Protein AF-A0A9P6MHL4-F1 (afdb_monomer_lite)

Sequence (505 aa):
MSLDRSKTLFPYPNYVRRLNFSFLAPELTDDILVRFDSCKRLERLLLPGSNKVTEDGLKRILTVGRGLYTLDMSEIPAVTDSVLEYVANHCPKLHTLYLTGCSTITDGSVVKLAANCPGLKRIKLGQCSLLTDRSILALTKNCPHLMEIDVTNCNLMTNTAIQSVFKTLPQVRDINMTLFANLTDQAFSFIPIGPPASSNIRFDQLRVLNLTSCVLITDETLARIIPAASRLRNLTLTKCDRITDAIFAMAQLPKLRRIGLVKCANITDHGIYAMLVSQIVPQTLERVHLSYCVHLSDTAVAALVSQCSKLTHLSVTGVPAFMSHRYQKFCRTPPSEFTAHQREVFCVFSGKGVRELRQYMQEHPTVPSSTLSSIQRSYRIMGSTVASMVAGGQHSSAILAHLGFTLRETENHIQNLAAHNAAAVATTSDVATAAGTENDGEPTAILYAPSADNSEDLPNIEALSTSVADPSIQQRQENEALELEQQMEEMDQEFDYAEMMMEQH

Radius of gyration: 29.0 Å; chains: 1; bounding box: 70×55×113 Å

InterPro domains:
  IPR006553 Leucine-rich repeat, cysteine-containing subtype [SM00367] (39-64)
  IPR006553 Leucine-rich repeat, cysteine-containing subtype [SM00367] (65-90)
  IPR006553 Leucine-rich repeat, cysteine-containing subtype [SM00367] (91-116)
  IPR006553 Leucine-rich repeat, cysteine-containing subtype [SM00367] (117-142)
  IPR006553 Leucine-rich repeat, cysteine-containing subtype [SM00367] (143-168)
  IPR006553 Leucine-rich repeat, cysteine-containing subtype [SM00367] (203-228)
  IPR006553 Leucine-rich repeat, cysteine-containing subtype [SM00367] (229-253)
  IPR006553 Leucine-rich repeat, cysteine-containing subtype [SM00367] (254-278)
  IPR006553 Leucine-rich repeat, cysteine-containing subtype [SM00367] (282-307)
  IPR032675 Leucine-rich repeat domain superfamily [G3DSA:3.80.10.10] (3-195)
  IPR032675 Leucine-rich repeat domain superfamily [G3DSA:3.80.10.10] (197-389)
  IPR050648 F-box/Leucine-rich repeat [PTHR13382] (34-175)
  IPR057207 F-box/LRR-repeat protein 15-like, leucin rich repeat domain [PF25372] (113-316)

Foldseek 3Di:
DPDDPVPDPDPVLQVDAEDACPVVLCPDALVNLLVNLSNLNHAYDARANNARYALVSLLSSLQSQCNYAEYEHANHQRDALVSLLSCLVRHQNYAYYEHANNQHYALVSLLSNLQRNLNHAEYACHNNQRYELSNLLSNLVRNQNHAYYHHHQNARYALSSLLSCQVRHLQHAAYHHANNQRYELSNQVVQDQWALVVDPQANARYAYDHCHLNQHYALSNLSRVLNRYLAYAEDACHNNQRYALSCLSCLSRQAHAYYHHALNQRYALNSLLSSCQSLRCLAHYAEYECANNQRYAVLSVLVSLQSNVNHFKYWHQNHVNCLDPLLCVLADQDDPPDDPVSRSRGGMHGHVSSVVSNVSCVVPPPDPPVLSVVLSVLSNVLVVVLVVCSVVRHTSVVSVVSCVVSVVVVVVVNVVVVVVVVVVVVVVVPPDDDDDDDDDDDDDDDDDDDDDDDDDDDDDDDDDPDDDPDVVVVVVVVVVVVVVVVVVVVVCCVVVVVVVVVPPD

Structure (mmCIF, N/CA/C/O backbone):
data_AF-A0A9P6MHL4-F1
#
_entry.id   AF-A0A9P6MHL4-F1
#
loop_
_atom_site.group_PDB
_atom_site.id
_atom_site.type_symbol
_atom_site.label_atom_id
_atom_site.label_alt_id
_atom_site.label_comp_id
_atom_site.label_asym_id
_atom_site.label_entity_id
_atom_site.label_seq_id
_atom_site.pdbx_PDB_ins_code
_atom_site.Cartn_x
_atom_site.Cartn_y
_atom_site.Cartn_z
_atom_site.occupancy
_atom_site.B_iso_or_equiv
_atom_site.auth_seq_id
_atom_site.auth_comp_id
_atom_site.auth_asym_id
_atom_site.auth_atom_id
_atom_site.pdbx_PDB_model_num
ATOM 1 N N . MET A 1 1 ? 0.245 -19.307 -33.854 1.00 57.28 1 MET A N 1
ATOM 2 C CA . MET A 1 1 ? -0.422 -18.996 -35.131 1.00 57.28 1 MET A CA 1
ATOM 3 C C . MET A 1 1 ? 0.499 -19.393 -36.286 1.00 57.28 1 MET A C 1
ATOM 5 O O . MET A 1 1 ? 1.069 -18.531 -36.929 1.00 57.28 1 MET A O 1
ATOM 9 N N . SER A 1 2 ? 0.691 -20.695 -36.520 1.00 49.94 2 SER A N 1
ATOM 10 C CA . SER A 1 2 ? 1.610 -21.226 -37.549 1.00 49.94 2 SER A CA 1
ATOM 11 C C . SER A 1 2 ? 0.933 -21.539 -38.891 1.00 49.94 2 SER A C 1
ATOM 13 O O . SER A 1 2 ? 1.572 -22.060 -39.799 1.00 49.94 2 SER A O 1
ATOM 15 N N . LEU A 1 3 ? -0.367 -21.263 -39.022 1.00 53.81 3 LEU A N 1
ATOM 16 C CA . LEU A 1 3 ? -1.099 -21.471 -40.267 1.00 53.81 3 LEU A CA 1
ATOM 17 C C . LEU A 1 3 ? -0.824 -20.311 -41.227 1.00 53.81 3 LEU A C 1
ATOM 19 O O . LEU A 1 3 ? -0.895 -19.147 -40.834 1.00 53.81 3 LEU A O 1
ATOM 23 N N . ASP A 1 4 ? -0.529 -20.649 -42.481 1.00 58.66 4 ASP A N 1
ATOM 24 C CA . ASP A 1 4 ? -0.403 -19.697 -43.585 1.00 58.66 4 ASP A CA 1
ATOM 25 C C . ASP A 1 4 ? -1.656 -18.800 -43.666 1.00 58.66 4 ASP A C 1
ATOM 27 O O . ASP A 1 4 ? -2.777 -19.273 -43.470 1.00 58.66 4 ASP A O 1
ATOM 31 N N . ARG A 1 5 ? -1.476 -17.506 -43.968 1.00 55.28 5 ARG A N 1
ATOM 32 C CA . ARG A 1 5 ? -2.570 -16.530 -44.135 1.00 55.28 5 ARG A CA 1
ATOM 33 C C . ARG A 1 5 ? -3.579 -16.968 -45.194 1.00 55.28 5 ARG A C 1
ATOM 35 O O . ARG A 1 5 ? -4.740 -16.591 -45.103 1.00 55.28 5 ARG A O 1
ATOM 42 N N . SER A 1 6 ? -3.147 -17.767 -46.170 1.00 60.31 6 SER A N 1
ATOM 43 C CA . SER A 1 6 ? -4.024 -18.375 -47.177 1.00 60.31 6 SER A CA 1
ATOM 44 C C . SER A 1 6 ? -4.974 -19.443 -46.605 1.00 60.31 6 SER A C 1
ATOM 46 O O . SER A 1 6 ? -5.973 -19.780 -47.235 1.00 60.31 6 SER A O 1
ATOM 48 N N . LYS A 1 7 ? -4.682 -19.967 -45.406 1.00 64.69 7 LYS A N 1
ATOM 49 C CA . LYS A 1 7 ? -5.414 -21.049 -44.727 1.00 64.69 7 LYS A CA 1
ATOM 50 C C . LYS A 1 7 ? -6.274 -20.566 -43.558 1.00 64.69 7 LYS A C 1
ATOM 52 O O . LYS A 1 7 ? -6.956 -21.380 -42.938 1.00 64.69 7 LYS A O 1
ATOM 57 N N . THR A 1 8 ? -6.254 -19.274 -43.231 1.00 64.81 8 THR A N 1
ATOM 58 C CA . THR A 1 8 ? -7.091 -18.704 -42.171 1.00 64.81 8 THR A CA 1
ATOM 59 C C . THR A 1 8 ? -8.176 -17.809 -42.766 1.00 64.81 8 THR A C 1
ATOM 61 O O . THR A 1 8 ? -7.899 -16.844 -43.466 1.00 64.81 8 THR A O 1
ATOM 64 N N . LEU A 1 9 ? -9.443 -18.107 -42.455 1.00 66.25 9 LEU A N 1
ATOM 65 C CA . LEU A 1 9 ? -10.602 -17.319 -42.910 1.00 66.25 9 LEU A CA 1
ATOM 66 C C . LEU A 1 9 ? -10.595 -15.878 -42.372 1.00 66.25 9 LEU A C 1
ATOM 68 O O . LEU A 1 9 ? -11.185 -14.985 -42.973 1.00 66.25 9 LEU A O 1
ATOM 72 N N . PHE A 1 10 ? -9.918 -15.649 -41.243 1.00 69.25 10 PHE A N 1
ATOM 73 C CA . PHE A 1 10 ? -9.812 -14.348 -40.595 1.00 69.25 10 PHE A CA 1
ATOM 74 C C . PHE A 1 10 ? -8.358 -14.047 -40.205 1.00 69.25 10 PHE A C 1
ATOM 76 O O . PHE A 1 10 ? -7.665 -14.923 -39.671 1.00 69.25 10 PHE A O 1
ATOM 83 N N . PRO A 1 11 ? -7.880 -12.801 -40.393 1.00 76.25 11 PRO A N 1
ATOM 84 C CA . PRO A 1 11 ? -6.555 -12.380 -39.956 1.00 76.25 11 PRO A CA 1
ATOM 85 C C . PRO A 1 11 ? -6.568 -12.078 -38.449 1.00 76.25 11 PRO A C 1
ATOM 87 O O . PRO A 1 11 ? -6.368 -10.937 -38.031 1.00 76.25 11 PRO A O 1
ATOM 90 N N . TYR A 1 12 ? -6.791 -13.108 -37.626 1.00 80.12 12 TYR A N 1
ATOM 91 C CA . TYR A 1 12 ? -6.859 -13.023 -36.161 1.00 80.12 12 TYR A CA 1
ATOM 92 C C . TYR A 1 12 ? -5.768 -12.149 -35.502 1.00 80.12 12 TYR A C 1
ATOM 94 O O . TYR A 1 12 ? -6.144 -11.355 -34.636 1.00 80.12 12 TYR A O 1
ATOM 102 N N . PRO A 1 13 ? -4.474 -12.174 -35.915 1.00 84.88 13 PRO A N 1
ATOM 103 C CA . PRO A 1 13 ? -3.451 -11.288 -35.342 1.00 84.88 13 PRO A CA 1
ATOM 104 C C . PRO A 1 13 ? -3.823 -9.795 -35.343 1.00 84.88 13 PRO A C 1
ATOM 106 O O . PRO A 1 13 ? -3.453 -9.057 -34.434 1.00 84.88 13 PRO A O 1
ATOM 109 N N . ASN A 1 14 ? -4.599 -9.338 -36.332 1.00 86.19 14 ASN A N 1
ATOM 110 C CA . ASN A 1 14 ? -4.993 -7.933 -36.471 1.00 86.19 14 ASN A CA 1
ATOM 111 C C . ASN A 1 14 ? -6.113 -7.508 -35.505 1.00 86.19 14 ASN A C 1
ATOM 113 O O . ASN A 1 14 ? -6.476 -6.330 -35.470 1.00 86.19 14 ASN A O 1
ATOM 117 N N . TYR A 1 15 ? -6.685 -8.441 -34.745 1.00 89.31 15 TYR A N 1
ATOM 118 C CA . TYR A 1 15 ? -7.753 -8.174 -33.778 1.00 89.31 15 TYR A CA 1
ATOM 119 C C . TYR A 1 15 ? -7.303 -8.371 -32.330 1.00 89.31 15 TYR A C 1
ATOM 121 O O . TYR A 1 15 ? -7.960 -7.865 -31.419 1.00 89.31 15 TYR A O 1
ATOM 129 N N . VAL A 1 16 ? -6.177 -9.054 -32.107 1.00 92.69 16 VAL A N 1
ATOM 130 C CA . VAL A 1 16 ? -5.631 -9.274 -30.766 1.00 92.69 16 VAL A CA 1
ATOM 131 C C . VAL A 1 16 ? -5.139 -7.947 -30.191 1.00 92.69 16 VAL A C 1
ATOM 133 O O . VAL A 1 16 ? -4.214 -7.325 -30.711 1.00 92.69 16 VAL A O 1
ATOM 136 N N . ARG A 1 17 ? -5.774 -7.523 -29.095 1.00 95.56 17 ARG A N 1
ATOM 137 C CA . ARG A 1 17 ? -5.389 -6.331 -28.322 1.00 95.56 17 ARG A CA 1
ATOM 138 C C . ARG A 1 17 ? -4.921 -6.647 -26.911 1.00 95.56 17 ARG A C 1
ATOM 140 O O . ARG A 1 17 ? -4.290 -5.809 -26.277 1.00 95.56 17 ARG A O 1
ATOM 147 N N . ARG A 1 18 ? -5.271 -7.818 -26.387 1.00 96.38 18 ARG A N 1
ATOM 148 C CA . ARG A 1 18 ? -4.989 -8.211 -25.008 1.00 96.38 18 ARG A CA 1
ATOM 149 C C . ARG A 1 18 ? -4.522 -9.652 -25.008 1.00 96.38 18 ARG A C 1
ATOM 151 O O . ARG A 1 18 ? -5.220 -10.507 -25.548 1.00 96.38 18 ARG A O 1
ATOM 158 N N . LEU A 1 19 ? -3.372 -9.889 -24.403 1.00 95.62 19 LEU A N 1
ATOM 159 C CA . LEU A 1 19 ? -2.850 -11.213 -24.115 1.00 95.62 19 LEU A CA 1
ATOM 160 C C . LEU A 1 19 ? -2.590 -11.284 -22.617 1.00 95.62 19 LEU A C 1
ATOM 162 O O . LEU A 1 19 ? -1.941 -10.400 -22.058 1.00 95.62 19 LEU A O 1
ATOM 166 N N . ASN A 1 20 ? -3.150 -12.304 -21.979 1.00 95.81 20 ASN A N 1
ATOM 167 C CA . ASN A 1 20 ? -2.943 -12.583 -20.570 1.00 95.81 20 ASN A CA 1
ATOM 168 C C . ASN A 1 20 ? -2.476 -14.032 -20.438 1.00 95.81 20 ASN A C 1
ATOM 170 O O . ASN A 1 20 ? -3.232 -14.948 -20.765 1.00 95.81 20 ASN A O 1
ATOM 174 N N . PHE A 1 21 ? -1.238 -14.205 -19.986 1.00 95.56 21 PHE A N 1
ATOM 175 C CA . PHE A 1 21 ? -0.608 -15.499 -19.778 1.00 95.56 21 PHE A CA 1
ATOM 176 C C . PHE A 1 21 ? -0.428 -15.851 -18.299 1.00 95.56 21 PHE A C 1
ATOM 178 O O . PHE A 1 21 ? 0.221 -16.851 -18.023 1.00 95.56 21 PHE A O 1
ATOM 185 N N . SER A 1 22 ? -1.026 -15.117 -17.352 1.00 91.44 22 SER A N 1
ATOM 186 C CA . SER A 1 22 ? -0.868 -15.385 -15.911 1.00 91.44 22 SER A CA 1
ATOM 187 C C . SER A 1 22 ? -1.169 -16.845 -15.536 1.00 91.44 22 SER A C 1
ATOM 189 O O . SER A 1 22 ? -0.438 -17.448 -14.767 1.00 91.44 22 SER A O 1
ATOM 191 N N . PHE A 1 23 ? -2.189 -17.463 -16.144 1.00 90.31 23 PHE A N 1
ATOM 192 C CA . PHE A 1 23 ? -2.546 -18.872 -15.894 1.00 90.31 23 PHE A CA 1
ATOM 193 C C . PHE A 1 23 ? -1.711 -19.894 -16.683 1.00 90.31 23 PHE A C 1
ATOM 195 O O . PHE A 1 23 ? -1.874 -21.097 -16.500 1.00 90.31 23 PHE A O 1
ATOM 202 N N . LEU A 1 24 ? -0.859 -19.432 -17.599 1.00 92.25 24 LEU A N 1
ATOM 203 C CA . LEU A 1 24 ? 0.000 -20.258 -18.453 1.00 92.25 24 LEU A CA 1
ATOM 204 C C . LEU A 1 24 ? 1.490 -20.009 -18.189 1.00 92.25 24 LEU A C 1
ATOM 206 O O . LEU A 1 24 ? 2.325 -20.556 -18.905 1.00 92.25 24 LEU A O 1
ATOM 210 N N . ALA A 1 25 ? 1.825 -19.207 -17.177 1.00 91.69 25 ALA A N 1
ATOM 211 C CA . ALA A 1 25 ? 3.186 -18.782 -16.880 1.00 91.69 25 ALA A CA 1
ATOM 212 C C . ALA A 1 25 ? 4.192 -19.947 -16.744 1.00 91.69 25 ALA A C 1
ATOM 214 O O . ALA A 1 25 ? 5.253 -19.867 -17.369 1.00 91.69 25 ALA A O 1
ATOM 215 N N . PRO A 1 26 ? 3.865 -21.079 -16.075 1.00 92.62 26 PRO A N 1
ATOM 216 C CA . PRO A 1 26 ? 4.791 -22.211 -15.966 1.00 92.62 26 PRO A CA 1
ATOM 217 C C . PRO A 1 26 ? 5.113 -22.890 -17.303 1.00 92.62 26 PRO A C 1
ATOM 219 O O . PRO A 1 26 ? 6.147 -23.542 -17.432 1.00 92.62 26 PRO A O 1
ATOM 222 N N . GLU A 1 27 ? 4.242 -22.753 -18.305 1.00 94.06 27 GLU A N 1
ATOM 223 C CA . GLU A 1 27 ? 4.374 -23.394 -19.618 1.00 94.06 27 GLU A CA 1
ATOM 224 C C . GLU A 1 27 ? 4.786 -22.418 -20.723 1.00 94.06 27 GLU A C 1
ATOM 226 O O . GLU A 1 27 ? 5.059 -22.838 -21.848 1.00 94.06 27 GLU A O 1
ATOM 231 N N . LEU A 1 28 ? 4.840 -21.117 -20.431 1.00 95.81 28 LEU A N 1
ATOM 232 C CA . LEU A 1 28 ? 5.119 -20.105 -21.434 1.00 95.81 28 LEU A CA 1
ATOM 233 C C . LEU A 1 28 ? 6.605 -20.091 -21.800 1.00 95.81 28 LEU A C 1
ATOM 235 O O . LEU A 1 28 ? 7.448 -19.669 -21.018 1.00 95.81 28 LEU A O 1
ATOM 239 N N . THR A 1 29 ? 6.911 -20.516 -23.023 1.00 96.31 29 THR A N 1
ATOM 240 C CA . THR A 1 29 ? 8.251 -20.453 -23.617 1.00 96.31 29 THR A CA 1
ATOM 241 C C . THR A 1 29 ? 8.319 -19.395 -24.714 1.00 96.31 29 THR A C 1
ATOM 243 O O . THR A 1 29 ? 7.289 -18.945 -25.235 1.00 96.31 29 THR A O 1
ATOM 246 N N . ASP A 1 30 ? 9.535 -19.054 -25.137 1.00 96.06 30 ASP A N 1
ATOM 247 C CA . ASP A 1 30 ? 9.766 -18.169 -26.281 1.00 96.06 30 ASP A CA 1
ATOM 248 C C . ASP A 1 30 ? 9.004 -18.644 -27.525 1.00 96.06 30 ASP A C 1
ATOM 250 O O . ASP A 1 30 ? 8.268 -17.867 -28.126 1.00 96.06 30 ASP A O 1
ATOM 254 N N . ASP A 1 31 ? 9.063 -19.937 -27.857 1.00 93.06 31 ASP A N 1
ATOM 255 C CA . ASP A 1 31 ? 8.372 -20.519 -29.019 1.00 93.06 31 ASP A CA 1
ATOM 256 C C . ASP A 1 31 ? 6.855 -20.302 -29.017 1.00 93.06 31 ASP A C 1
ATOM 258 O O . ASP A 1 31 ? 6.214 -20.281 -30.076 1.00 93.06 31 ASP A O 1
ATOM 262 N N . ILE A 1 32 ? 6.249 -20.179 -27.836 1.00 92.44 32 ILE A N 1
ATOM 263 C CA . ILE A 1 32 ? 4.831 -19.852 -27.696 1.00 92.44 32 ILE A CA 1
ATOM 264 C C . ILE A 1 32 ? 4.639 -18.346 -27.847 1.00 92.44 32 ILE A C 1
ATOM 266 O O . ILE A 1 32 ? 3.765 -17.920 -28.606 1.00 92.44 32 ILE A O 1
ATOM 270 N N . LEU A 1 33 ? 5.460 -17.549 -27.168 1.00 91.81 33 LEU A N 1
ATOM 271 C CA . LEU A 1 33 ? 5.352 -16.095 -27.125 1.00 91.81 33 LEU A CA 1
ATOM 272 C C . LEU A 1 33 ? 5.523 -15.458 -28.513 1.00 91.81 33 LEU A C 1
ATOM 274 O O . LEU A 1 33 ? 4.736 -14.600 -28.921 1.00 91.81 33 LEU A O 1
ATOM 278 N N . VAL A 1 34 ? 6.483 -15.944 -29.299 1.00 87.75 34 VAL A N 1
ATOM 279 C CA . VAL A 1 34 ? 6.803 -15.400 -30.629 1.00 87.75 34 VAL A CA 1
ATOM 280 C C . VAL A 1 34 ? 5.708 -15.654 -31.658 1.00 87.75 34 VAL A C 1
ATOM 282 O O . VAL A 1 34 ? 5.586 -14.912 -32.626 1.00 87.75 34 VAL A O 1
ATOM 285 N N . ARG A 1 35 ? 4.810 -16.619 -31.418 1.00 89.62 35 ARG A N 1
ATOM 286 C CA . ARG A 1 35 ? 3.626 -16.846 -32.270 1.00 89.62 35 ARG A CA 1
ATOM 287 C C . ARG A 1 35 ? 2.668 -15.655 -32.299 1.00 89.62 35 ARG A C 1
ATOM 289 O O . ARG A 1 35 ? 1.733 -15.670 -33.103 1.00 89.62 35 ARG A O 1
ATOM 296 N N . PHE A 1 36 ? 2.864 -14.683 -31.410 1.00 90.56 36 PHE A N 1
ATOM 297 C CA . PHE A 1 36 ? 2.068 -13.472 -31.291 1.00 90.56 36 PHE A CA 1
ATOM 298 C C . PHE A 1 36 ? 2.804 -12.211 -31.771 1.00 90.56 36 PHE A C 1
ATOM 300 O O . PHE A 1 36 ? 2.214 -11.133 -31.719 1.00 90.56 36 PHE A O 1
ATOM 307 N N . ASP A 1 37 ? 4.022 -12.320 -32.317 1.00 87.31 37 ASP A N 1
ATOM 308 C CA . ASP A 1 37 ? 4.812 -11.185 -32.836 1.00 87.31 37 ASP A CA 1
ATOM 309 C C . ASP A 1 37 ? 4.133 -10.423 -33.993 1.00 87.31 37 ASP A C 1
ATOM 311 O O . ASP A 1 37 ? 4.475 -9.291 -34.319 1.00 87.31 37 ASP A O 1
ATOM 315 N N . SER A 1 38 ? 3.109 -11.023 -34.596 1.00 88.38 38 SER A N 1
ATOM 316 C CA . SER A 1 38 ? 2.307 -10.428 -35.659 1.00 88.38 38 SER A CA 1
ATOM 317 C C . SER A 1 38 ? 1.115 -9.612 -35.132 1.00 88.38 38 SER A C 1
ATOM 319 O O . SER A 1 38 ? 0.401 -8.987 -35.923 1.00 88.38 38 SER A O 1
ATOM 321 N N . CYS A 1 39 ? 0.885 -9.580 -33.812 1.00 91.62 39 CYS A N 1
ATOM 322 C CA . CYS A 1 39 ? -0.233 -8.880 -33.167 1.00 91.62 39 CYS A CA 1
ATOM 323 C C . CYS A 1 39 ? 0.040 -7.373 -33.014 1.00 91.62 39 CYS A C 1
ATOM 325 O O . CYS A 1 39 ? 0.187 -6.847 -31.915 1.00 91.62 39 CYS A O 1
ATOM 327 N N . LYS A 1 40 ? 0.069 -6.636 -34.129 1.00 89.62 40 LYS A N 1
ATOM 328 C CA . LYS A 1 40 ? 0.464 -5.209 -34.184 1.00 89.62 40 LYS A CA 1
ATOM 329 C C . LYS A 1 40 ? -0.450 -4.222 -33.437 1.00 89.62 40 LYS A C 1
ATOM 331 O O . LYS A 1 40 ? -0.149 -3.032 -33.391 1.00 89.62 40 LYS A O 1
ATOM 336 N N . ARG A 1 41 ? -1.589 -4.679 -32.907 1.00 93.44 41 ARG A N 1
ATOM 337 C CA . ARG A 1 41 ? -2.556 -3.862 -32.147 1.00 93.44 41 ARG A CA 1
ATOM 338 C C . ARG A 1 41 ? -2.587 -4.217 -30.665 1.00 93.44 41 ARG A C 1
ATOM 340 O O . ARG A 1 41 ? -3.563 -3.897 -29.990 1.00 93.44 41 ARG A O 1
ATOM 347 N N . LEU A 1 42 ? -1.556 -4.896 -30.174 1.00 95.25 42 LEU A N 1
ATOM 348 C CA . LEU A 1 42 ? -1.463 -5.266 -28.775 1.00 95.25 42 LEU A CA 1
ATOM 349 C C . LEU A 1 42 ? -1.419 -4.007 -27.896 1.00 95.25 42 LEU A C 1
ATOM 351 O O . LEU A 1 42 ? -0.552 -3.149 -28.043 1.00 95.25 42 LEU A O 1
ATOM 355 N N . GLU A 1 43 ? -2.391 -3.902 -26.997 1.00 97.44 43 GLU A N 1
ATOM 356 C CA . GLU A 1 43 ? -2.542 -2.821 -26.020 1.00 97.44 43 GLU A CA 1
ATOM 357 C C . GLU A 1 43 ? -2.210 -3.311 -24.606 1.00 97.44 43 GLU A C 1
ATOM 359 O O . GLU A 1 43 ? -1.789 -2.516 -23.766 1.00 97.44 43 GLU A O 1
ATOM 364 N N . ARG A 1 44 ? -2.395 -4.608 -24.321 1.00 98.19 44 ARG A N 1
ATOM 365 C CA . ARG A 1 44 ? -2.087 -5.210 -23.018 1.00 98.19 44 ARG A CA 1
ATOM 366 C C . ARG A 1 44 ? -1.395 -6.556 -23.172 1.00 98.19 44 ARG A C 1
ATOM 368 O O . ARG A 1 44 ? -1.920 -7.424 -23.870 1.00 98.19 44 ARG A O 1
ATOM 375 N N . LEU A 1 45 ? -0.277 -6.723 -22.480 1.00 97.56 45 LEU A N 1
ATOM 376 C CA . LEU A 1 45 ? 0.490 -7.961 -22.420 1.00 97.56 45 LEU A CA 1
ATOM 377 C C . LEU A 1 45 ? 0.804 -8.266 -20.956 1.00 97.56 45 LEU A C 1
ATOM 379 O O . LEU A 1 45 ? 1.499 -7.482 -20.317 1.00 97.56 45 LEU A O 1
ATOM 383 N N . LEU A 1 46 ? 0.255 -9.363 -20.437 1.00 98.12 46 LEU A N 1
ATOM 384 C CA . LEU A 1 46 ? 0.500 -9.821 -19.070 1.00 98.12 46 LEU A CA 1
ATOM 385 C C . LEU A 1 46 ? 1.229 -11.162 -19.114 1.00 98.12 46 LEU A C 1
ATOM 387 O O . LEU A 1 46 ? 0.720 -12.110 -19.719 1.00 98.12 46 LEU A O 1
ATOM 391 N N . LEU A 1 47 ? 2.411 -11.204 -18.505 1.00 97.19 47 LEU A N 1
ATOM 392 C CA . LEU A 1 47 ? 3.330 -12.341 -18.483 1.00 97.19 47 LEU A CA 1
ATOM 393 C C . LEU A 1 47 ? 3.835 -12.696 -17.062 1.00 97.19 47 LEU A C 1
ATOM 395 O O . LEU A 1 47 ? 4.928 -13.254 -16.975 1.00 97.19 47 LEU A O 1
ATOM 399 N N . PRO A 1 48 ? 3.129 -12.395 -15.951 1.00 96.88 48 PRO A N 1
ATOM 400 C CA . PRO A 1 48 ? 3.725 -12.553 -14.625 1.00 96.88 48 PRO A CA 1
ATOM 401 C C . PRO A 1 48 ? 4.141 -14.008 -14.358 1.00 96.88 48 PRO A C 1
ATOM 403 O O . PRO A 1 48 ? 3.438 -14.927 -14.781 1.00 96.88 48 PRO A O 1
ATOM 406 N N . GLY A 1 49 ? 5.291 -14.211 -13.710 1.00 95.81 49 GLY A N 1
ATOM 407 C CA . GLY A 1 49 ? 5.814 -15.528 -13.319 1.00 95.81 49 GLY A CA 1
ATOM 408 C C . GLY A 1 49 ? 6.291 -16.418 -14.475 1.00 95.81 49 GLY A C 1
ATOM 409 O O . GLY A 1 49 ? 6.459 -17.628 -14.305 1.00 95.81 49 GLY A O 1
ATOM 410 N N . SER A 1 50 ? 6.447 -15.873 -15.689 1.00 96.62 50 SER A N 1
ATOM 411 C CA . SER A 1 50 ? 6.792 -16.653 -16.891 1.00 96.62 50 SER A CA 1
ATOM 412 C C . SER A 1 50 ? 8.284 -17.013 -16.948 1.00 96.62 50 SER A C 1
ATOM 414 O O . SER A 1 50 ? 9.028 -16.539 -17.806 1.00 96.62 50 SER A O 1
ATOM 416 N N . ASN A 1 51 ? 8.722 -17.885 -16.037 1.00 94.56 51 ASN A N 1
ATOM 417 C CA . ASN A 1 51 ? 10.133 -18.200 -15.764 1.00 94.56 51 ASN A CA 1
ATOM 418 C C . ASN A 1 51 ? 10.897 -18.876 -16.915 1.00 94.56 51 ASN A C 1
ATOM 420 O O . ASN A 1 51 ? 12.126 -18.896 -16.906 1.00 94.56 51 ASN A O 1
ATOM 424 N N . LYS A 1 52 ? 10.192 -19.451 -17.899 1.00 96.38 52 LYS A N 1
ATOM 425 C CA . LYS A 1 52 ? 10.793 -20.102 -19.079 1.00 96.38 52 LYS A CA 1
ATOM 426 C C . LYS A 1 52 ? 10.985 -19.148 -20.270 1.00 96.38 52 LYS A C 1
ATOM 428 O O . LYS A 1 52 ? 11.497 -19.580 -21.303 1.00 96.38 52 LYS A O 1
ATOM 433 N N . VAL A 1 53 ? 10.560 -17.887 -20.157 1.00 96.94 53 VAL A N 1
ATOM 434 C CA . VAL A 1 53 ? 10.740 -16.869 -21.203 1.00 96.94 53 VAL A CA 1
ATOM 435 C C . VAL A 1 53 ? 12.111 -16.211 -21.053 1.00 96.94 53 VAL A C 1
ATOM 437 O O . VAL A 1 53 ? 12.501 -15.827 -19.952 1.00 96.94 53 VAL A O 1
ATOM 440 N N . THR A 1 54 ? 12.833 -16.047 -22.162 1.00 97.62 54 THR A N 1
ATOM 441 C CA . THR A 1 54 ? 14.154 -15.403 -22.189 1.00 97.62 54 THR A CA 1
ATOM 442 C C . THR A 1 54 ? 14.079 -13.929 -22.600 1.00 97.62 54 THR A C 1
ATOM 444 O O . THR A 1 54 ? 13.053 -13.438 -23.081 1.00 97.62 54 THR A O 1
ATOM 447 N N . GLU A 1 55 ? 15.199 -13.209 -22.469 1.00 97.75 55 GLU A N 1
ATOM 448 C CA . GLU A 1 55 ? 15.316 -11.834 -22.966 1.00 97.75 55 GLU A CA 1
ATOM 449 C C . GLU A 1 55 ? 14.968 -11.712 -24.452 1.00 97.75 55 GLU A C 1
ATOM 451 O O . GLU A 1 55 ? 14.308 -10.752 -24.855 1.00 97.75 55 GLU A O 1
ATOM 456 N N . ASP A 1 56 ? 15.404 -12.672 -25.268 1.00 97.19 56 ASP A N 1
ATOM 457 C CA . ASP A 1 56 ? 15.189 -12.649 -26.713 1.00 97.19 56 ASP A CA 1
ATOM 458 C C . ASP A 1 56 ? 13.713 -12.863 -27.053 1.00 97.19 56 ASP A C 1
ATOM 460 O O . ASP A 1 56 ? 13.170 -12.172 -27.924 1.00 97.19 56 ASP A O 1
ATOM 464 N N . GLY A 1 57 ? 13.038 -13.760 -26.327 1.00 96.62 57 GLY A N 1
ATOM 465 C CA . GLY A 1 57 ? 11.592 -13.949 -26.412 1.00 96.62 57 GLY A CA 1
ATOM 466 C C . GLY A 1 57 ? 10.826 -12.667 -26.084 1.00 96.62 57 GLY A C 1
ATOM 467 O O . GLY A 1 57 ? 9.981 -12.233 -26.878 1.00 96.62 57 GLY A O 1
ATOM 468 N N . LEU A 1 58 ? 11.168 -12.016 -24.963 1.00 97.12 58 LEU A N 1
ATOM 469 C CA . LEU A 1 58 ? 10.573 -10.742 -24.540 1.00 97.12 58 LEU A CA 1
ATOM 470 C C . LEU A 1 58 ? 10.813 -9.637 -25.571 1.00 97.12 58 LEU A C 1
ATOM 472 O O . LEU A 1 58 ? 9.866 -9.011 -26.051 1.00 97.12 58 LEU A O 1
ATOM 476 N N . LYS A 1 59 ? 12.069 -9.409 -25.967 1.00 97.12 59 LYS A N 1
ATOM 477 C CA . LYS A 1 59 ? 12.430 -8.382 -26.956 1.00 97.12 59 LYS A CA 1
ATOM 478 C C . LYS A 1 59 ? 11.686 -8.608 -28.271 1.00 97.12 59 LYS A C 1
ATOM 480 O O . LYS A 1 59 ? 11.156 -7.657 -28.846 1.00 97.12 59 LYS A O 1
ATOM 485 N N . ARG A 1 60 ? 11.557 -9.861 -28.720 1.00 95.44 60 ARG A N 1
ATOM 486 C CA . ARG A 1 60 ? 10.853 -10.196 -29.964 1.00 95.44 60 ARG A CA 1
ATOM 487 C C . ARG A 1 60 ? 9.367 -9.861 -29.911 1.00 95.44 60 ARG A C 1
ATOM 489 O O . ARG A 1 60 ? 8.882 -9.215 -30.840 1.00 95.44 60 ARG A O 1
ATOM 496 N N . ILE A 1 61 ? 8.643 -10.230 -28.852 1.00 94.25 61 ILE A N 1
ATOM 497 C CA . ILE A 1 61 ? 7.220 -9.860 -28.743 1.00 94.25 61 ILE A CA 1
ATOM 498 C C . ILE A 1 61 ? 7.035 -8.349 -28.550 1.00 94.25 61 ILE A C 1
ATOM 500 O O . ILE A 1 61 ? 6.071 -7.770 -29.045 1.00 94.25 61 ILE A O 1
ATOM 504 N N . LEU A 1 62 ? 7.991 -7.673 -27.907 1.00 95.38 62 LEU A N 1
ATOM 505 C CA . LEU A 1 62 ? 7.955 -6.226 -27.694 1.00 95.38 62 LEU A CA 1
ATOM 506 C C . LEU A 1 62 ? 8.243 -5.408 -28.967 1.00 95.38 62 LEU A C 1
ATOM 508 O O . LEU A 1 62 ? 8.003 -4.200 -28.972 1.00 95.38 62 LEU A O 1
ATOM 512 N N . THR A 1 63 ? 8.644 -6.035 -30.082 1.00 91.44 63 THR A N 1
ATOM 513 C CA . THR A 1 63 ? 8.745 -5.359 -31.394 1.00 91.44 63 THR A CA 1
ATOM 514 C C . THR A 1 63 ? 7.411 -4.747 -31.850 1.00 91.44 63 THR A C 1
ATOM 516 O O . THR A 1 63 ? 7.396 -3.716 -32.528 1.00 91.44 63 THR A O 1
ATOM 519 N N . VAL A 1 64 ? 6.275 -5.325 -31.434 1.00 87.56 64 VAL A N 1
ATOM 520 C CA . VAL A 1 64 ? 4.926 -4.777 -31.673 1.00 87.56 64 VAL A CA 1
ATOM 521 C C . VAL A 1 64 ? 4.430 -3.854 -30.554 1.00 87.56 64 VAL A C 1
ATOM 523 O O . VAL A 1 64 ? 3.280 -3.416 -30.569 1.00 87.56 64 VAL A O 1
ATOM 526 N N . GLY A 1 65 ? 5.305 -3.484 -29.616 1.00 85.25 65 GLY A N 1
ATOM 527 C CA . GLY A 1 65 ? 4.993 -2.723 -28.405 1.00 85.25 65 GLY A CA 1
ATOM 528 C C . GLY A 1 65 ? 4.637 -1.244 -28.600 1.00 85.25 65 GLY A C 1
ATOM 529 O O . GLY A 1 65 ? 4.249 -0.579 -27.642 1.00 85.25 65 GLY A O 1
ATOM 530 N N . ARG A 1 66 ? 4.677 -0.702 -29.828 1.00 93.38 66 ARG A N 1
ATOM 531 C CA . ARG A 1 66 ? 4.385 0.728 -30.092 1.00 93.38 66 ARG A CA 1
ATOM 532 C C . ARG A 1 66 ? 2.991 1.177 -29.638 1.00 93.38 66 ARG A C 1
ATOM 534 O O . ARG A 1 66 ? 2.781 2.365 -29.384 1.00 93.38 66 ARG A O 1
ATOM 541 N N . GLY A 1 67 ? 2.030 0.253 -29.607 1.00 94.56 67 GLY A N 1
ATOM 542 C CA . GLY A 1 67 ? 0.660 0.483 -29.140 1.00 94.56 67 GLY A CA 1
ATOM 543 C C . GLY A 1 67 ? 0.407 0.062 -27.692 1.00 94.56 67 GLY A C 1
ATOM 544 O O . GLY A 1 67 ? -0.716 0.228 -27.215 1.00 94.56 67 GLY A O 1
ATOM 545 N N . LEU A 1 68 ? 1.416 -0.480 -27.006 1.00 97.38 68 LEU A N 1
ATOM 546 C CA . LEU A 1 68 ? 1.247 -1.113 -25.708 1.00 97.38 68 LEU A CA 1
ATOM 547 C C . LEU A 1 68 ? 0.972 -0.065 -24.625 1.00 97.38 68 LEU A C 1
ATOM 549 O O . LEU A 1 68 ? 1.693 0.921 -24.480 1.00 97.38 68 LEU A O 1
ATOM 553 N N . TYR A 1 69 ? -0.101 -0.294 -23.876 1.00 97.12 69 TYR A N 1
ATOM 554 C CA . TYR A 1 69 ? -0.592 0.564 -22.800 1.00 97.12 69 TYR A CA 1
ATOM 555 C C . TYR A 1 69 ? -0.313 -0.050 -21.425 1.00 97.12 69 TYR A C 1
ATOM 557 O O . TYR A 1 69 ? -0.001 0.668 -20.473 1.00 97.12 69 TYR A O 1
ATOM 565 N N . THR A 1 70 ? -0.424 -1.376 -21.325 1.00 98.62 70 THR A N 1
ATOM 566 C CA . THR A 1 70 ? -0.173 -2.149 -20.106 1.00 98.62 70 THR A CA 1
ATOM 567 C C . THR A 1 70 ? 0.795 -3.280 -20.402 1.00 98.62 70 THR A C 1
ATOM 569 O O . THR A 1 70 ? 0.541 -4.085 -21.299 1.00 98.62 70 THR A O 1
ATOM 572 N N . LEU A 1 71 ? 1.863 -3.349 -19.618 1.00 98.56 71 LEU A N 1
ATOM 573 C CA . LEU A 1 71 ? 2.829 -4.433 -19.635 1.00 98.56 71 LEU A CA 1
ATOM 574 C C . LEU A 1 71 ? 3.028 -4.929 -18.205 1.00 98.56 71 LEU A C 1
ATOM 576 O O . LEU A 1 71 ? 3.308 -4.134 -17.312 1.00 98.56 71 LEU A O 1
ATOM 580 N N . ASP A 1 72 ? 2.865 -6.224 -18.001 1.00 98.62 72 ASP A N 1
ATOM 581 C CA . ASP A 1 72 ? 3.199 -6.883 -16.744 1.00 98.62 72 ASP A CA 1
ATOM 582 C C . ASP A 1 72 ? 4.226 -7.970 -17.032 1.00 98.62 72 ASP A C 1
ATOM 584 O O . ASP A 1 72 ? 3.958 -8.888 -17.812 1.00 98.62 72 ASP A O 1
ATOM 588 N N . MET A 1 73 ? 5.409 -7.802 -16.448 1.00 98.00 73 MET A N 1
ATOM 589 C CA . MET A 1 73 ? 6.529 -8.734 -16.530 1.00 98.00 73 MET A CA 1
ATOM 590 C C . MET A 1 73 ? 7.022 -9.108 -15.128 1.00 98.00 73 MET A C 1
ATOM 592 O O . MET A 1 73 ? 8.197 -9.419 -14.959 1.00 98.00 73 MET A O 1
ATOM 596 N N . SER A 1 74 ? 6.143 -9.019 -14.126 1.00 98.31 74 SER A N 1
ATOM 597 C CA . SER A 1 74 ? 6.480 -9.326 -12.736 1.00 98.31 74 SER A CA 1
ATOM 598 C C . SER A 1 74 ? 6.985 -10.764 -12.607 1.00 98.31 74 SER A C 1
ATOM 600 O O . SER A 1 74 ? 6.505 -11.654 -13.306 1.00 98.31 74 SER A O 1
ATOM 602 N N . GLU A 1 75 ? 7.954 -10.989 -11.726 1.00 96.38 75 GLU A N 1
ATOM 603 C CA . GLU A 1 75 ? 8.512 -12.309 -11.420 1.00 96.38 75 GLU A CA 1
ATOM 604 C C . GLU A 1 75 ? 9.038 -13.047 -12.665 1.00 96.38 75 GLU A C 1
ATOM 606 O O . GLU A 1 75 ? 8.930 -14.263 -12.771 1.00 96.38 75 GLU A O 1
ATOM 611 N N . ILE A 1 76 ? 9.596 -12.321 -13.642 1.00 97.12 76 ILE A N 1
ATOM 612 C CA . ILE A 1 76 ? 10.303 -12.918 -14.781 1.00 97.12 76 ILE A CA 1
ATOM 613 C C . ILE A 1 76 ? 11.813 -12.684 -14.597 1.00 97.12 76 ILE A C 1
ATOM 615 O O . ILE A 1 76 ? 12.278 -11.560 -14.802 1.00 97.12 76 ILE A O 1
ATOM 619 N N . PRO A 1 77 ? 12.616 -13.722 -14.292 1.00 95.50 77 PRO A N 1
ATOM 620 C CA . PRO A 1 77 ? 14.061 -13.583 -14.067 1.00 95.50 77 PRO A CA 1
ATOM 621 C C . PRO A 1 77 ? 14.838 -13.012 -15.261 1.00 95.50 77 PRO A C 1
ATOM 623 O O . PRO A 1 77 ? 15.890 -12.407 -15.090 1.00 95.50 77 PRO A O 1
ATOM 626 N N . ALA A 1 78 ? 14.320 -13.186 -16.480 1.00 97.00 78 ALA A N 1
ATOM 627 C CA . ALA A 1 78 ? 14.913 -12.631 -17.693 1.00 97.00 78 ALA A CA 1
ATOM 628 C C . ALA A 1 78 ? 14.710 -11.110 -17.847 1.00 97.00 78 ALA A C 1
ATOM 630 O O . ALA A 1 78 ? 15.191 -10.523 -18.813 1.00 97.00 78 ALA A O 1
ATOM 631 N N . VAL A 1 79 ? 13.988 -10.436 -16.947 1.00 98.06 79 VAL A N 1
ATOM 632 C CA . VAL A 1 79 ? 13.801 -8.980 -17.011 1.00 98.06 79 VAL A CA 1
ATOM 633 C C . VAL A 1 79 ? 15.019 -8.273 -16.419 1.00 98.06 79 VAL A C 1
ATOM 635 O O . VAL A 1 79 ? 15.101 -7.978 -15.229 1.00 98.06 79 VAL A O 1
ATOM 638 N N . THR A 1 80 ? 15.971 -7.968 -17.294 1.00 98.00 80 THR A N 1
ATOM 639 C CA . THR A 1 80 ? 17.180 -7.201 -16.980 1.00 98.00 80 THR A CA 1
ATOM 640 C C . THR A 1 80 ? 17.076 -5.758 -17.473 1.00 98.00 80 THR A C 1
ATOM 642 O O . THR A 1 80 ? 16.138 -5.379 -18.186 1.00 98.00 80 THR A O 1
ATOM 645 N N . ASP A 1 81 ? 18.091 -4.948 -17.163 1.00 98.50 81 ASP A N 1
ATOM 646 C CA . ASP A 1 81 ? 18.237 -3.600 -17.721 1.00 98.50 81 ASP A CA 1
ATOM 647 C C . ASP A 1 81 ? 18.164 -3.586 -19.253 1.00 98.50 81 ASP A C 1
ATOM 649 O O . ASP A 1 81 ? 17.552 -2.687 -19.827 1.00 98.50 81 ASP A O 1
ATOM 653 N N . SER A 1 82 ? 18.696 -4.613 -19.926 1.00 98.38 82 SER A N 1
ATOM 654 C CA . SER A 1 82 ? 18.655 -4.706 -21.389 1.00 98.38 82 SER A CA 1
ATOM 655 C C . SER A 1 82 ? 17.224 -4.816 -21.923 1.00 98.38 82 SER A C 1
ATOM 657 O O . SER A 1 82 ? 16.870 -4.180 -22.921 1.00 98.38 82 SER A O 1
ATOM 659 N N . VAL A 1 83 ? 16.373 -5.602 -21.256 1.00 98.44 83 VAL A N 1
ATOM 660 C CA . VAL A 1 83 ? 14.951 -5.712 -21.608 1.00 98.44 83 VAL A CA 1
ATOM 661 C C . VAL A 1 83 ? 14.229 -4.405 -21.304 1.00 98.44 83 VAL A C 1
ATOM 663 O O . VAL A 1 83 ? 13.462 -3.927 -22.141 1.00 98.44 83 VAL A O 1
ATOM 666 N N . LEU A 1 84 ? 14.485 -3.787 -20.150 1.00 98.31 84 LEU A N 1
ATOM 667 C CA . LEU A 1 84 ? 13.788 -2.561 -19.766 1.00 98.31 84 LEU A CA 1
ATOM 668 C C . LEU A 1 84 ? 14.188 -1.358 -20.640 1.00 98.31 84 LEU A C 1
ATOM 670 O O . LEU A 1 84 ? 13.335 -0.550 -21.013 1.00 98.31 84 LEU A O 1
ATOM 674 N N . GLU A 1 85 ? 15.444 -1.277 -21.077 1.00 98.25 85 GLU A N 1
ATOM 675 C CA . GLU A 1 85 ? 15.877 -0.330 -22.109 1.00 98.25 85 GLU A CA 1
ATOM 676 C C . GLU A 1 85 ? 15.190 -0.594 -23.454 1.00 98.25 85 GLU A C 1
ATOM 678 O O . GLU A 1 85 ? 14.776 0.344 -24.146 1.00 98.25 85 GLU A O 1
ATOM 683 N N . TYR A 1 86 ? 15.017 -1.864 -23.830 1.00 98.44 86 TYR A N 1
ATOM 684 C CA . TYR A 1 86 ? 14.273 -2.220 -25.033 1.00 98.44 86 TYR A CA 1
ATOM 685 C C . TYR A 1 86 ? 12.813 -1.757 -24.942 1.00 98.44 86 TYR A C 1
ATOM 687 O O . TYR A 1 86 ? 12.308 -1.149 -25.891 1.00 98.44 86 TYR A O 1
ATOM 695 N N . VAL A 1 87 ? 12.160 -1.966 -23.792 1.00 98.25 87 VAL A N 1
ATOM 696 C CA . VAL A 1 87 ? 10.813 -1.453 -23.497 1.00 98.25 87 VAL A CA 1
ATOM 697 C C . VAL A 1 87 ? 10.773 0.067 -23.642 1.00 98.25 87 VAL A C 1
ATOM 699 O O . VAL A 1 87 ? 9.916 0.575 -24.369 1.00 98.25 87 VAL A O 1
ATOM 702 N N . ALA A 1 88 ? 11.719 0.787 -23.031 1.00 97.81 88 ALA A N 1
ATOM 703 C CA . ALA A 1 88 ? 11.801 2.244 -23.105 1.00 97.81 88 ALA A CA 1
ATOM 704 C C . ALA A 1 88 ? 11.854 2.750 -24.559 1.00 97.81 88 ALA A C 1
ATOM 706 O O . ALA A 1 88 ? 11.185 3.720 -24.906 1.00 97.81 88 ALA A O 1
ATOM 707 N N . ASN A 1 89 ? 12.594 2.063 -25.432 1.00 97.25 89 ASN A N 1
ATOM 708 C CA . ASN A 1 89 ? 12.764 2.468 -26.829 1.00 97.25 89 ASN A CA 1
ATOM 709 C C . ASN A 1 89 ? 11.587 2.069 -27.748 1.00 97.25 89 ASN A C 1
ATOM 711 O O . ASN A 1 89 ? 11.376 2.708 -28.781 1.00 97.25 89 ASN A O 1
ATOM 715 N N . HIS A 1 90 ? 10.818 1.028 -27.405 1.00 96.88 90 HIS A N 1
ATOM 716 C CA . HIS A 1 90 ? 9.793 0.457 -28.297 1.00 96.88 90 HIS A CA 1
ATOM 717 C C . HIS A 1 90 ? 8.349 0.670 -27.823 1.00 96.88 90 HIS A C 1
ATOM 719 O O . HIS A 1 90 ? 7.428 0.580 -28.641 1.00 96.88 90 HIS A O 1
ATOM 725 N N . CYS A 1 91 ? 8.138 1.005 -26.546 1.00 97.38 91 CYS A N 1
ATOM 726 C CA . CYS A 1 91 ? 6.815 1.108 -25.922 1.00 97.38 91 CYS A CA 1
ATOM 727 C C . CYS A 1 91 ? 6.517 2.519 -25.355 1.00 97.38 91 CYS A C 1
ATOM 729 O O . CYS A 1 91 ? 6.148 2.654 -24.188 1.00 97.38 91 CYS A O 1
ATOM 731 N N . PRO A 1 92 ? 6.600 3.605 -26.152 1.00 96.69 92 PRO A N 1
ATOM 732 C CA . PRO A 1 92 ? 6.482 4.984 -25.649 1.00 96.69 92 PRO A CA 1
ATOM 733 C C . PRO A 1 92 ? 5.079 5.356 -25.133 1.00 96.69 92 PRO A C 1
ATOM 735 O O . PRO A 1 92 ? 4.894 6.405 -24.520 1.00 96.69 92 PRO A O 1
ATOM 738 N N . LYS A 1 93 ? 4.065 4.521 -25.402 1.00 97.31 93 LYS A N 1
ATOM 739 C CA . LYS A 1 93 ? 2.670 4.730 -24.982 1.00 97.31 93 LYS A CA 1
ATOM 740 C C . LYS A 1 93 ? 2.307 4.009 -23.683 1.00 97.31 93 LYS A C 1
ATOM 742 O O . LYS A 1 93 ? 1.124 3.978 -23.332 1.00 97.31 93 LYS A O 1
ATOM 747 N N . LEU A 1 94 ? 3.284 3.446 -22.973 1.00 98.25 94 LEU A N 1
ATOM 748 C CA . LEU A 1 94 ? 3.021 2.757 -21.717 1.00 98.25 94 LEU A CA 1
ATOM 749 C C . LEU A 1 94 ? 2.412 3.695 -20.679 1.00 98.25 94 LEU A C 1
ATOM 751 O O . LEU A 1 94 ? 2.871 4.811 -20.454 1.00 98.25 94 LEU A O 1
ATOM 755 N N . HIS A 1 95 ? 1.362 3.194 -20.040 1.00 98.50 95 HIS A N 1
ATOM 756 C CA . HIS A 1 95 ? 0.684 3.836 -18.922 1.00 98.50 95 HIS A CA 1
ATOM 757 C C . HIS A 1 95 ? 0.748 2.986 -17.658 1.00 98.50 95 HIS A C 1
ATOM 759 O O . HIS A 1 95 ? 0.561 3.499 -16.558 1.00 98.50 95 HIS A O 1
ATOM 765 N N . THR A 1 96 ? 0.930 1.676 -17.795 1.00 98.81 96 THR A N 1
ATOM 766 C CA . THR A 1 96 ? 0.998 0.731 -16.683 1.00 98.81 96 THR A CA 1
ATOM 767 C C . THR A 1 96 ? 2.140 -0.231 -16.942 1.00 98.81 96 THR A C 1
ATOM 769 O O . THR A 1 96 ? 2.142 -0.886 -17.985 1.00 98.81 96 THR A O 1
ATOM 772 N N . LEU A 1 97 ? 3.078 -0.295 -16.004 1.00 98.75 97 LEU A N 1
ATOM 773 C CA . LEU A 1 97 ? 4.196 -1.222 -16.047 1.00 98.75 97 LEU A CA 1
ATOM 774 C C . LEU A 1 97 ? 4.369 -1.891 -14.684 1.00 98.75 97 LEU A C 1
ATOM 776 O O . LEU A 1 97 ? 4.557 -1.199 -13.684 1.00 98.75 97 LEU A O 1
ATOM 780 N N . TYR A 1 98 ? 4.307 -3.217 -14.650 1.00 98.75 98 TYR A N 1
ATOM 781 C CA . TYR A 1 98 ? 4.562 -4.004 -13.445 1.00 98.75 98 TYR A CA 1
ATOM 782 C C . TYR A 1 98 ? 5.842 -4.820 -13.623 1.00 98.75 98 TYR A C 1
ATOM 784 O O . TYR A 1 98 ? 6.018 -5.492 -14.642 1.00 98.75 98 TYR A O 1
ATOM 792 N N . LEU A 1 99 ? 6.743 -4.675 -12.652 1.00 98.50 99 LEU A N 1
ATOM 793 C CA . LEU A 1 99 ? 8.079 -5.270 -12.601 1.00 98.50 99 LEU A CA 1
ATOM 794 C C . LEU A 1 99 ? 8.348 -5.885 -11.220 1.00 98.50 99 LEU A C 1
ATOM 796 O O . LEU A 1 99 ? 9.504 -6.053 -10.845 1.00 98.50 99 LEU A O 1
ATOM 800 N N . THR A 1 100 ? 7.304 -6.178 -10.438 1.00 98.00 100 THR A N 1
ATOM 801 C CA . THR A 1 100 ? 7.475 -6.732 -9.089 1.00 98.00 100 THR A CA 1
ATOM 802 C C . THR A 1 100 ? 8.329 -8.002 -9.156 1.00 98.00 100 THR A C 1
ATOM 804 O O . THR A 1 100 ? 8.156 -8.797 -10.073 1.00 98.00 100 THR A O 1
ATOM 807 N N . GLY A 1 101 ? 9.290 -8.178 -8.251 1.00 95.94 101 GLY A N 1
ATOM 808 C CA . GLY A 1 101 ? 10.177 -9.348 -8.220 1.00 95.94 101 GLY A CA 1
ATOM 809 C C . GLY A 1 101 ? 11.262 -9.379 -9.306 1.00 95.94 101 GLY A C 1
ATOM 810 O O . GLY A 1 101 ? 12.049 -10.321 -9.353 1.00 95.94 101 GLY A O 1
ATOM 811 N N . CYS A 1 102 ? 11.363 -8.364 -10.174 1.00 96.75 102 CYS A N 1
ATOM 812 C CA . CYS A 1 102 ? 12.459 -8.261 -11.144 1.00 96.75 102 CYS A CA 1
ATOM 813 C C . CYS A 1 102 ? 13.715 -7.712 -10.446 1.00 96.75 102 CYS A C 1
ATOM 815 O O . CYS A 1 102 ? 14.014 -6.524 -10.535 1.00 96.75 102 CYS A O 1
ATOM 817 N N . SER A 1 103 ? 14.438 -8.553 -9.706 1.00 93.62 103 SER A N 1
ATOM 818 C CA . SER A 1 103 ? 15.539 -8.134 -8.818 1.00 93.62 103 SER A CA 1
ATOM 819 C C . SER A 1 103 ? 16.826 -7.696 -9.533 1.00 93.62 103 SER A C 1
ATOM 821 O O . SER A 1 103 ? 17.697 -7.095 -8.911 1.00 93.62 103 SER A O 1
ATOM 823 N N . THR A 1 104 ? 16.950 -7.949 -10.838 1.00 95.94 104 THR A N 1
ATOM 824 C CA . THR A 1 104 ? 18.151 -7.644 -11.638 1.00 95.94 104 THR A CA 1
ATOM 825 C C . THR A 1 104 ? 18.165 -6.253 -12.272 1.00 95.94 104 THR A C 1
ATOM 827 O O . THR A 1 104 ? 19.165 -5.885 -12.888 1.00 95.94 104 THR A O 1
ATOM 830 N N . ILE A 1 105 ? 17.074 -5.487 -12.180 1.00 98.06 105 ILE A N 1
ATOM 831 C CA . ILE A 1 105 ? 17.000 -4.144 -12.776 1.00 98.06 105 ILE A CA 1
ATOM 832 C C . ILE A 1 105 ? 17.660 -3.096 -11.875 1.00 98.06 105 ILE A C 1
ATOM 834 O O . ILE A 1 105 ? 17.533 -3.148 -10.654 1.00 98.06 105 ILE A O 1
ATOM 838 N N . THR A 1 106 ? 18.322 -2.110 -12.475 1.00 98.50 106 THR A N 1
ATOM 839 C CA . THR A 1 106 ? 19.008 -1.018 -11.775 1.00 98.50 106 THR A CA 1
ATOM 840 C C . THR A 1 106 ? 18.401 0.346 -12.102 1.00 98.50 106 THR A C 1
ATOM 842 O O . THR A 1 106 ? 17.586 0.504 -13.015 1.00 98.50 106 THR A O 1
ATOM 845 N N . ASP A 1 107 ? 18.843 1.388 -11.390 1.00 98.75 107 ASP A N 1
ATOM 846 C CA . ASP A 1 107 ? 18.390 2.759 -11.645 1.00 98.75 107 ASP A CA 1
ATOM 847 C C . ASP A 1 107 ? 18.621 3.223 -13.091 1.00 98.75 107 ASP A C 1
ATOM 849 O O . ASP A 1 107 ? 17.886 4.076 -13.590 1.00 98.75 107 ASP A O 1
ATOM 853 N N . GLY A 1 108 ? 19.649 2.704 -13.775 1.00 98.44 108 GLY A N 1
ATOM 854 C CA . GLY A 1 108 ? 20.000 3.123 -15.133 1.00 98.44 108 GLY A CA 1
ATOM 855 C C . GLY A 1 108 ? 18.858 2.901 -16.124 1.00 98.44 108 GLY A C 1
ATOM 856 O O . GLY A 1 108 ? 18.461 3.825 -16.847 1.00 98.44 108 GLY A O 1
ATOM 857 N N . SER A 1 109 ? 18.278 1.704 -16.102 1.00 98.12 109 SER A N 1
ATOM 858 C CA . SER A 1 109 ? 17.192 1.328 -17.001 1.00 98.12 109 SER A CA 1
ATOM 859 C C . SER A 1 109 ? 15.867 1.997 -16.626 1.00 98.12 109 SER A C 1
ATOM 861 O O . SER A 1 109 ? 15.148 2.459 -17.515 1.00 98.12 109 SER A O 1
ATOM 863 N N . VAL A 1 110 ? 15.575 2.174 -15.331 1.00 98.62 110 VAL A N 1
ATOM 864 C CA . VAL A 1 110 ? 14.381 2.903 -14.860 1.00 98.62 110 VAL A CA 1
ATOM 865 C C . VAL A 1 110 ? 14.448 4.388 -15.232 1.00 98.62 110 VAL A C 1
ATOM 867 O O . VAL A 1 110 ? 13.452 4.963 -15.674 1.00 98.62 110 VAL A O 1
ATOM 870 N N . VAL A 1 111 ? 15.624 5.020 -15.140 1.00 98.75 111 VAL A N 1
ATOM 871 C CA . VAL A 1 111 ? 15.834 6.404 -15.604 1.00 98.75 111 VAL A CA 1
ATOM 872 C C . VAL A 1 111 ? 15.556 6.517 -17.104 1.00 98.75 111 VAL A C 1
ATOM 874 O O . VAL A 1 111 ? 14.881 7.454 -17.544 1.00 98.75 111 VAL A O 1
ATOM 877 N N . LYS A 1 112 ? 16.049 5.562 -17.903 1.00 98.44 112 LYS A N 1
ATOM 878 C CA . LYS A 1 112 ? 15.807 5.531 -19.350 1.00 98.44 112 LYS A CA 1
ATOM 879 C C . LYS A 1 112 ? 14.326 5.325 -19.665 1.00 98.44 112 LYS A C 1
ATOM 881 O O . LYS A 1 112 ? 13.792 6.028 -20.526 1.00 98.44 112 LYS A O 1
ATOM 886 N N . LEU A 1 113 ? 13.667 4.411 -18.958 1.00 98.44 113 LEU A N 1
ATOM 887 C CA . LEU A 1 113 ? 12.232 4.170 -19.054 1.00 98.44 113 LEU A CA 1
ATOM 888 C C . LEU A 1 113 ? 11.442 5.450 -18.764 1.00 98.44 113 LEU A C 1
ATOM 890 O O . LEU A 1 113 ? 10.640 5.870 -19.596 1.00 98.44 113 LEU A O 1
ATOM 894 N N . ALA A 1 114 ? 11.711 6.111 -17.636 1.00 98.44 114 ALA A N 1
ATOM 895 C CA . ALA A 1 114 ? 11.023 7.335 -17.237 1.00 98.44 114 ALA A CA 1
ATOM 896 C C . ALA A 1 114 ? 11.145 8.442 -18.299 1.00 98.44 114 ALA A C 1
ATOM 898 O O . ALA A 1 114 ? 10.175 9.145 -18.574 1.00 98.44 114 ALA A O 1
ATOM 899 N N . ALA A 1 115 ? 12.313 8.569 -18.937 1.00 98.38 115 ALA A N 1
ATOM 900 C CA . ALA A 1 115 ? 12.547 9.559 -19.987 1.00 98.38 115 ALA A CA 1
ATOM 901 C C . ALA A 1 115 ? 11.789 9.273 -21.300 1.00 98.38 115 ALA A C 1
ATOM 903 O O . ALA A 1 115 ? 11.476 10.209 -22.033 1.00 98.38 115 ALA A O 1
ATOM 904 N N . ASN A 1 116 ? 11.506 8.004 -21.618 1.00 98.12 116 ASN A N 1
ATOM 905 C CA . ASN A 1 116 ? 10.881 7.612 -22.892 1.00 98.12 116 ASN A CA 1
ATOM 906 C C . ASN A 1 116 ? 9.397 7.229 -22.763 1.00 98.12 116 ASN A C 1
ATOM 908 O O . ASN A 1 116 ? 8.697 7.133 -23.773 1.00 98.12 116 ASN A O 1
ATOM 912 N N . CYS A 1 117 ? 8.893 7.058 -21.539 1.00 97.94 117 CYS A N 1
ATOM 913 C CA . CYS A 1 117 ? 7.500 6.721 -21.251 1.00 97.94 117 CYS A CA 1
ATOM 914 C C . CYS A 1 117 ? 6.820 7.778 -20.350 1.00 97.94 117 CYS A C 1
ATOM 916 O O . CYS A 1 117 ? 6.303 7.434 -19.286 1.00 97.94 117 CYS A O 1
ATOM 918 N N . PRO A 1 118 ? 6.738 9.062 -20.760 1.00 97.50 118 PRO A N 1
ATOM 919 C CA . PRO A 1 118 ? 6.197 10.143 -19.920 1.00 97.50 118 PRO A CA 1
ATOM 920 C C . PRO A 1 118 ? 4.695 10.002 -19.607 1.00 97.50 118 PRO A C 1
ATOM 922 O O . PRO A 1 118 ? 4.167 10.672 -18.720 1.00 97.50 118 PRO A O 1
ATOM 925 N N . GLY A 1 119 ? 3.988 9.133 -20.340 1.00 97.75 119 GLY A N 1
ATOM 926 C CA . GLY A 1 119 ? 2.577 8.807 -20.122 1.00 97.75 119 GLY A CA 1
ATOM 927 C C . GLY A 1 119 ? 2.316 7.801 -18.996 1.00 97.75 119 GLY A C 1
ATOM 928 O O . GLY A 1 119 ? 1.151 7.461 -18.768 1.00 97.75 119 GLY A O 1
ATOM 929 N N . LEU A 1 120 ? 3.357 7.317 -18.303 1.00 98.56 120 LEU A N 1
ATOM 930 C CA . LEU A 1 120 ? 3.211 6.370 -17.201 1.00 98.56 120 LEU A CA 1
ATOM 931 C C . LEU A 1 120 ? 2.295 6.930 -16.106 1.00 98.56 120 LEU A C 1
ATOM 933 O O . LEU A 1 120 ? 2.468 8.044 -15.614 1.00 98.56 120 LEU A O 1
ATOM 937 N N . LYS A 1 121 ? 1.306 6.116 -15.732 1.00 98.62 121 LYS A N 1
ATOM 938 C CA . LYS A 1 121 ? 0.338 6.391 -14.664 1.00 98.62 121 LYS A CA 1
ATOM 939 C C . LYS A 1 121 ? 0.482 5.431 -13.498 1.00 98.62 121 LYS A C 1
ATOM 941 O O . LYS A 1 121 ? 0.147 5.793 -12.378 1.00 98.62 121 LYS A O 1
ATOM 946 N N . ARG A 1 122 ? 0.952 4.211 -13.747 1.00 98.81 122 ARG A N 1
ATOM 947 C CA . ARG A 1 122 ? 1.052 3.158 -12.739 1.00 98.81 122 ARG A CA 1
ATOM 948 C C . ARG A 1 122 ? 2.356 2.412 -12.901 1.00 98.81 122 ARG A C 1
ATOM 950 O O . ARG A 1 122 ? 2.647 1.951 -14.008 1.00 98.81 122 ARG A O 1
ATOM 957 N N . ILE A 1 123 ? 3.094 2.283 -11.811 1.00 98.69 123 ILE A N 1
ATOM 958 C CA . ILE A 1 123 ? 4.319 1.500 -11.782 1.00 98.69 123 ILE A CA 1
ATOM 959 C C . ILE A 1 123 ? 4.380 0.663 -10.509 1.00 98.69 123 ILE A C 1
ATOM 961 O O . ILE A 1 123 ? 4.115 1.173 -9.420 1.00 98.69 123 ILE A O 1
ATOM 965 N N . LYS A 1 124 ? 4.711 -0.620 -10.657 1.00 98.69 124 LYS A N 1
ATOM 966 C CA . LYS A 1 124 ? 5.014 -1.501 -9.528 1.00 98.69 124 LYS A CA 1
ATOM 967 C C . LYS A 1 124 ? 6.452 -1.986 -9.637 1.00 98.69 124 LYS A C 1
ATOM 969 O O . LYS A 1 124 ? 6.809 -2.577 -10.653 1.00 98.69 124 LYS A O 1
ATOM 974 N N . LEU A 1 125 ? 7.242 -1.690 -8.612 1.00 98.12 125 LEU A N 1
ATOM 975 C CA . LEU A 1 125 ? 8.673 -1.979 -8.498 1.00 98.12 125 LEU A CA 1
ATOM 976 C C . LEU A 1 125 ? 8.978 -2.816 -7.248 1.00 98.12 125 LEU A C 1
ATOM 978 O O . LEU A 1 125 ? 10.117 -2.841 -6.794 1.00 98.12 125 LEU A O 1
ATOM 982 N N . GLY A 1 126 ? 7.962 -3.451 -6.655 1.00 96.75 126 GLY A N 1
ATOM 983 C CA . GLY A 1 126 ? 8.135 -4.198 -5.415 1.00 96.75 126 GLY A CA 1
ATOM 984 C C . GLY A 1 126 ? 9.209 -5.279 -5.555 1.00 96.75 126 GLY A C 1
ATOM 985 O O . GLY A 1 126 ? 9.313 -5.918 -6.596 1.00 96.75 126 GLY A O 1
ATOM 986 N N . GLN A 1 127 ? 10.023 -5.478 -4.524 1.00 95.31 127 GLN A N 1
ATOM 987 C CA . GLN A 1 127 ? 11.118 -6.453 -4.486 1.00 95.31 127 GLN A CA 1
ATOM 988 C C . GLN A 1 127 ? 12.206 -6.246 -5.568 1.00 95.31 127 GLN A C 1
ATOM 990 O O . GLN A 1 127 ? 13.044 -7.119 -5.792 1.00 95.31 127 GLN A O 1
ATOM 995 N N . CYS A 1 128 ? 12.262 -5.080 -6.224 1.00 96.25 128 CYS A N 1
ATOM 996 C CA . CYS A 1 128 ? 13.401 -4.689 -7.059 1.00 96.25 128 CYS A CA 1
ATOM 997 C C . CYS A 1 128 ? 14.535 -4.153 -6.168 1.00 96.25 128 CYS A C 1
ATOM 999 O O . CYS A 1 128 ? 14.688 -2.945 -5.979 1.00 96.25 128 CYS A O 1
ATOM 1001 N N . SER A 1 129 ? 15.310 -5.069 -5.584 1.00 93.50 129 SER A N 1
ATOM 1002 C CA . SER A 1 129 ? 16.262 -4.800 -4.495 1.00 93.50 129 SER A CA 1
ATOM 1003 C C . SER A 1 129 ? 17.462 -3.917 -4.861 1.00 93.50 129 SER A C 1
ATOM 1005 O O . SER A 1 129 ? 18.083 -3.359 -3.962 1.00 93.50 129 SER A O 1
ATOM 1007 N N . LEU A 1 130 ? 17.778 -3.752 -6.150 1.00 97.19 130 LEU A N 1
ATOM 1008 C CA . LEU A 1 130 ? 18.888 -2.916 -6.631 1.00 97.19 130 LEU A CA 1
ATOM 1009 C C . LEU A 1 130 ? 18.494 -1.456 -6.918 1.00 97.19 130 LEU A C 1
ATOM 1011 O O . LEU A 1 130 ? 19.354 -0.648 -7.275 1.00 97.19 130 LEU A O 1
ATOM 1015 N N . LEU A 1 131 ? 17.210 -1.104 -6.798 1.00 98.00 131 LEU A N 1
ATOM 1016 C CA . LEU A 1 131 ? 16.736 0.251 -7.074 1.00 98.00 131 LEU A CA 1
ATOM 1017 C C . LEU A 1 131 ? 16.936 1.176 -5.875 1.00 98.00 131 LEU A C 1
ATOM 1019 O O . LEU A 1 131 ? 16.604 0.830 -4.743 1.00 98.00 131 LEU A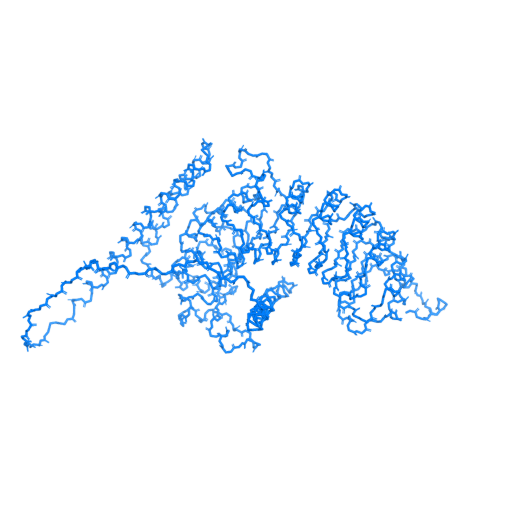 O 1
ATOM 1023 N N . THR A 1 132 ? 17.404 2.393 -6.145 1.00 98.31 132 THR A N 1
ATOM 1024 C CA . THR A 1 132 ? 17.612 3.434 -5.134 1.00 98.31 132 THR A CA 1
ATOM 1025 C C . THR A 1 132 ? 16.645 4.601 -5.343 1.00 98.31 132 THR A C 1
ATOM 1027 O O . THR A 1 132 ? 15.808 4.606 -6.254 1.00 98.31 132 THR A O 1
ATOM 1030 N N . ASP A 1 133 ? 16.787 5.655 -4.534 1.00 98.44 133 ASP A N 1
ATOM 1031 C CA . ASP A 1 133 ? 16.029 6.901 -4.695 1.00 98.44 133 ASP A CA 1
ATOM 1032 C C . ASP A 1 133 ? 16.107 7.476 -6.115 1.00 98.44 133 ASP A C 1
ATOM 1034 O O . ASP A 1 133 ? 15.168 8.133 -6.574 1.00 98.44 133 ASP A O 1
ATOM 1038 N N . ARG A 1 134 ? 17.205 7.216 -6.839 1.00 98.62 134 ARG A N 1
ATOM 1039 C CA . ARG A 1 134 ? 17.424 7.713 -8.201 1.00 98.62 134 ARG A CA 1
ATOM 1040 C C . ARG A 1 134 ? 16.321 7.265 -9.164 1.00 98.62 134 ARG A C 1
ATOM 1042 O O . ARG A 1 134 ? 15.912 8.067 -10.008 1.00 98.62 134 ARG A O 1
ATOM 1049 N N . SER A 1 135 ? 15.810 6.044 -9.021 1.00 98.56 135 SER A N 1
ATOM 1050 C CA . SER A 1 135 ? 14.686 5.538 -9.815 1.00 98.56 135 SER A CA 1
ATOM 1051 C C . SER A 1 135 ? 13.415 6.356 -9.611 1.00 98.56 135 SER A C 1
ATOM 1053 O O . SER A 1 135 ? 12.830 6.861 -10.572 1.00 98.56 135 SER A O 1
ATOM 1055 N N . ILE A 1 136 ? 13.008 6.552 -8.355 1.00 98.38 136 ILE A N 1
ATOM 1056 C CA . ILE A 1 136 ? 11.782 7.286 -8.016 1.00 98.38 136 ILE A CA 1
ATOM 1057 C C . ILE A 1 136 ? 11.915 8.774 -8.356 1.00 98.38 136 ILE A C 1
ATOM 1059 O O . ILE A 1 136 ? 10.984 9.362 -8.908 1.00 98.38 136 ILE A O 1
ATOM 1063 N N . LEU A 1 137 ? 13.086 9.375 -8.135 1.00 98.62 137 LEU A N 1
ATOM 1064 C CA . LEU A 1 137 ? 13.390 10.751 -8.545 1.00 98.62 137 LEU A CA 1
ATOM 1065 C C . LEU A 1 137 ? 13.275 10.940 -10.067 1.00 98.62 137 LEU A C 1
ATOM 1067 O O . LEU A 1 137 ? 12.778 11.964 -10.539 1.00 98.62 137 LEU A O 1
ATOM 1071 N N . ALA A 1 138 ? 13.711 9.960 -10.862 1.00 98.69 138 ALA A N 1
ATOM 1072 C CA . ALA A 1 138 ? 13.577 10.021 -12.314 1.00 98.69 138 ALA A CA 1
ATOM 1073 C C . ALA A 1 138 ? 12.120 9.865 -12.770 1.00 98.69 138 ALA A C 1
ATOM 1075 O O . ALA A 1 138 ? 11.677 10.601 -13.657 1.00 98.69 138 ALA A O 1
ATOM 1076 N N . LEU A 1 139 ? 11.372 8.945 -12.156 1.00 98.69 139 LEU A N 1
ATOM 1077 C CA . LEU A 1 139 ? 9.955 8.721 -12.449 1.00 98.69 139 LEU A CA 1
ATOM 1078 C C . LEU A 1 139 ? 9.115 9.952 -12.110 1.00 98.69 139 LEU A C 1
ATOM 1080 O O . LEU A 1 139 ? 8.393 10.456 -12.963 1.00 98.69 139 LEU A O 1
ATOM 1084 N N . THR A 1 140 ? 9.266 10.490 -10.904 1.00 98.00 140 THR A N 1
ATOM 1085 C CA . THR A 1 140 ? 8.559 11.698 -10.455 1.00 98.00 140 THR A CA 1
ATOM 1086 C C . THR A 1 140 ? 8.852 12.917 -11.330 1.00 98.00 140 THR A C 1
ATOM 1088 O O . THR A 1 140 ? 7.948 13.694 -11.632 1.00 98.00 140 THR 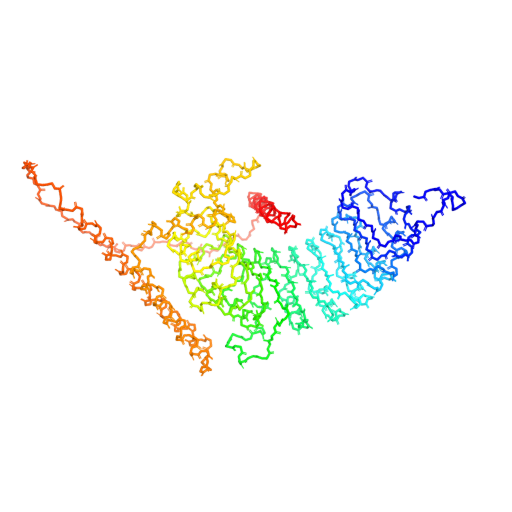A O 1
ATOM 1091 N N . LYS A 1 141 ? 10.094 13.056 -11.810 1.00 98.00 141 LYS A N 1
ATOM 1092 C CA . LYS A 1 141 ? 10.498 14.148 -12.704 1.00 98.00 141 LYS A CA 1
ATOM 1093 C C . LYS A 1 141 ? 9.931 14.028 -14.121 1.00 98.00 141 LYS A C 1
ATOM 1095 O O . LYS A 1 141 ? 9.578 15.047 -14.708 1.00 98.00 141 LYS A O 1
ATOM 1100 N N . ASN A 1 142 ? 9.899 12.824 -14.698 1.00 98.31 142 ASN A N 1
ATOM 1101 C CA . ASN A 1 142 ? 9.601 12.639 -16.127 1.00 98.31 142 ASN A CA 1
ATOM 1102 C C . ASN A 1 142 ? 8.201 12.066 -16.412 1.00 98.31 142 ASN A C 1
ATOM 1104 O O . ASN A 1 142 ? 7.741 12.137 -17.549 1.00 98.31 142 ASN A O 1
ATOM 1108 N N . CYS A 1 143 ? 7.509 11.527 -15.404 1.00 98.19 143 CYS A N 1
ATOM 1109 C CA . CYS A 1 143 ? 6.179 10.922 -15.524 1.00 98.19 143 CYS A CA 1
ATOM 1110 C C . CYS A 1 143 ? 5.151 11.710 -14.685 1.00 98.19 143 CYS A C 1
ATOM 1112 O O . CYS A 1 143 ? 4.693 11.235 -13.644 1.00 98.19 143 CYS A O 1
ATOM 1114 N N . PRO A 1 144 ? 4.739 12.915 -15.122 1.00 96.50 144 PRO A N 1
ATOM 1115 C CA . PRO A 1 144 ? 3.904 13.824 -14.332 1.00 96.50 144 PRO A CA 1
ATOM 1116 C C . PRO A 1 144 ? 2.453 13.354 -14.162 1.00 96.50 144 PRO A C 1
ATOM 1118 O O . PRO A 1 144 ? 1.666 14.044 -13.528 1.00 96.50 144 PRO A O 1
ATOM 1121 N N . HIS A 1 145 ? 2.067 12.214 -14.742 1.00 97.00 145 HIS A N 1
ATOM 1122 C CA . HIS A 1 145 ? 0.736 11.615 -14.602 1.00 97.00 145 HIS A CA 1
ATOM 1123 C C . HIS A 1 145 ? 0.728 10.367 -13.717 1.00 97.00 145 HIS A C 1
ATOM 1125 O O . HIS A 1 145 ? -0.306 9.700 -13.617 1.00 97.00 145 HIS A O 1
ATOM 1131 N N . LEU A 1 146 ? 1.860 10.061 -13.080 1.00 98.31 146 LEU A N 1
ATOM 1132 C CA . LEU A 1 146 ? 1.991 8.934 -12.177 1.00 98.31 146 LEU A CA 1
ATOM 1133 C C . LEU A 1 146 ? 1.016 9.103 -11.005 1.00 98.31 146 LEU A C 1
ATOM 1135 O O . LEU A 1 146 ? 0.940 10.167 -10.382 1.00 98.31 146 LEU A O 1
ATOM 1139 N N . MET A 1 147 ? 0.216 8.065 -10.782 1.00 98.12 147 MET A N 1
ATOM 1140 C CA . MET A 1 147 ? -0.887 8.047 -9.829 1.00 98.12 147 MET A CA 1
ATOM 1141 C C . MET A 1 147 ? -0.886 6.802 -8.937 1.00 98.12 147 MET A C 1
ATOM 1143 O O . MET A 1 147 ? -1.423 6.873 -7.837 1.00 98.12 147 MET A O 1
ATOM 1147 N N . GLU A 1 148 ? -0.284 5.694 -9.374 1.00 98.62 148 GLU A N 1
ATOM 1148 C CA . GLU A 1 148 ? -0.093 4.500 -8.542 1.00 98.62 148 GLU A CA 1
ATOM 1149 C C . GLU A 1 148 ? 1.386 4.111 -8.528 1.00 98.62 148 GLU A C 1
ATOM 1151 O O . GLU A 1 148 ? 2.007 3.993 -9.592 1.00 98.62 148 GLU A O 1
ATOM 1156 N N . ILE A 1 149 ? 1.936 3.943 -7.327 1.00 98.44 149 ILE A N 1
ATOM 1157 C CA . ILE A 1 149 ? 3.337 3.580 -7.102 1.00 98.44 149 ILE A CA 1
ATOM 1158 C C . ILE A 1 149 ? 3.388 2.480 -6.049 1.00 98.44 149 ILE A C 1
ATOM 1160 O O . ILE A 1 149 ? 2.837 2.632 -4.959 1.00 98.44 149 ILE A O 1
ATOM 1164 N N . ASP A 1 150 ? 4.085 1.400 -6.372 1.00 98.25 150 ASP A N 1
ATOM 1165 C CA . ASP A 1 150 ? 4.407 0.331 -5.434 1.00 98.25 150 ASP A CA 1
ATOM 1166 C C . ASP A 1 150 ? 5.925 0.162 -5.356 1.00 98.25 150 ASP A C 1
ATOM 1168 O O . ASP A 1 150 ? 6.574 -0.066 -6.380 1.00 98.25 150 ASP A O 1
ATOM 1172 N N . VAL A 1 151 ? 6.466 0.315 -4.149 1.00 96.94 151 VAL A N 1
ATOM 1173 C CA . VAL A 1 151 ? 7.890 0.158 -3.804 1.00 96.94 151 VAL A CA 1
ATOM 1174 C C . VAL A 1 151 ? 8.059 -0.823 -2.642 1.00 96.94 151 VAL A C 1
ATOM 1176 O O . VAL A 1 151 ? 8.929 -0.656 -1.788 1.00 96.94 151 VAL A O 1
ATOM 1179 N N . THR A 1 152 ? 7.177 -1.824 -2.577 1.00 96.31 152 THR A N 1
ATOM 1180 C CA . THR A 1 152 ? 7.195 -2.849 -1.529 1.00 96.31 152 THR A CA 1
ATOM 1181 C C . THR A 1 152 ? 8.576 -3.496 -1.423 1.00 96.31 152 THR A C 1
ATOM 1183 O O . THR A 1 152 ? 9.111 -3.948 -2.429 1.00 96.31 152 THR A O 1
ATOM 1186 N N . ASN A 1 153 ? 9.152 -3.565 -0.222 1.00 94.12 153 ASN A N 1
ATOM 1187 C CA . ASN A 1 153 ? 10.444 -4.215 0.043 1.00 94.12 153 ASN A CA 1
ATOM 1188 C C . ASN A 1 153 ? 11.612 -3.705 -0.849 1.00 94.12 153 ASN A C 1
ATOM 1190 O O . ASN A 1 153 ? 12.496 -4.464 -1.250 1.00 94.12 153 ASN A O 1
ATOM 1194 N N . CYS A 1 154 ? 11.620 -2.414 -1.213 1.00 93.44 154 CYS A N 1
ATOM 1195 C CA . CYS A 1 154 ? 12.734 -1.768 -1.925 1.00 93.44 154 CYS A CA 1
ATOM 1196 C C . CYS A 1 154 ? 13.770 -1.199 -0.938 1.00 93.44 154 CYS A C 1
ATOM 1198 O O . CYS A 1 154 ? 13.825 0.005 -0.684 1.00 93.44 154 CYS A O 1
ATOM 1200 N N . ASN A 1 155 ? 14.613 -2.070 -0.383 1.00 89.31 155 ASN A N 1
ATOM 1201 C CA . ASN A 1 155 ? 15.427 -1.778 0.808 1.00 89.31 155 ASN A CA 1
ATOM 1202 C C . ASN A 1 155 ? 16.552 -0.742 0.630 1.00 89.31 155 ASN A C 1
ATOM 1204 O O . ASN A 1 155 ? 17.030 -0.191 1.621 1.00 89.31 155 ASN A O 1
ATOM 1208 N N . LEU A 1 156 ? 16.964 -0.440 -0.606 1.00 95.19 156 LEU A N 1
ATOM 1209 C CA . LEU A 1 156 ? 17.967 0.597 -0.892 1.00 95.19 156 LEU A CA 1
ATOM 1210 C C . LEU A 1 156 ? 17.365 1.999 -1.083 1.00 95.19 156 LEU A C 1
ATOM 1212 O O . LEU A 1 156 ? 18.106 2.969 -1.258 1.00 95.19 156 LEU A O 1
ATOM 1216 N N . MET A 1 157 ? 16.037 2.126 -1.067 1.00 95.88 157 MET A N 1
ATOM 1217 C CA . MET A 1 157 ? 15.372 3.427 -1.084 1.00 95.88 157 MET A CA 1
ATOM 1218 C C . MET A 1 157 ? 15.343 4.040 0.321 1.00 95.88 157 MET A C 1
ATOM 1220 O O . MET A 1 157 ? 15.434 3.353 1.340 1.00 95.88 157 MET A O 1
ATOM 1224 N N . THR A 1 158 ? 15.206 5.362 0.376 1.00 96.50 158 THR A N 1
ATOM 1225 C CA . THR A 1 158 ? 15.152 6.146 1.611 1.00 96.50 158 THR A CA 1
ATOM 1226 C C . THR A 1 158 ? 13.938 7.077 1.630 1.00 96.50 158 THR A C 1
ATOM 1228 O O . THR A 1 158 ? 13.162 7.180 0.676 1.00 96.50 158 THR A O 1
ATOM 1231 N N . ASN A 1 159 ? 13.806 7.839 2.718 1.00 97.44 159 ASN A N 1
ATOM 1232 C CA . ASN A 1 159 ? 12.829 8.919 2.855 1.00 97.44 159 ASN A CA 1
ATOM 1233 C C . ASN A 1 159 ? 12.818 9.898 1.663 1.00 97.44 159 ASN A C 1
ATOM 1235 O O . ASN A 1 159 ? 11.767 10.460 1.350 1.00 97.44 159 ASN A O 1
ATOM 1239 N N . THR A 1 160 ? 13.955 10.111 0.986 1.00 97.38 160 THR A N 1
ATOM 1240 C CA . THR A 1 160 ? 14.054 11.047 -0.146 1.00 97.38 160 THR A CA 1
ATOM 1241 C C . THR A 1 160 ? 13.200 10.605 -1.337 1.00 97.38 160 THR A C 1
ATOM 1243 O O . THR A 1 160 ? 12.541 11.455 -1.947 1.00 97.38 160 THR A O 1
ATOM 1246 N N . ALA A 1 161 ? 13.138 9.303 -1.646 1.00 97.19 161 ALA A N 1
ATOM 1247 C CA . ALA A 1 161 ? 12.244 8.784 -2.682 1.00 97.19 161 ALA A CA 1
ATOM 1248 C C . ALA A 1 161 ? 10.788 9.165 -2.394 1.00 97.19 161 ALA A C 1
ATOM 1250 O O . ALA A 1 161 ? 10.123 9.778 -3.233 1.00 97.19 161 ALA A O 1
ATOM 1251 N N . ILE A 1 162 ? 10.311 8.876 -1.183 1.00 96.56 162 ILE A N 1
ATOM 1252 C CA . ILE A 1 162 ? 8.919 9.123 -0.792 1.00 96.56 162 ILE A CA 1
ATOM 1253 C C . ILE A 1 162 ? 8.607 10.620 -0.739 1.00 96.56 162 ILE A C 1
ATOM 1255 O O . ILE A 1 162 ? 7.585 11.054 -1.277 1.00 96.56 162 ILE A O 1
ATOM 1259 N N . GLN A 1 163 ? 9.515 11.442 -0.201 1.00 96.88 163 GLN A N 1
ATOM 1260 C CA . GLN A 1 163 ? 9.372 12.898 -0.258 1.00 96.88 163 GLN A CA 1
ATOM 1261 C C . GLN A 1 163 ? 9.191 13.396 -1.694 1.00 96.88 163 GLN A C 1
ATOM 1263 O O . GLN A 1 163 ? 8.358 14.272 -1.935 1.00 96.88 163 GLN A O 1
ATOM 1268 N N . SER A 1 164 ? 9.966 12.864 -2.646 1.00 97.25 164 SER A N 1
ATOM 1269 C CA . SER A 1 164 ? 9.874 13.286 -4.044 1.00 97.25 164 SER A CA 1
ATOM 1270 C C . SER A 1 164 ? 8.497 12.984 -4.634 1.00 97.25 164 SER A C 1
ATOM 1272 O O . SER A 1 164 ? 7.926 13.864 -5.278 1.00 97.25 164 SER A O 1
ATOM 1274 N N . VAL A 1 165 ? 7.912 11.818 -4.330 1.00 97.19 165 VAL A N 1
ATOM 1275 C CA . VAL A 1 165 ? 6.561 11.434 -4.772 1.00 97.19 165 VAL A CA 1
ATOM 1276 C C . VAL A 1 165 ? 5.539 12.469 -4.322 1.00 97.19 165 VAL A C 1
ATOM 1278 O O . VAL A 1 165 ? 4.869 13.078 -5.154 1.00 97.19 165 VAL A O 1
ATOM 1281 N N . PHE A 1 166 ? 5.455 12.736 -3.020 1.00 95.19 166 PHE A N 1
ATOM 1282 C CA . PHE A 1 166 ? 4.438 13.647 -2.498 1.00 95.19 166 PHE A CA 1
ATOM 1283 C C . PHE A 1 166 ? 4.691 15.120 -2.860 1.00 95.19 166 PHE A C 1
ATOM 1285 O O . PHE A 1 166 ? 3.737 15.883 -2.994 1.00 95.19 166 PHE A O 1
ATOM 1292 N N . LYS A 1 167 ? 5.947 15.545 -3.054 1.00 94.38 167 LYS A N 1
ATOM 1293 C CA . LYS A 1 167 ? 6.264 16.927 -3.461 1.00 94.38 167 LYS A CA 1
ATOM 1294 C C . LYS A 1 167 ? 5.949 17.216 -4.928 1.00 94.38 167 LYS A C 1
ATOM 1296 O O . LYS A 1 167 ? 5.679 18.364 -5.267 1.00 94.38 167 LYS A O 1
ATOM 1301 N N . THR A 1 168 ? 6.021 16.212 -5.799 1.00 95.38 168 THR A N 1
ATOM 1302 C CA . THR A 1 168 ? 5.976 16.417 -7.258 1.00 95.38 168 THR A CA 1
ATOM 1303 C C . THR A 1 168 ? 4.723 15.851 -7.925 1.00 95.38 168 THR A C 1
ATOM 1305 O O . THR A 1 168 ? 4.361 16.317 -9.004 1.00 95.38 168 THR A O 1
ATOM 1308 N N . LEU A 1 169 ? 4.034 14.891 -7.294 1.00 95.44 169 LEU A N 1
ATOM 1309 C CA . LEU A 1 169 ? 2.880 14.191 -7.864 1.00 95.44 169 LEU A CA 1
ATOM 1310 C C . LEU A 1 169 ? 1.599 14.460 -7.051 1.00 95.44 169 LEU A C 1
ATOM 1312 O O . LEU A 1 169 ? 1.129 13.589 -6.318 1.00 95.44 169 LEU A O 1
ATOM 1316 N N . PRO A 1 170 ? 0.958 15.635 -7.197 1.00 89.94 170 PRO A N 1
ATOM 1317 C CA . PRO A 1 170 ? -0.269 15.962 -6.462 1.00 89.94 170 PRO A CA 1
ATOM 1318 C C . PRO A 1 170 ? -1.462 15.066 -6.841 1.00 89.94 170 PRO A C 1
ATOM 1320 O O . PRO A 1 170 ? -2.424 14.952 -6.079 1.00 89.94 170 PRO A O 1
ATOM 1323 N N . GLN A 1 171 ? -1.416 14.415 -8.012 1.00 93.81 171 GLN A N 1
ATOM 1324 C CA . GLN A 1 171 ? -2.431 13.445 -8.435 1.00 93.81 171 GLN A CA 1
ATOM 1325 C C . GLN A 1 171 ? -2.207 12.023 -7.907 1.00 93.81 171 GLN A C 1
ATOM 1327 O O . GLN A 1 171 ? -2.967 11.129 -8.294 1.00 93.81 171 GLN A O 1
ATOM 1332 N N . VAL A 1 172 ? -1.180 11.794 -7.080 1.00 96.81 172 VAL A N 1
ATOM 1333 C CA . VAL A 1 172 ? -0.922 10.463 -6.536 1.00 96.81 172 VAL A CA 1
ATOM 1334 C C . VAL A 1 172 ? -2.152 9.958 -5.786 1.00 96.81 172 VAL A C 1
ATOM 1336 O O . VAL A 1 172 ? -2.815 10.684 -5.039 1.00 96.81 172 VAL A O 1
ATOM 1339 N N . ARG A 1 173 ? -2.515 8.718 -6.085 1.00 98.12 173 ARG A N 1
ATOM 1340 C CA . ARG A 1 173 ? -3.779 8.108 -5.703 1.00 98.12 173 ARG A CA 1
ATOM 1341 C C . ARG A 1 173 ? -3.538 6.923 -4.787 1.00 98.12 173 ARG A C 1
ATOM 1343 O O . ARG A 1 173 ? -4.126 6.891 -3.710 1.00 98.12 173 ARG A O 1
ATOM 1350 N N . ASP A 1 174 ? -2.680 6.001 -5.204 1.00 98.50 174 ASP A N 1
ATOM 1351 C CA . ASP A 1 174 ? -2.423 4.763 -4.481 1.00 98.50 174 ASP A CA 1
ATOM 1352 C C . ASP A 1 174 ? -0.909 4.602 -4.296 1.00 98.50 174 ASP A C 1
ATOM 1354 O O . ASP A 1 174 ? -0.146 4.643 -5.263 1.00 98.50 174 ASP A O 1
ATOM 1358 N N . ILE A 1 175 ? -0.469 4.487 -3.045 1.00 98.12 175 ILE A N 1
ATOM 1359 C CA . ILE A 1 175 ? 0.943 4.304 -2.704 1.00 98.12 175 ILE A CA 1
ATOM 1360 C C . ILE A 1 175 ? 1.064 3.082 -1.805 1.00 98.12 175 ILE A C 1
ATOM 1362 O O . ILE A 1 175 ? 0.425 3.021 -0.749 1.00 98.12 175 ILE A O 1
ATOM 1366 N N . ASN A 1 176 ? 1.902 2.141 -2.226 1.00 97.62 176 ASN A N 1
ATOM 1367 C CA . ASN A 1 176 ? 2.255 0.963 -1.454 1.00 97.62 176 ASN A CA 1
ATOM 1368 C C . ASN A 1 176 ? 3.739 1.005 -1.066 1.00 97.62 176 ASN A C 1
ATOM 1370 O O . ASN A 1 176 ? 4.612 1.046 -1.934 1.00 97.62 176 ASN A O 1
ATOM 1374 N N . MET A 1 177 ? 3.999 1.042 0.241 1.00 95.31 177 MET A N 1
ATOM 1375 C CA . MET A 1 177 ? 5.329 1.089 0.860 1.00 95.31 177 MET A CA 1
ATOM 1376 C C . MET A 1 177 ? 5.502 -0.062 1.858 1.00 95.31 177 MET A C 1
ATOM 1378 O O . MET A 1 177 ? 6.194 0.092 2.859 1.00 95.31 177 MET A O 1
ATOM 1382 N N . THR A 1 178 ? 4.842 -1.200 1.629 1.00 94.25 178 THR A N 1
ATOM 1383 C CA . THR A 1 178 ? 4.976 -2.367 2.505 1.00 94.25 178 THR A CA 1
ATOM 1384 C C . THR A 1 178 ? 6.445 -2.767 2.661 1.00 94.25 178 THR A C 1
ATOM 1386 O O . THR A 1 178 ? 7.199 -2.749 1.689 1.00 94.25 178 THR A O 1
ATOM 1389 N N . LEU A 1 179 ? 6.860 -3.130 3.876 1.00 91.44 179 LEU A N 1
ATOM 1390 C CA . LEU A 1 179 ? 8.228 -3.566 4.190 1.00 91.44 179 LEU A CA 1
ATOM 1391 C C . LEU A 1 179 ? 9.306 -2.535 3.819 1.00 91.44 179 LEU A C 1
ATOM 1393 O O . LEU A 1 179 ? 10.450 -2.883 3.542 1.00 91.44 179 LEU A O 1
ATOM 1397 N N . PHE A 1 180 ? 8.969 -1.245 3.826 1.00 88.75 180 PHE A N 1
ATOM 1398 C CA . PHE A 1 180 ? 9.957 -0.192 3.631 1.00 88.75 180 PHE A CA 1
ATOM 1399 C C . PHE A 1 180 ? 10.692 0.075 4.957 1.00 88.75 180 PHE A C 1
ATOM 1401 O O . PHE A 1 180 ? 10.389 1.024 5.682 1.00 88.75 180 PHE A O 1
ATOM 1408 N N . ALA A 1 181 ? 11.694 -0.755 5.260 1.00 82.56 181 ALA A N 1
ATOM 1409 C CA . ALA A 1 181 ? 12.399 -0.763 6.548 1.00 82.56 181 ALA A CA 1
ATOM 1410 C C . ALA A 1 181 ? 13.040 0.586 6.935 1.00 82.56 181 ALA A C 1
ATOM 1412 O O . ALA A 1 181 ? 13.067 0.947 8.109 1.00 82.56 181 ALA A O 1
ATOM 1413 N N . ASN A 1 182 ? 13.513 1.358 5.950 1.00 88.56 182 ASN A N 1
ATOM 1414 C CA . ASN A 1 182 ? 14.191 2.643 6.162 1.00 88.56 182 ASN A CA 1
ATOM 1415 C C . ASN A 1 182 ? 13.245 3.862 6.191 1.00 88.56 182 ASN A C 1
ATOM 1417 O O . ASN A 1 182 ? 13.716 5.003 6.232 1.00 88.56 182 ASN A O 1
ATOM 1421 N N . LEU A 1 183 ? 11.924 3.652 6.140 1.00 95.38 183 LEU A N 1
ATOM 1422 C CA . LEU A 1 183 ? 10.943 4.736 6.131 1.00 95.38 183 LEU A CA 1
ATOM 1423 C C . LEU A 1 183 ? 10.714 5.289 7.542 1.00 95.38 183 LEU A C 1
ATOM 1425 O O . LEU A 1 183 ? 10.238 4.578 8.420 1.00 95.38 183 LEU A O 1
ATOM 1429 N N . THR A 1 184 ? 10.980 6.579 7.745 1.00 97.12 184 THR A N 1
ATOM 1430 C CA . THR A 1 184 ? 10.731 7.285 9.014 1.00 97.12 184 THR A CA 1
ATOM 1431 C C . THR A 1 184 ? 9.827 8.500 8.803 1.00 97.12 184 THR A C 1
ATOM 1433 O O . THR A 1 184 ? 9.549 8.896 7.669 1.00 97.12 184 THR A O 1
ATOM 1436 N N . ASP A 1 185 ? 9.417 9.165 9.888 1.00 95.25 185 ASP A N 1
ATOM 1437 C CA . ASP A 1 185 ? 8.594 10.387 9.819 1.00 95.25 185 ASP A CA 1
ATOM 1438 C C . ASP A 1 185 ? 9.245 11.515 8.989 1.00 95.25 185 ASP A C 1
ATOM 1440 O O . ASP A 1 185 ? 8.560 12.389 8.448 1.00 95.25 185 ASP A O 1
ATOM 1444 N N . GLN A 1 186 ? 10.572 11.464 8.793 1.00 96.06 186 GLN A N 1
ATOM 1445 C CA . GLN A 1 186 ? 11.294 12.389 7.918 1.00 96.06 186 GLN A CA 1
ATOM 1446 C C . GLN A 1 186 ? 10.820 12.331 6.465 1.00 96.06 186 GLN A C 1
ATOM 1448 O O . GLN A 1 186 ? 10.915 13.340 5.767 1.00 96.06 186 GLN A O 1
ATOM 1453 N N . ALA A 1 187 ? 10.251 11.216 5.996 1.00 96.69 187 ALA A N 1
ATOM 1454 C CA . ALA A 1 187 ? 9.624 11.143 4.676 1.00 96.69 187 ALA A CA 1
ATOM 1455 C C . ALA A 1 187 ? 8.479 12.155 4.495 1.00 96.69 187 ALA A C 1
ATOM 1457 O O . ALA A 1 187 ? 8.173 12.546 3.370 1.00 96.69 187 ALA A O 1
ATOM 1458 N N . PHE A 1 188 ? 7.883 12.627 5.592 1.00 95.06 188 PHE A N 1
ATOM 1459 C CA . PHE A 1 188 ? 6.718 13.508 5.595 1.00 95.06 188 PHE A CA 1
ATOM 1460 C C . PHE A 1 188 ? 6.997 14.880 6.219 1.00 95.06 188 PHE A C 1
ATOM 1462 O O . PHE A 1 188 ? 6.097 15.714 6.258 1.00 95.06 188 PHE A O 1
ATOM 1469 N N . SER A 1 189 ? 8.229 15.165 6.659 1.00 93.06 189 SER A N 1
ATOM 1470 C CA . SER A 1 189 ? 8.571 16.366 7.445 1.00 93.06 189 SER A CA 1
ATOM 1471 C C . SER A 1 189 ? 8.276 17.702 6.751 1.00 93.06 189 SER A C 1
ATOM 1473 O O . SER A 1 189 ? 8.035 18.708 7.418 1.00 93.06 189 SER A O 1
ATOM 1475 N N . PHE A 1 190 ? 8.227 17.708 5.415 1.00 91.94 190 PHE A N 1
ATOM 1476 C CA . PHE A 1 190 ? 7.845 18.872 4.607 1.00 91.94 190 PHE A CA 1
ATOM 1477 C C . PHE A 1 190 ? 6.348 19.220 4.701 1.00 91.94 190 PHE A C 1
ATOM 1479 O O . PHE A 1 190 ? 5.955 20.323 4.324 1.00 91.94 190 PHE A O 1
ATOM 1486 N N . ILE A 1 191 ? 5.510 18.296 5.180 1.00 90.12 191 ILE A N 1
ATOM 1487 C CA . ILE A 1 191 ? 4.095 18.530 5.466 1.00 90.12 191 ILE A CA 1
ATOM 1488 C C . ILE A 1 191 ? 4.015 19.052 6.901 1.00 90.12 191 ILE A C 1
ATOM 1490 O O . ILE A 1 191 ? 4.320 18.295 7.821 1.00 90.12 191 ILE A O 1
ATOM 1494 N N . PRO A 1 192 ? 3.633 20.314 7.142 1.00 83.62 192 PRO A N 1
ATOM 1495 C CA . PRO A 1 192 ? 3.596 20.859 8.494 1.00 83.62 192 PRO A CA 1
ATOM 1496 C C . PRO A 1 192 ? 2.551 20.136 9.351 1.00 83.62 192 PRO A C 1
ATOM 1498 O O . PRO A 1 192 ? 1.466 19.802 8.874 1.00 83.62 192 PRO A O 1
ATOM 1501 N N . ILE A 1 193 ? 2.861 19.941 10.634 1.00 78.56 193 ILE A N 1
ATOM 1502 C CA . ILE A 1 193 ? 1.889 19.447 11.613 1.00 78.56 193 ILE A CA 1
ATOM 1503 C C . ILE A 1 193 ? 0.991 20.618 12.003 1.00 78.56 193 ILE A C 1
ATOM 1505 O O . ILE A 1 193 ? 1.443 21.576 12.632 1.00 78.56 193 ILE A O 1
ATOM 1509 N N . GLY A 1 194 ? -0.289 20.552 11.669 1.00 62.91 194 GLY A N 1
ATOM 1510 C CA . GLY A 1 194 ? -1.221 21.633 11.961 1.00 62.91 194 GLY A CA 1
ATOM 1511 C C . GLY A 1 194 ? -2.587 21.406 11.333 1.00 62.91 194 GLY A C 1
ATOM 1512 O O . GLY A 1 194 ? -2.764 20.464 10.556 1.00 62.91 194 GLY A O 1
ATOM 1513 N N . PRO A 1 195 ? -3.569 22.261 11.657 1.00 57.53 195 PRO A N 1
ATOM 1514 C CA . PRO A 1 195 ? -4.876 22.175 11.034 1.00 57.53 195 PRO A CA 1
ATOM 1515 C C . PRO A 1 195 ? -4.749 22.406 9.518 1.00 57.53 195 PRO A C 1
ATOM 1517 O O . PRO A 1 195 ? -3.864 23.151 9.082 1.00 57.53 195 PRO A O 1
ATOM 1520 N N . PRO A 1 196 ? -5.639 21.820 8.693 1.00 56.12 196 PRO A N 1
ATOM 1521 C CA . PRO A 1 196 ? -5.555 21.926 7.237 1.00 56.12 196 PRO A CA 1
ATOM 1522 C C . PRO A 1 196 ? -5.391 23.378 6.767 1.00 56.12 196 PRO A C 1
ATOM 1524 O O . PRO A 1 196 ? -4.558 23.661 5.910 1.00 56.12 196 PRO A O 1
ATOM 1527 N N . ALA A 1 197 ? -6.113 24.324 7.377 1.00 58.41 197 ALA A N 1
ATOM 1528 C CA . ALA A 1 197 ? -6.066 25.749 7.035 1.00 58.41 197 ALA A CA 1
ATOM 1529 C C . ALA A 1 197 ? -4.659 26.385 7.108 1.00 58.41 197 ALA A C 1
ATOM 1531 O O . ALA A 1 197 ? -4.420 27.394 6.454 1.00 58.41 197 ALA A O 1
ATOM 1532 N N . SER A 1 198 ? -3.724 25.793 7.858 1.00 58.59 198 SER A N 1
ATOM 1533 C CA . SER A 1 198 ? -2.353 26.291 8.026 1.00 58.59 198 SER A CA 1
ATOM 1534 C C . SER A 1 198 ? -1.378 25.833 6.935 1.00 58.59 198 SER A C 1
ATOM 1536 O O . SER A 1 198 ? -0.219 26.238 6.951 1.00 58.59 198 SER A O 1
ATOM 1538 N N . SER A 1 199 ? -1.810 24.981 6.000 1.00 70.00 199 SER A N 1
ATOM 1539 C CA . SER A 1 199 ? -0.955 24.424 4.949 1.00 70.00 199 SER A CA 1
ATOM 1540 C C . SER A 1 199 ? -1.652 24.441 3.597 1.00 70.00 199 SER A C 1
ATOM 1542 O O . SER A 1 199 ? -2.811 24.046 3.494 1.00 70.00 199 SER A O 1
ATOM 1544 N N . ASN A 1 200 ? -0.924 24.806 2.543 1.00 80.31 200 ASN A N 1
ATOM 1545 C CA . ASN A 1 200 ? -1.389 24.658 1.160 1.00 80.31 200 ASN A CA 1
ATOM 1546 C C . ASN A 1 200 ? -1.123 23.252 0.592 1.00 80.31 200 ASN A C 1
ATOM 1548 O O . ASN A 1 200 ? -1.530 22.960 -0.529 1.00 80.31 200 ASN A O 1
ATOM 1552 N N . ILE A 1 201 ? -0.452 22.371 1.343 1.00 88.00 201 ILE A N 1
ATOM 1553 C CA . ILE A 1 201 ? -0.155 21.009 0.892 1.00 88.00 201 ILE A CA 1
ATOM 1554 C C . ILE A 1 201 ? -1.406 20.144 1.063 1.00 88.00 201 ILE A C 1
ATOM 1556 O O . ILE A 1 201 ? -1.934 19.994 2.171 1.00 88.00 201 ILE A O 1
ATOM 1560 N N . ARG A 1 202 ? -1.888 19.588 -0.052 1.00 89.81 202 ARG A N 1
ATOM 1561 C CA . ARG A 1 202 ? -3.062 18.714 -0.123 1.00 89.81 202 ARG A CA 1
ATOM 1562 C C . ARG A 1 202 ? -2.833 17.575 -1.100 1.00 89.81 202 ARG A C 1
ATOM 1564 O O . ARG A 1 202 ? -2.302 17.780 -2.188 1.00 89.81 202 ARG A O 1
ATOM 1571 N N . PHE A 1 203 ? -3.317 16.396 -0.728 1.00 93.25 203 PHE A N 1
ATOM 1572 C CA . PHE A 1 203 ? -3.308 15.195 -1.559 1.00 93.25 203 PHE A CA 1
ATOM 1573 C C . PHE A 1 203 ? -4.749 14.775 -1.863 1.00 93.25 203 PHE A C 1
ATOM 1575 O O . PHE A 1 203 ? -5.241 13.740 -1.413 1.00 93.25 203 PHE A O 1
ATOM 1582 N N . ASP A 1 204 ? -5.462 15.601 -2.632 1.00 92.31 204 ASP A N 1
ATOM 1583 C CA . ASP A 1 204 ? -6.903 15.436 -2.888 1.00 92.31 204 ASP A CA 1
ATOM 1584 C C . ASP A 1 204 ? -7.250 14.186 -3.715 1.00 92.31 204 ASP A C 1
ATOM 1586 O O . ASP A 1 204 ? -8.419 13.774 -3.812 1.00 92.31 204 ASP A O 1
ATOM 1590 N N . GLN A 1 205 ? -6.247 13.574 -4.341 1.00 96.12 205 GLN A N 1
ATOM 1591 C CA . GLN A 1 205 ? -6.417 12.338 -5.093 1.00 96.12 205 GLN A CA 1
ATOM 1592 C C . GLN A 1 205 ? -6.054 11.087 -4.305 1.00 96.12 205 GLN A C 1
ATOM 1594 O O . GLN A 1 205 ? -6.566 10.034 -4.685 1.00 96.12 205 GLN A O 1
ATOM 1599 N N . LEU A 1 206 ? -5.315 11.195 -3.195 1.00 97.88 206 LEU A N 1
ATOM 1600 C CA . LEU A 1 206 ? -4.865 10.041 -2.419 1.00 97.88 206 LEU A CA 1
ATOM 1601 C C . LEU A 1 206 ? -6.069 9.266 -1.862 1.00 97.88 206 LEU A C 1
ATOM 1603 O O . LEU A 1 206 ? -6.965 9.828 -1.226 1.00 97.88 206 LEU A O 1
ATOM 1607 N N . ARG A 1 207 ? -6.120 7.966 -2.160 1.00 98.06 207 ARG A N 1
ATOM 1608 C CA . ARG A 1 207 ? -7.173 7.019 -1.763 1.00 98.06 207 ARG A CA 1
ATOM 1609 C C . ARG A 1 207 ? -6.614 5.875 -0.952 1.00 98.06 207 ARG A C 1
ATOM 1611 O O . ARG A 1 207 ? -7.285 5.476 -0.002 1.00 98.06 207 ARG A O 1
ATOM 1618 N N . VAL A 1 208 ? -5.460 5.354 -1.341 1.00 98.44 208 VAL A N 1
ATOM 1619 C CA . VAL A 1 208 ? -4.847 4.193 -0.709 1.00 98.44 208 VAL A CA 1
ATOM 1620 C C . VAL A 1 208 ? -3.447 4.567 -0.259 1.00 98.44 208 VAL A C 1
ATOM 1622 O O . VAL A 1 208 ? -2.635 5.041 -1.052 1.00 98.44 208 VAL A O 1
ATOM 1625 N N . LEU A 1 209 ? -3.189 4.346 1.024 1.00 98.38 209 LEU A N 1
ATOM 1626 C CA . LEU A 1 209 ? -1.872 4.469 1.618 1.00 98.38 209 LEU A CA 1
ATOM 1627 C C . LEU A 1 209 ? -1.595 3.195 2.414 1.00 98.38 209 LEU A C 1
ATOM 1629 O O . LEU A 1 209 ? -2.255 2.945 3.426 1.00 98.38 209 LEU A O 1
ATOM 1633 N N . ASN A 1 210 ? -0.652 2.392 1.930 1.00 97.94 210 ASN A N 1
ATOM 1634 C CA . ASN A 1 210 ? -0.201 1.188 2.613 1.00 97.94 210 ASN A CA 1
ATOM 1635 C C . ASN A 1 210 ? 1.214 1.405 3.163 1.00 97.94 210 ASN A C 1
ATOM 1637 O O . ASN A 1 210 ? 2.143 1.686 2.405 1.00 97.94 210 ASN A O 1
ATOM 1641 N N . LEU A 1 211 ? 1.334 1.308 4.486 1.00 96.88 211 LEU A N 1
ATOM 1642 C CA . LEU A 1 211 ? 2.547 1.492 5.285 1.00 96.88 211 LEU A CA 1
ATOM 1643 C C . LEU A 1 211 ? 2.865 0.221 6.097 1.00 96.88 211 LEU A C 1
ATOM 1645 O O . LEU A 1 211 ? 3.488 0.301 7.150 1.00 96.88 211 LEU A O 1
ATOM 1649 N N . THR A 1 212 ? 2.390 -0.947 5.653 1.00 96.38 212 THR A N 1
ATOM 1650 C CA . THR A 1 212 ? 2.585 -2.216 6.371 1.00 96.38 212 THR A CA 1
ATOM 1651 C C . THR A 1 212 ? 4.065 -2.472 6.653 1.00 96.38 212 THR A C 1
ATOM 1653 O O . THR A 1 212 ? 4.902 -2.363 5.762 1.00 96.38 212 THR A O 1
ATOM 1656 N N . SER A 1 213 ? 4.396 -2.834 7.889 1.00 94.31 213 SER A N 1
ATOM 1657 C CA . SER A 1 213 ? 5.756 -3.121 8.356 1.00 94.31 213 SER A CA 1
ATOM 1658 C C . SER A 1 213 ? 6.749 -1.964 8.184 1.00 94.31 213 SER A C 1
ATOM 1660 O O . SER A 1 213 ? 7.960 -2.177 8.180 1.00 94.31 213 SER A O 1
ATOM 1662 N N . CYS A 1 214 ? 6.270 -0.720 8.092 1.00 94.25 214 CYS A N 1
ATOM 1663 C CA . CYS A 1 214 ? 7.111 0.466 8.243 1.00 94.25 214 CYS A CA 1
ATOM 1664 C C . CYS A 1 214 ? 7.347 0.728 9.739 1.00 94.25 214 CYS A C 1
ATOM 1666 O O . CYS A 1 214 ? 6.739 1.615 10.330 1.00 94.25 214 CYS A O 1
ATOM 1668 N N . VAL A 1 215 ? 8.199 -0.075 10.378 1.00 92.00 215 VAL A N 1
ATOM 1669 C CA . VAL A 1 215 ? 8.346 -0.128 11.850 1.00 92.00 215 VAL A CA 1
ATOM 1670 C C . VAL A 1 215 ? 8.922 1.144 12.492 1.00 92.00 215 VAL A C 1
ATOM 1672 O O . VAL A 1 215 ? 8.838 1.316 13.708 1.00 92.00 215 VAL A O 1
ATOM 1675 N N . LEU A 1 216 ? 9.526 2.037 11.701 1.00 95.56 216 LEU A N 1
ATOM 1676 C CA . LEU A 1 216 ? 10.168 3.259 12.196 1.00 95.56 216 LEU A CA 1
ATOM 1677 C C . LEU A 1 216 ? 9.263 4.501 12.165 1.00 95.56 216 LEU A C 1
ATOM 1679 O O . LEU A 1 216 ? 9.669 5.530 12.709 1.00 95.56 216 LEU A O 1
ATOM 1683 N N . ILE A 1 217 ? 8.073 4.434 11.556 1.00 95.94 217 ILE A N 1
ATOM 1684 C CA . ILE A 1 217 ? 7.124 5.560 11.553 1.00 95.94 217 ILE A CA 1
ATOM 1685 C C . ILE A 1 217 ? 6.422 5.670 12.905 1.00 95.94 217 ILE A C 1
ATOM 1687 O O . ILE A 1 217 ? 6.164 4.660 13.556 1.00 95.94 217 ILE A O 1
ATOM 1691 N N . THR A 1 218 ? 6.076 6.888 13.306 1.00 93.75 218 THR A N 1
ATOM 1692 C CA . THR A 1 218 ? 5.356 7.158 14.554 1.00 93.75 218 THR A CA 1
ATOM 1693 C C . THR A 1 218 ? 4.055 7.911 14.282 1.00 93.75 218 THR A C 1
ATOM 1695 O O . THR A 1 218 ? 3.688 8.198 13.137 1.00 93.75 218 THR A O 1
ATOM 1698 N N . ASP A 1 219 ? 3.350 8.267 15.352 1.00 87.31 219 ASP A N 1
ATOM 1699 C CA . ASP A 1 219 ? 2.158 9.114 15.309 1.00 87.31 219 ASP A CA 1
ATOM 1700 C C . ASP A 1 219 ? 2.384 10.449 14.577 1.00 87.31 219 ASP A C 1
ATOM 1702 O O . ASP A 1 219 ? 1.438 11.040 14.047 1.00 87.31 219 ASP A O 1
ATOM 1706 N N . GLU A 1 220 ? 3.637 10.909 14.481 1.00 87.56 220 GLU A N 1
ATOM 1707 C CA . GLU A 1 220 ? 4.004 12.088 13.704 1.00 87.56 220 GLU A CA 1
ATOM 1708 C C . GLU A 1 220 ? 3.629 11.938 12.219 1.00 87.56 220 GLU A C 1
ATOM 1710 O O . GLU A 1 220 ? 3.057 12.865 11.635 1.00 87.56 220 GLU A O 1
ATOM 1715 N N . THR A 1 221 ? 3.870 10.769 11.610 1.00 93.62 221 THR A N 1
ATOM 1716 C CA . THR A 1 221 ? 3.450 10.493 10.226 1.00 93.62 221 THR A CA 1
ATOM 1717 C C . THR A 1 221 ? 1.942 10.673 10.068 1.00 93.62 221 THR A C 1
ATOM 1719 O O . THR A 1 221 ? 1.499 11.351 9.135 1.00 93.62 221 THR A O 1
ATOM 1722 N N . LEU A 1 222 ? 1.139 10.143 10.999 1.00 91.88 222 LEU A N 1
ATOM 1723 C CA . LEU A 1 222 ? -0.323 10.269 10.971 1.00 91.88 222 LEU A CA 1
ATOM 1724 C C . LEU A 1 222 ? -0.773 11.726 11.129 1.00 91.88 222 LEU A C 1
ATOM 1726 O O . LEU A 1 222 ? -1.628 12.195 10.370 1.00 91.88 222 LEU A O 1
ATOM 1730 N N . ALA A 1 223 ? -0.157 12.460 12.058 1.00 84.69 223 ALA A N 1
ATOM 1731 C CA . ALA A 1 223 ? -0.446 13.869 12.311 1.00 84.69 223 ALA A CA 1
ATOM 1732 C C . ALA A 1 223 ? -0.143 14.769 11.100 1.00 84.69 223 ALA A C 1
ATOM 1734 O O . ALA A 1 223 ? -0.774 15.815 10.937 1.00 84.69 223 ALA A O 1
ATOM 1735 N N . ARG A 1 224 ? 0.791 14.362 10.233 1.00 88.62 224 ARG A N 1
ATOM 1736 C CA . ARG A 1 224 ? 1.140 15.072 8.994 1.00 88.62 224 ARG A CA 1
ATOM 1737 C C . ARG A 1 224 ? 0.247 14.669 7.823 1.00 88.62 224 ARG A C 1
ATOM 1739 O O . ARG A 1 224 ? -0.329 15.531 7.158 1.00 88.62 224 ARG A O 1
ATOM 1746 N N . ILE A 1 225 ? 0.118 13.370 7.548 1.00 92.00 225 ILE A N 1
ATOM 1747 C CA . ILE A 1 225 ? -0.506 12.901 6.304 1.00 92.00 225 ILE A CA 1
ATOM 1748 C C . ILE A 1 225 ? -2.031 12.960 6.335 1.00 92.00 225 ILE A C 1
ATOM 1750 O O . ILE A 1 225 ? -2.648 13.315 5.329 1.00 92.00 225 ILE A O 1
ATOM 1754 N N . ILE A 1 226 ? -2.657 12.659 7.478 1.00 90.00 226 ILE A N 1
ATOM 1755 C CA . ILE A 1 226 ? -4.117 12.553 7.566 1.00 90.00 226 ILE A CA 1
ATOM 1756 C C . ILE A 1 226 ? -4.799 13.908 7.294 1.00 90.00 226 ILE A C 1
ATOM 1758 O O . ILE A 1 226 ? -5.716 13.930 6.465 1.00 90.00 226 ILE A O 1
ATOM 1762 N N . PRO A 1 227 ? -4.362 15.048 7.876 1.00 84.88 227 PRO A N 1
ATOM 1763 C CA . PRO A 1 227 ? -4.947 16.352 7.550 1.00 84.88 227 PRO A CA 1
ATOM 1764 C C . PRO A 1 227 ? -4.766 16.756 6.079 1.00 84.88 227 PRO A C 1
ATOM 1766 O O . PRO A 1 227 ? -5.619 17.442 5.512 1.00 84.88 227 PRO A O 1
ATOM 1769 N N . ALA A 1 228 ? -3.666 16.332 5.445 1.00 89.31 228 ALA A N 1
ATOM 1770 C CA . ALA A 1 228 ? -3.369 16.641 4.047 1.00 89.31 228 ALA A CA 1
ATOM 1771 C C . ALA A 1 228 ? -4.155 15.758 3.056 1.00 89.31 228 ALA A C 1
ATOM 1773 O O . ALA A 1 228 ? -4.412 16.183 1.927 1.00 89.31 228 ALA A O 1
ATOM 1774 N N . ALA A 1 229 ? -4.565 14.553 3.467 1.00 92.62 229 ALA A N 1
ATOM 1775 C CA . ALA A 1 229 ? -5.202 13.538 2.628 1.00 92.62 229 ALA A CA 1
ATOM 1776 C C . ALA A 1 229 ? -6.681 13.297 2.994 1.00 92.62 229 ALA A C 1
ATOM 1778 O O . ALA A 1 229 ? -7.108 12.167 3.229 1.00 92.62 229 ALA A O 1
ATOM 1779 N N . SER A 1 230 ? -7.509 14.348 2.957 1.00 88.19 230 SER A N 1
ATOM 1780 C CA . SER A 1 230 ? -8.953 14.323 3.310 1.00 88.19 230 SER A CA 1
ATOM 1781 C C . SER A 1 230 ? -9.813 13.294 2.553 1.00 88.19 230 SER A C 1
ATOM 1783 O O . SER A 1 230 ? -10.985 13.055 2.857 1.00 88.19 230 SER A O 1
ATOM 1785 N N . ARG A 1 231 ? -9.250 12.712 1.500 1.00 94.81 231 ARG A N 1
ATOM 1786 C CA . ARG A 1 231 ? -9.931 11.912 0.493 1.00 94.81 231 ARG A CA 1
ATOM 1787 C C . ARG A 1 231 ? -9.513 10.438 0.504 1.00 94.81 231 ARG A C 1
ATOM 1789 O O . ARG A 1 231 ? -10.011 9.677 -0.342 1.00 94.81 231 ARG A O 1
ATOM 1796 N N . LEU A 1 232 ? -8.711 10.065 1.505 1.00 96.81 232 LEU A N 1
ATOM 1797 C CA . LEU A 1 232 ? -8.264 8.713 1.799 1.00 96.81 232 LEU A CA 1
ATOM 1798 C C . LEU A 1 232 ? -9.453 7.774 2.051 1.00 96.81 232 LEU A C 1
ATOM 1800 O O . LEU A 1 232 ? -10.473 8.155 2.630 1.00 96.81 232 LEU A O 1
ATOM 1804 N N . ARG A 1 233 ? -9.328 6.543 1.557 1.00 97.88 233 ARG A N 1
ATOM 1805 C CA . ARG A 1 233 ? -10.339 5.479 1.642 1.00 97.88 233 ARG A CA 1
ATOM 1806 C C . ARG A 1 233 ? -9.800 4.225 2.313 1.00 97.88 233 ARG A C 1
ATOM 1808 O O . ARG A 1 233 ? -10.579 3.534 2.965 1.00 97.88 233 ARG A O 1
ATOM 1815 N N . ASN A 1 234 ? -8.516 3.941 2.130 1.00 98.12 234 ASN A N 1
ATOM 1816 C CA . ASN A 1 234 ? -7.817 2.806 2.706 1.00 98.12 234 ASN A CA 1
ATOM 1817 C C . ASN A 1 234 ? -6.521 3.293 3.360 1.00 98.12 234 ASN A C 1
ATOM 1819 O O . ASN A 1 234 ? -5.715 3.944 2.689 1.00 98.12 234 ASN A O 1
ATOM 1823 N N . LEU A 1 235 ? -6.353 2.979 4.640 1.00 98.06 235 LEU A N 1
ATOM 1824 C CA . LEU A 1 235 ? -5.134 3.231 5.395 1.00 98.06 235 LEU A CA 1
ATOM 1825 C C . LEU A 1 235 ? -4.719 1.944 6.106 1.00 98.06 235 LEU A C 1
ATOM 1827 O O . LEU A 1 235 ? -5.466 1.437 6.945 1.00 98.06 235 LEU A O 1
ATOM 1831 N N . THR A 1 236 ? -3.532 1.446 5.778 1.00 97.44 236 THR A N 1
ATOM 1832 C CA . THR A 1 236 ? -2.963 0.241 6.389 1.00 97.44 236 THR A CA 1
ATOM 1833 C C . THR A 1 236 ? -1.655 0.595 7.089 1.00 97.44 236 THR A C 1
ATOM 1835 O O . THR A 1 236 ? -0.762 1.157 6.460 1.00 97.44 236 THR A O 1
ATOM 1838 N N . LEU A 1 237 ? -1.562 0.263 8.376 1.00 96.31 237 LEU A N 1
ATOM 1839 C CA . LEU A 1 237 ? -0.429 0.486 9.285 1.00 96.31 237 LEU A CA 1
ATOM 1840 C C . LEU A 1 237 ? -0.058 -0.822 10.012 1.00 96.31 237 LEU A C 1
ATOM 1842 O O . LEU A 1 237 ? 0.419 -0.807 11.140 1.00 96.31 237 LEU A O 1
ATOM 1846 N N . THR A 1 238 ? -0.356 -1.972 9.407 1.00 95.25 238 THR A N 1
ATOM 1847 C CA . THR A 1 238 ? -0.086 -3.298 9.979 1.00 95.25 238 THR A CA 1
ATOM 1848 C C . THR A 1 238 ? 1.384 -3.427 10.396 1.00 95.25 238 THR A C 1
ATOM 1850 O O . THR A 1 238 ? 2.251 -3.030 9.626 1.00 95.25 238 THR A O 1
ATOM 1853 N N . LYS A 1 239 ? 1.679 -3.986 11.579 1.00 93.31 239 LYS A N 1
ATOM 1854 C CA . LYS A 1 239 ? 3.033 -4.098 12.169 1.00 93.31 239 LYS A CA 1
ATOM 1855 C C . LYS A 1 239 ? 3.775 -2.751 12.305 1.00 93.31 239 LYS A C 1
ATOM 1857 O O . LYS A 1 239 ? 5.002 -2.706 12.310 1.00 93.31 239 LYS A O 1
ATOM 1862 N N . CYS A 1 240 ? 3.062 -1.627 12.391 1.00 92.88 240 CYS A N 1
ATOM 1863 C CA . CYS A 1 240 ? 3.660 -0.346 12.774 1.00 92.88 240 CYS A CA 1
ATOM 1864 C C . CYS A 1 240 ? 3.596 -0.192 14.297 1.00 92.88 240 CYS A C 1
ATOM 1866 O O . CYS A 1 240 ? 2.719 0.488 14.830 1.00 92.88 240 CYS A O 1
ATOM 1868 N N . ASP A 1 241 ? 4.524 -0.838 15.000 1.00 87.88 241 ASP A N 1
ATOM 1869 C CA . ASP A 1 241 ? 4.471 -0.996 16.461 1.00 87.88 241 ASP A CA 1
ATOM 1870 C C . ASP A 1 241 ? 4.621 0.324 17.230 1.00 87.88 241 ASP A C 1
ATOM 1872 O O . ASP A 1 241 ? 4.207 0.424 18.379 1.00 87.88 241 ASP A O 1
ATOM 1876 N N . ARG A 1 242 ? 5.180 1.365 16.606 1.00 91.50 242 ARG A N 1
ATOM 1877 C CA . ARG A 1 242 ? 5.347 2.698 17.212 1.00 91.50 242 ARG A CA 1
ATOM 1878 C C . ARG A 1 242 ? 4.130 3.614 17.045 1.00 91.50 242 ARG A C 1
ATOM 1880 O O . ARG A 1 242 ? 4.173 4.752 17.507 1.00 91.50 242 ARG A O 1
ATOM 1887 N N . ILE A 1 243 ? 3.075 3.147 16.374 1.00 92.44 243 ILE A N 1
ATOM 1888 C CA . ILE A 1 243 ? 1.791 3.851 16.302 1.00 92.44 243 ILE A CA 1
ATOM 1889 C C . ILE A 1 243 ? 1.003 3.577 17.583 1.00 92.44 243 ILE A C 1
ATOM 1891 O O . ILE A 1 243 ? 0.851 2.423 17.987 1.00 92.44 243 ILE A O 1
ATOM 1895 N N . THR A 1 244 ? 0.480 4.638 18.194 1.00 90.38 244 THR A N 1
ATOM 1896 C CA . THR A 1 244 ? -0.321 4.569 19.423 1.00 90.38 244 THR A CA 1
ATOM 1897 C C . THR A 1 244 ? -1.773 4.987 19.157 1.00 90.38 244 THR A C 1
ATOM 1899 O O . THR A 1 244 ? -2.266 4.940 18.026 1.00 90.38 244 THR A O 1
ATOM 1902 N N . ASP A 1 245 ? -2.488 5.441 20.185 1.00 85.81 245 ASP A N 1
ATOM 1903 C CA . ASP A 1 245 ? -3.865 5.922 20.086 1.00 85.81 245 ASP A CA 1
ATOM 1904 C C . ASP A 1 245 ? -4.046 7.174 19.207 1.00 85.81 245 ASP A C 1
ATOM 1906 O O . ASP A 1 245 ? -5.185 7.554 18.922 1.00 85.81 245 ASP A O 1
ATOM 1910 N N . ALA A 1 246 ? -2.969 7.764 18.665 1.00 80.44 246 ALA A N 1
ATOM 1911 C CA . ALA A 1 246 ? -3.035 8.832 17.660 1.00 80.44 246 ALA A CA 1
ATOM 1912 C C . ALA A 1 246 ? -3.769 8.445 16.362 1.00 80.44 246 ALA A C 1
ATOM 1914 O O . ALA A 1 246 ? -4.081 9.312 15.537 1.00 80.44 246 ALA A O 1
ATOM 1915 N N . ILE A 1 247 ? -4.147 7.171 16.205 1.00 86.88 247 ILE A N 1
ATOM 1916 C CA . ILE A 1 247 ? -5.148 6.730 15.228 1.00 86.88 247 ILE A CA 1
ATOM 1917 C C . ILE A 1 247 ? -6.465 7.521 15.305 1.00 86.88 247 ILE A C 1
ATOM 1919 O O . ILE A 1 247 ? -7.181 7.592 14.304 1.00 86.88 247 ILE A O 1
ATOM 1923 N N . PHE A 1 248 ? -6.770 8.199 16.424 1.00 80.56 248 PHE A N 1
ATOM 1924 C CA . PHE A 1 248 ? -7.909 9.122 16.511 1.00 80.56 248 PHE A CA 1
ATOM 1925 C C . PHE A 1 248 ? -7.875 10.202 15.423 1.00 80.56 248 PHE A C 1
ATOM 1927 O O . PHE A 1 248 ? -8.929 10.696 15.022 1.00 80.56 248 PHE A O 1
ATOM 1934 N N . ALA A 1 249 ? -6.694 10.555 14.896 1.00 80.19 249 ALA A N 1
ATOM 1935 C CA . ALA A 1 249 ? -6.561 11.495 13.790 1.00 80.19 249 ALA A CA 1
ATOM 1936 C C . ALA A 1 249 ? -7.390 11.058 12.570 1.00 80.19 249 ALA A C 1
ATOM 1938 O O . ALA A 1 249 ? -7.889 11.909 11.835 1.00 80.19 249 ALA A O 1
ATOM 1939 N N . MET A 1 250 ? -7.624 9.753 12.381 1.00 87.88 250 MET A N 1
ATOM 1940 C CA . MET A 1 250 ? -8.480 9.217 11.319 1.00 87.88 250 MET A CA 1
ATOM 1941 C C . MET A 1 250 ? -9.940 9.681 11.423 1.00 87.88 250 MET A C 1
ATOM 1943 O O . MET A 1 250 ? -10.631 9.695 10.403 1.00 87.88 250 MET A O 1
ATOM 1947 N N . ALA A 1 251 ? -10.405 10.131 12.598 1.00 82.56 251 ALA A N 1
ATOM 1948 C CA . ALA A 1 251 ? -11.754 10.666 12.818 1.00 82.56 251 ALA A CA 1
ATOM 1949 C C . ALA A 1 251 ? -12.125 11.798 11.843 1.00 82.56 251 ALA A C 1
ATOM 1951 O O . ALA A 1 251 ? -13.309 12.025 11.581 1.00 82.56 251 ALA A O 1
ATOM 1952 N N . GLN A 1 252 ? -11.130 12.502 11.295 1.00 77.81 252 GLN A N 1
ATOM 1953 C CA . GLN A 1 252 ? -11.321 13.605 10.353 1.00 77.81 252 GLN A CA 1
ATOM 1954 C C . GLN A 1 252 ? -11.428 13.171 8.881 1.00 77.81 252 GLN A C 1
ATOM 1956 O O . GLN A 1 252 ? -11.547 14.034 8.016 1.00 77.81 252 GLN A O 1
ATOM 1961 N N . LEU A 1 253 ? -11.372 11.868 8.564 1.00 88.12 253 LEU A N 1
ATOM 1962 C CA . LEU A 1 253 ? -11.386 11.358 7.187 1.00 88.12 253 LEU A CA 1
ATOM 1963 C C . LEU A 1 253 ? -12.811 10.998 6.707 1.00 88.12 253 LEU A C 1
ATOM 1965 O O . LEU A 1 253 ? -13.284 9.883 6.935 1.00 88.12 253 LEU A O 1
ATOM 1969 N N . PRO A 1 254 ? -13.499 11.867 5.937 1.00 89.19 254 PRO A N 1
ATOM 1970 C CA . PRO A 1 254 ? -14.903 11.687 5.544 1.00 89.19 254 PRO A CA 1
ATOM 1971 C C . PRO A 1 254 ? -15.164 10.629 4.474 1.00 89.19 254 PRO A C 1
ATOM 1973 O O . PRO A 1 254 ? -16.300 10.472 4.018 1.00 89.19 254 PRO A O 1
ATOM 1976 N N . LYS A 1 255 ? -14.124 9.957 3.981 1.00 95.00 255 LYS A N 1
ATOM 1977 C CA . LYS A 1 255 ? -14.228 8.934 2.932 1.00 95.00 255 LYS A CA 1
ATOM 1978 C C . LYS A 1 255 ? -13.548 7.623 3.323 1.00 95.00 255 LYS A C 1
ATOM 1980 O O . LYS A 1 255 ? -13.504 6.728 2.477 1.00 95.00 255 LYS A O 1
ATOM 1985 N N . LEU A 1 256 ? -13.070 7.503 4.563 1.00 96.38 256 LEU A N 1
ATOM 1986 C CA . LEU A 1 256 ? -12.358 6.326 5.040 1.00 96.38 256 LEU A CA 1
ATOM 1987 C C . LEU A 1 256 ? -13.302 5.126 5.116 1.00 96.38 256 LEU A C 1
ATOM 1989 O O . LEU A 1 256 ? -14.361 5.197 5.736 1.00 96.38 256 LEU A O 1
ATOM 1993 N N . ARG A 1 257 ? -12.928 4.031 4.458 1.00 97.25 257 ARG A N 1
ATOM 1994 C CA . ARG A 1 257 ? -13.719 2.795 4.378 1.00 97.25 257 ARG A CA 1
ATOM 1995 C C . ARG A 1 257 ? -13.000 1.608 4.991 1.00 97.25 257 ARG A C 1
ATOM 1997 O O . ARG A 1 257 ? -13.662 0.704 5.493 1.00 97.25 257 ARG A O 1
ATOM 2004 N N . ARG A 1 258 ? -11.671 1.586 4.913 1.00 97.75 258 ARG A N 1
ATOM 2005 C CA . ARG A 1 258 ? -10.844 0.466 5.354 1.00 97.75 258 ARG A CA 1
ATOM 2006 C C . ARG A 1 258 ? -9.713 0.968 6.239 1.00 97.75 258 ARG A C 1
ATOM 2008 O O . ARG A 1 258 ? -9.054 1.945 5.884 1.00 97.75 258 ARG A O 1
ATOM 2015 N N . ILE A 1 259 ? -9.537 0.293 7.370 1.00 96.62 259 ILE A N 1
ATOM 2016 C CA . ILE A 1 259 ? -8.436 0.504 8.307 1.00 96.62 259 ILE A CA 1
ATOM 2017 C C . ILE A 1 259 ? -7.789 -0.855 8.583 1.00 96.62 259 ILE A C 1
ATOM 2019 O O . ILE A 1 259 ? -8.487 -1.798 8.971 1.00 96.62 259 ILE A O 1
ATOM 2023 N N . GLY A 1 260 ? -6.475 -0.940 8.387 1.00 97.00 260 GLY A N 1
ATOM 2024 C CA . GLY A 1 260 ? -5.658 -2.080 8.794 1.00 97.00 260 GLY A CA 1
ATOM 2025 C C . GLY A 1 260 ? -4.668 -1.682 9.884 1.00 97.00 260 GLY A C 1
ATOM 2026 O O . GLY A 1 260 ? -3.798 -0.857 9.633 1.00 97.00 260 GLY A O 1
ATOM 2027 N N . LEU A 1 261 ? -4.817 -2.256 11.075 1.00 96.25 261 LEU A N 1
ATOM 2028 C CA . LEU A 1 261 ? -4.001 -2.000 12.272 1.00 96.25 261 LEU A CA 1
ATOM 2029 C C . LEU A 1 261 ? -3.515 -3.321 12.888 1.00 96.25 261 LEU A C 1
ATOM 2031 O O . LEU A 1 261 ? -3.367 -3.446 14.099 1.00 96.25 261 LEU A O 1
ATOM 2035 N N . VAL A 1 262 ? -3.337 -4.355 12.064 1.00 95.12 262 VAL A N 1
ATOM 2036 C CA . VAL A 1 262 ? -2.954 -5.686 12.550 1.00 95.12 262 VAL A CA 1
ATOM 2037 C C . VAL A 1 262 ? -1.584 -5.609 13.223 1.00 95.12 262 VAL A C 1
ATOM 2039 O O . VAL A 1 262 ? -0.677 -4.981 12.687 1.00 95.12 262 VAL A O 1
ATOM 2042 N N . LYS A 1 263 ? -1.419 -6.253 14.382 1.00 93.19 263 LYS A N 1
ATOM 2043 C CA . LYS A 1 263 ? -0.185 -6.240 15.187 1.00 93.19 263 LYS A CA 1
ATOM 2044 C C . LYS A 1 263 ? 0.272 -4.838 15.633 1.00 93.19 263 LYS A C 1
ATOM 2046 O O . LYS A 1 263 ? 1.400 -4.692 16.072 1.00 93.19 263 LYS A O 1
ATOM 2051 N N . CYS A 1 264 ? -0.588 -3.817 15.613 1.00 91.88 264 CYS A N 1
ATOM 2052 C CA . CYS A 1 264 ? -0.295 -2.541 16.273 1.00 91.88 264 CYS A CA 1
ATOM 2053 C C . CYS A 1 264 ? -0.520 -2.681 17.786 1.00 91.88 264 CYS A C 1
ATOM 2055 O O . CYS A 1 264 ? -1.605 -2.381 18.292 1.00 91.88 264 CYS A O 1
ATOM 2057 N N . ALA A 1 265 ? 0.488 -3.189 18.501 1.00 86.75 265 ALA A N 1
ATOM 2058 C CA . ALA A 1 265 ? 0.360 -3.564 19.910 1.00 86.75 265 ALA A CA 1
ATOM 2059 C C . ALA A 1 265 ? 0.049 -2.378 20.838 1.00 86.75 265 ALA A C 1
ATOM 2061 O O . ALA A 1 265 ? -0.656 -2.561 21.820 1.00 86.75 265 ALA A O 1
ATOM 2062 N N . ASN A 1 266 ? 0.503 -1.167 20.501 1.00 89.19 266 ASN A N 1
ATOM 2063 C CA . ASN A 1 266 ? 0.355 0.033 21.333 1.00 89.19 266 ASN A CA 1
ATOM 2064 C C . ASN A 1 266 ? -0.983 0.778 21.154 1.00 89.19 266 ASN A C 1
ATOM 2066 O O . ASN A 1 266 ? -1.132 1.902 21.632 1.00 89.19 266 ASN A O 1
ATOM 2070 N N . ILE A 1 267 ? -1.956 0.170 20.470 1.00 92.12 267 ILE A N 1
ATOM 2071 C CA . ILE A 1 267 ? -3.313 0.711 20.339 1.00 92.12 267 ILE A CA 1
ATOM 2072 C C . ILE A 1 267 ? -4.190 0.155 21.455 1.00 92.12 267 ILE A C 1
ATOM 2074 O O . ILE A 1 267 ? -4.250 -1.058 21.672 1.00 92.12 267 ILE A O 1
ATOM 2078 N N . THR A 1 268 ? -4.917 1.048 22.118 1.00 91.69 268 THR A N 1
ATOM 2079 C CA . THR A 1 268 ? -5.824 0.718 23.212 1.00 91.69 268 THR A CA 1
ATOM 2080 C C . THR A 1 268 ? -7.264 1.093 22.867 1.00 91.69 268 THR A C 1
ATOM 2082 O O . THR A 1 268 ? -7.585 1.636 21.803 1.00 91.69 268 THR A O 1
ATOM 2085 N N . ASP A 1 269 ? -8.170 0.815 23.800 1.00 87.81 269 ASP A N 1
ATOM 2086 C CA . ASP A 1 269 ? -9.559 1.250 23.723 1.00 87.81 269 ASP A CA 1
ATOM 2087 C C . ASP A 1 269 ? -9.698 2.766 23.494 1.00 87.81 269 ASP A C 1
ATOM 2089 O O . ASP A 1 269 ? -10.637 3.206 22.823 1.00 87.81 269 ASP A O 1
ATOM 2093 N N . HIS A 1 270 ? -8.758 3.569 24.009 1.00 82.12 270 HIS A N 1
ATOM 2094 C CA . HIS A 1 270 ? -8.778 5.026 23.891 1.00 82.12 270 HIS A CA 1
ATOM 2095 C C . HIS A 1 270 ? -8.733 5.477 22.427 1.00 82.12 270 HIS A C 1
ATOM 2097 O O . HIS A 1 270 ? -9.567 6.291 22.016 1.00 82.12 270 HIS A O 1
ATOM 2103 N N . GLY A 1 271 ? -7.829 4.917 21.617 1.00 85.12 271 GLY A N 1
ATOM 2104 C CA . GLY A 1 271 ? -7.715 5.245 20.196 1.00 85.12 271 GLY A CA 1
ATOM 2105 C C . GLY A 1 271 ? -8.991 4.914 19.424 1.00 85.12 271 GLY A C 1
ATOM 2106 O O . GLY A 1 271 ? -9.458 5.718 18.611 1.00 85.12 271 GLY A O 1
ATOM 2107 N N . ILE A 1 272 ? -9.621 3.775 19.736 1.00 91.25 272 ILE A N 1
ATOM 2108 C CA . ILE A 1 272 ? -10.898 3.371 19.134 1.00 91.25 272 ILE A CA 1
ATOM 2109 C C . ILE A 1 272 ? -12.023 4.329 19.536 1.00 91.25 272 ILE A C 1
ATOM 2111 O O . ILE A 1 272 ? -12.735 4.829 18.663 1.00 91.25 272 ILE A O 1
ATOM 2115 N N . TYR A 1 273 ? -12.183 4.635 20.827 1.00 84.44 273 TYR A N 1
ATOM 2116 C CA . TYR A 1 273 ? -13.223 5.558 21.285 1.00 84.44 273 TYR A CA 1
ATOM 2117 C C . TYR A 1 273 ? -13.059 6.953 20.684 1.00 84.44 273 TYR A C 1
ATOM 2119 O O . TYR A 1 273 ? -14.029 7.510 20.162 1.00 84.44 273 TYR A O 1
ATOM 2127 N N . ALA A 1 274 ? -11.839 7.491 20.705 1.00 78.75 274 ALA A N 1
ATOM 2128 C CA . ALA A 1 274 ? -11.524 8.809 20.173 1.00 78.75 274 ALA A CA 1
ATOM 2129 C C . ALA A 1 274 ? -11.766 8.891 18.655 1.00 78.75 274 ALA A C 1
ATOM 2131 O O . ALA A 1 274 ? -12.327 9.876 18.171 1.00 78.75 274 ALA A O 1
ATOM 2132 N N . MET A 1 275 ? -11.449 7.834 17.899 1.00 85.56 275 MET A N 1
ATOM 2133 C CA . MET A 1 275 ? -11.729 7.769 16.460 1.00 85.56 275 MET A CA 1
ATOM 2134 C C . MET A 1 275 ? -13.235 7.852 16.138 1.00 85.56 275 MET A C 1
ATOM 2136 O O . MET A 1 275 ? -13.629 8.427 15.119 1.00 85.56 275 MET A O 1
ATOM 2140 N N . LEU A 1 276 ? -14.097 7.299 16.997 1.00 84.00 276 LEU A N 1
ATOM 2141 C CA . LEU A 1 276 ? -15.551 7.256 16.784 1.00 84.00 276 LEU A CA 1
ATOM 2142 C C . LEU A 1 276 ? -16.261 8.580 17.134 1.00 84.00 276 LEU A C 1
ATOM 2144 O O . LEU A 1 276 ? -17.423 8.779 16.765 1.00 84.00 276 LEU A O 1
ATOM 2148 N N . VAL A 1 277 ? -15.576 9.516 17.802 1.00 74.25 277 VAL A N 1
ATOM 2149 C CA . VAL A 1 277 ? -16.166 10.766 18.312 1.00 74.25 277 VAL A CA 1
ATOM 2150 C C . VAL A 1 277 ? -16.813 11.617 17.232 1.00 74.25 277 VAL A C 1
ATOM 2152 O O . VAL A 1 277 ? -17.928 12.108 17.430 1.00 74.25 277 VAL A O 1
ATOM 2155 N N . SER A 1 278 ? -16.128 11.801 16.102 1.00 69.56 278 SER A N 1
ATOM 2156 C CA . SER A 1 278 ? -16.547 12.762 15.077 1.00 69.56 278 SER A CA 1
ATOM 2157 C C . SER A 1 278 ? -17.876 12.398 14.417 1.00 69.56 278 SER A C 1
ATOM 2159 O O . SER A 1 278 ? -18.446 13.227 13.714 1.00 69.56 278 SER A O 1
ATOM 2161 N N . GLN A 1 279 ? -18.362 11.161 14.603 1.00 71.00 279 GLN A N 1
ATOM 2162 C CA . GLN A 1 279 ? -19.506 10.580 13.891 1.00 71.00 279 GLN A CA 1
ATOM 2163 C C . GLN A 1 279 ? -19.349 10.572 12.363 1.00 71.00 279 GLN A C 1
ATOM 2165 O O . GLN A 1 279 ? -20.260 10.156 11.657 1.00 71.00 279 GLN A O 1
ATOM 2170 N N . ILE A 1 280 ? -18.185 10.964 11.839 1.00 80.75 280 ILE A N 1
ATOM 2171 C CA . ILE A 1 280 ? -17.874 10.922 10.414 1.00 80.75 280 ILE A CA 1
ATOM 2172 C C . ILE A 1 280 ? -17.457 9.499 10.037 1.00 80.75 280 ILE A C 1
ATOM 2174 O O . ILE A 1 280 ? -18.131 8.853 9.234 1.00 80.75 280 ILE A O 1
ATOM 2178 N N . VAL A 1 281 ? -16.386 8.991 10.659 1.00 84.50 281 VAL A N 1
ATOM 2179 C CA . VAL A 1 281 ? -15.847 7.644 10.401 1.00 84.50 281 VAL A CA 1
ATOM 2180 C C . VAL A 1 281 ? -16.893 6.539 10.615 1.00 84.50 281 VAL A C 1
ATOM 2182 O O . VAL A 1 281 ? -17.021 5.684 9.733 1.00 84.50 281 VAL A O 1
ATOM 2185 N N . PRO A 1 282 ? -17.723 6.563 11.681 1.00 88.31 282 PRO A N 1
ATOM 2186 C CA . PRO A 1 282 ? -18.800 5.583 11.850 1.00 88.31 282 PRO A CA 1
ATOM 2187 C C . PRO A 1 282 ? -19.771 5.463 10.662 1.00 88.31 282 PRO A C 1
ATOM 2189 O O . PRO A 1 282 ? -20.357 4.406 10.433 1.00 88.31 282 PRO A O 1
ATOM 2192 N N . GLN A 1 283 ? -19.937 6.520 9.860 1.00 90.31 283 GLN A N 1
ATOM 2193 C CA . GLN A 1 283 ? -20.858 6.529 8.716 1.00 90.31 283 GLN A CA 1
ATOM 2194 C C . GLN A 1 283 ? -20.217 6.037 7.412 1.00 90.31 283 GLN A C 1
ATOM 2196 O O . GLN A 1 283 ? -20.899 5.938 6.381 1.00 90.31 283 GLN A O 1
ATOM 2201 N N . THR A 1 284 ? -18.914 5.754 7.416 1.00 94.38 284 THR A N 1
ATOM 2202 C CA . THR A 1 284 ? -18.146 5.430 6.206 1.00 94.38 284 THR A CA 1
ATOM 2203 C C . THR A 1 284 ? -17.378 4.122 6.303 1.00 94.38 284 THR A C 1
ATOM 2205 O O . THR A 1 284 ? -17.126 3.517 5.263 1.00 94.38 284 THR A O 1
ATOM 2208 N N . LEU A 1 285 ? -17.026 3.684 7.511 1.00 95.81 285 LEU A N 1
ATOM 2209 C CA . LEU A 1 285 ? -16.183 2.517 7.734 1.00 95.81 285 LEU A CA 1
ATOM 2210 C C . LEU A 1 285 ? -16.903 1.211 7.361 1.00 95.81 285 LEU A C 1
ATOM 2212 O O . LEU A 1 285 ? -18.022 0.943 7.796 1.00 95.81 285 LEU A O 1
ATOM 2216 N N . GLU A 1 286 ? -16.240 0.393 6.546 1.00 96.88 286 GLU A N 1
ATOM 2217 C CA . GLU A 1 286 ? -16.773 -0.846 5.970 1.00 96.88 286 GLU A CA 1
ATOM 2218 C C . GLU A 1 286 ? -15.956 -2.076 6.382 1.00 96.88 286 GLU A C 1
ATOM 2220 O O . GLU A 1 286 ? -16.533 -3.156 6.535 1.00 96.88 286 GLU A O 1
ATOM 2225 N N . ARG A 1 287 ? -14.633 -1.937 6.553 1.00 97.81 287 ARG A N 1
ATOM 2226 C CA . ARG A 1 287 ? -13.732 -3.029 6.953 1.00 97.81 287 ARG A CA 1
ATOM 2227 C C . ARG A 1 287 ? -12.704 -2.551 7.973 1.00 97.81 287 ARG A C 1
ATOM 2229 O O . ARG A 1 287 ? -12.097 -1.498 7.783 1.00 97.81 287 ARG A O 1
ATOM 2236 N N . VAL A 1 288 ? -12.511 -3.339 9.024 1.00 97.56 288 VAL A N 1
ATOM 2237 C CA . VAL A 1 288 ? -11.588 -3.041 10.123 1.00 97.56 288 VAL A CA 1
ATOM 2238 C C . VAL A 1 288 ? -10.776 -4.285 10.460 1.00 97.56 288 VAL A C 1
ATOM 2240 O O . VAL A 1 288 ? -11.351 -5.344 10.712 1.00 97.56 288 VAL A O 1
ATOM 2243 N N . HIS A 1 289 ? -9.453 -4.149 10.485 1.00 97.38 289 HIS A N 1
ATOM 2244 C CA . HIS A 1 289 ? -8.540 -5.207 10.909 1.00 97.38 289 HIS A CA 1
ATOM 2245 C C . HIS A 1 289 ? -7.763 -4.746 12.146 1.00 97.38 289 HIS A C 1
ATOM 2247 O O . HIS A 1 289 ? -7.002 -3.786 12.066 1.00 97.38 289 HIS A O 1
ATOM 2253 N N . LEU A 1 290 ? -7.987 -5.424 13.271 1.00 96.62 290 LEU A N 1
ATOM 2254 C CA . LEU A 1 290 ? -7.439 -5.151 14.609 1.00 96.62 290 LEU A CA 1
ATOM 2255 C C . LEU A 1 290 ? -6.797 -6.411 15.218 1.00 96.62 290 LEU A C 1
ATOM 2257 O O . LEU A 1 290 ? -6.632 -6.515 16.432 1.00 96.62 290 LEU A O 1
ATOM 2261 N N . SER A 1 291 ? -6.501 -7.417 14.394 1.00 95.19 291 SER A N 1
ATOM 2262 C CA . SER A 1 291 ? -5.894 -8.664 14.859 1.00 95.19 291 SER A CA 1
ATOM 2263 C C . SER A 1 291 ? -4.583 -8.393 15.581 1.00 95.19 291 SER A C 1
ATOM 2265 O O . SER A 1 291 ? -3.786 -7.575 15.129 1.00 95.19 291 SER A O 1
ATOM 2267 N N . TYR A 1 292 ? -4.359 -9.086 16.693 1.00 94.12 292 TYR A N 1
ATOM 2268 C CA . TYR A 1 292 ? -3.194 -8.938 17.564 1.00 94.12 292 TYR A CA 1
ATOM 2269 C C . TYR A 1 292 ? -3.013 -7.535 18.180 1.00 94.12 292 TYR A C 1
ATOM 2271 O O . TYR A 1 292 ? -1.944 -7.228 18.701 1.00 94.12 292 TYR A O 1
ATOM 2279 N N . CYS A 1 293 ? -4.048 -6.688 18.192 1.00 92.81 293 CYS A N 1
ATOM 2280 C CA . CYS A 1 293 ? -4.107 -5.526 19.085 1.00 92.81 293 CYS A CA 1
ATOM 2281 C C . CYS A 1 293 ? -4.492 -6.002 20.495 1.00 92.81 293 CYS A C 1
ATOM 2283 O O . CYS A 1 293 ? -5.656 -5.963 20.896 1.00 92.81 293 CYS A O 1
ATOM 2285 N N . VAL A 1 294 ? -3.508 -6.527 21.226 1.00 90.88 294 VAL A N 1
ATOM 2286 C CA . VAL A 1 294 ? -3.714 -7.279 22.478 1.00 90.88 294 VAL A CA 1
ATOM 2287 C C . VAL A 1 294 ? -4.282 -6.454 23.638 1.00 90.88 294 VAL A C 1
ATOM 2289 O O . VAL A 1 294 ? -4.815 -7.033 24.582 1.00 90.88 294 VAL A O 1
ATOM 2292 N N . HIS A 1 295 ? -4.209 -5.123 23.567 1.00 92.81 295 HIS A N 1
ATOM 2293 C CA . HIS A 1 295 ? -4.731 -4.205 24.586 1.00 92.81 295 HIS A CA 1
ATOM 2294 C C . HIS A 1 295 ? -6.170 -3.735 24.330 1.00 92.81 295 HIS A C 1
ATOM 2296 O O . HIS A 1 295 ? -6.672 -2.884 25.063 1.00 92.81 295 HIS A O 1
ATOM 2302 N N . LEU A 1 296 ? -6.849 -4.287 23.318 1.00 93.62 296 LEU A N 1
ATOM 2303 C CA . LEU A 1 296 ? -8.257 -3.993 23.061 1.00 93.62 296 LEU A CA 1
ATOM 2304 C C . LEU A 1 296 ? -9.183 -4.869 23.902 1.00 93.62 296 LEU A C 1
ATOM 2306 O O . LEU A 1 296 ? -9.086 -6.101 23.904 1.00 93.62 296 LEU A O 1
ATOM 2310 N N . SER A 1 297 ? -10.148 -4.227 24.553 1.00 92.12 297 SER A N 1
ATOM 2311 C CA . SER A 1 297 ? -11.256 -4.908 25.209 1.00 92.12 297 SER A CA 1
ATOM 2312 C C . SER A 1 297 ? -12.420 -5.153 24.244 1.00 92.12 297 SER A C 1
ATOM 2314 O O . SER A 1 297 ? -12.540 -4.554 23.169 1.00 92.12 297 SER A O 1
ATOM 2316 N N . ASP A 1 298 ? -13.346 -6.021 24.651 1.00 91.06 298 ASP A N 1
ATOM 2317 C CA . ASP A 1 298 ? -14.595 -6.206 23.915 1.00 91.06 298 ASP A CA 1
ATOM 2318 C C . ASP A 1 298 ? -15.505 -4.968 23.964 1.00 91.06 298 ASP A C 1
ATOM 2320 O O . ASP A 1 298 ? -16.343 -4.801 23.079 1.00 91.06 298 ASP A O 1
ATOM 2324 N N . THR A 1 299 ? -15.292 -4.056 24.919 1.00 88.69 299 THR A N 1
ATOM 2325 C CA . THR A 1 299 ? -16.072 -2.824 25.090 1.00 88.69 299 THR A CA 1
ATOM 2326 C C . THR A 1 299 ? -15.803 -1.822 23.965 1.00 88.69 299 THR A C 1
ATOM 2328 O O . THR A 1 299 ? -16.743 -1.290 23.362 1.00 88.69 299 THR A O 1
ATOM 2331 N N . ALA A 1 300 ? -14.531 -1.626 23.600 1.00 90.75 300 ALA A N 1
ATOM 2332 C CA . ALA A 1 300 ? -14.148 -0.750 22.499 1.00 90.75 300 ALA A CA 1
ATOM 2333 C C . ALA A 1 300 ? -14.611 -1.309 21.154 1.00 90.75 300 ALA A C 1
ATOM 2335 O O . ALA A 1 300 ? -15.160 -0.581 20.320 1.00 90.75 300 ALA A O 1
ATOM 2336 N N . VAL A 1 301 ? -14.469 -2.620 20.954 1.00 94.00 301 VAL A N 1
ATOM 2337 C CA . VAL A 1 301 ? -14.959 -3.276 19.739 1.00 94.00 301 VAL A CA 1
ATOM 2338 C C . VAL A 1 301 ? -16.491 -3.251 19.677 1.00 94.00 301 VAL A C 1
ATOM 2340 O O . VAL A 1 301 ? -17.041 -2.996 18.605 1.00 94.00 301 VAL A O 1
ATOM 2343 N N . ALA A 1 302 ? -17.201 -3.403 20.799 1.00 90.69 302 ALA A N 1
ATOM 2344 C CA . ALA A 1 302 ? -18.653 -3.230 20.855 1.00 90.69 302 ALA A CA 1
ATOM 2345 C C . ALA A 1 302 ? -19.068 -1.801 20.470 1.00 90.69 302 ALA A C 1
ATOM 2347 O O . ALA A 1 302 ? -20.013 -1.615 19.696 1.00 90.69 302 ALA A O 1
ATOM 2348 N N . ALA A 1 303 ? -18.344 -0.776 20.932 1.00 89.44 303 ALA A N 1
ATOM 2349 C CA . ALA A 1 303 ? -18.573 0.608 20.518 1.00 89.44 303 ALA A CA 1
ATOM 2350 C C . ALA A 1 303 ? -18.335 0.814 19.014 1.00 89.44 303 ALA A C 1
ATOM 2352 O O . ALA A 1 303 ? -19.136 1.478 18.353 1.00 89.44 303 ALA A O 1
ATOM 2353 N N . LEU A 1 304 ? -17.284 0.207 18.459 1.00 93.81 304 LEU A N 1
ATOM 2354 C CA . LEU A 1 304 ? -16.982 0.255 17.031 1.00 93.81 304 LEU A CA 1
ATOM 2355 C C . LEU A 1 304 ? -18.074 -0.430 16.204 1.00 93.81 304 LEU A C 1
ATOM 2357 O O . LEU A 1 304 ? -18.615 0.169 15.278 1.00 93.81 304 LEU A O 1
ATOM 2361 N N . VAL A 1 305 ? -18.446 -1.664 16.544 1.00 94.38 305 VAL A N 1
ATOM 2362 C CA . VAL A 1 305 ? -19.438 -2.442 15.791 1.00 94.38 305 VAL A CA 1
ATOM 2363 C C . VAL A 1 305 ? -20.836 -1.826 15.903 1.00 94.38 305 VAL A C 1
ATOM 2365 O O . VAL A 1 305 ? -21.584 -1.867 14.924 1.00 94.38 305 VAL A O 1
ATOM 2368 N N . SER A 1 306 ? -21.191 -1.238 17.051 1.00 90.56 306 SER A N 1
ATOM 2369 C CA . SER A 1 306 ? -22.493 -0.588 17.266 1.00 90.56 306 SER A CA 1
ATOM 2370 C C . SER A 1 306 ? -22.636 0.748 16.531 1.00 90.56 306 SER A C 1
ATOM 2372 O O . SER A 1 306 ? -23.696 1.001 15.959 1.00 90.56 306 SER A O 1
ATOM 2374 N N . GLN A 1 307 ? -21.588 1.579 16.496 1.00 90.25 307 GLN A N 1
ATOM 2375 C CA . GLN A 1 307 ? -21.630 2.888 15.833 1.00 90.25 307 GLN A CA 1
ATOM 2376 C C . GLN A 1 307 ? -21.376 2.798 14.321 1.00 90.25 307 GLN A C 1
ATOM 2378 O O . GLN A 1 307 ? -21.991 3.536 13.547 1.00 90.25 307 GLN A O 1
ATOM 2383 N N . CYS A 1 308 ? -20.507 1.887 13.872 1.00 94.50 308 CYS A N 1
ATOM 2384 C CA . CYS A 1 308 ? -20.161 1.728 12.459 1.00 94.50 308 CYS A CA 1
ATOM 2385 C C . CYS A 1 308 ? -21.217 0.902 11.711 1.00 94.50 308 CYS A C 1
ATOM 2387 O O . CYS A 1 308 ? -21.024 -0.282 11.429 1.00 94.50 308 CYS A O 1
ATOM 2389 N N . SER A 1 309 ? -22.347 1.520 11.361 1.00 91.31 309 SER A N 1
ATOM 2390 C CA . SER A 1 309 ? -23.506 0.827 10.771 1.00 91.31 309 SER A CA 1
ATOM 2391 C C . SER A 1 309 ? -23.192 0.075 9.468 1.00 91.31 309 SER A C 1
ATOM 2393 O O . SER A 1 309 ? -23.739 -1.012 9.255 1.00 91.31 309 SER A O 1
ATOM 2395 N N . LYS A 1 310 ? -22.266 0.603 8.653 1.00 95.94 310 LYS A N 1
ATOM 2396 C CA . LYS A 1 310 ? -21.807 0.031 7.372 1.00 95.94 310 LYS A CA 1
ATOM 2397 C C . LYS A 1 310 ? -20.711 -1.027 7.498 1.00 95.94 310 LYS A C 1
ATOM 2399 O O . LYS A 1 310 ? -20.289 -1.569 6.478 1.00 95.94 310 LYS A O 1
ATOM 2404 N N . LEU A 1 311 ? -20.252 -1.335 8.710 1.00 97.19 311 LEU A N 1
ATOM 2405 C CA . LEU A 1 311 ? -19.214 -2.336 8.918 1.00 97.19 311 LEU A CA 1
ATOM 2406 C C . LEU A 1 311 ? -19.690 -3.707 8.418 1.00 97.19 311 LEU A C 1
ATOM 2408 O O . LEU A 1 311 ? -20.717 -4.225 8.857 1.00 97.19 311 LEU A O 1
ATOM 2412 N N . THR A 1 312 ? -18.926 -4.287 7.497 1.00 95.56 312 THR A N 1
ATOM 2413 C CA . THR A 1 312 ? -19.188 -5.600 6.888 1.00 95.56 312 THR A CA 1
ATOM 2414 C C . THR A 1 312 ? -18.083 -6.606 7.168 1.00 95.56 312 THR A C 1
ATOM 2416 O O . THR A 1 312 ? -18.287 -7.798 6.949 1.00 95.56 312 THR A O 1
ATOM 2419 N N . HIS A 1 313 ? -16.924 -6.155 7.646 1.00 97.44 313 HIS A N 1
ATOM 2420 C CA . HIS A 1 313 ? -15.794 -7.013 7.967 1.00 97.44 313 HIS A CA 1
ATOM 2421 C C . HIS A 1 313 ? -15.073 -6.505 9.214 1.00 97.44 313 HIS A C 1
ATOM 2423 O O . HIS A 1 313 ? -14.739 -5.321 9.289 1.00 97.44 313 HIS A O 1
ATOM 2429 N N . LEU A 1 314 ? -14.829 -7.408 10.158 1.00 97.31 314 LEU A N 1
ATOM 2430 C CA . LEU A 1 314 ? -14.051 -7.158 11.364 1.00 97.31 314 LEU A CA 1
ATOM 2431 C C . LEU A 1 314 ? -13.123 -8.348 11.608 1.00 97.31 314 LEU A C 1
ATOM 2433 O O . LEU A 1 314 ? -13.588 -9.485 11.672 1.00 97.31 314 LEU A O 1
ATOM 2437 N N . SER A 1 315 ? -11.834 -8.080 11.775 1.00 96.12 315 SER A N 1
ATOM 2438 C CA . SER A 1 315 ? -10.835 -9.079 12.153 1.00 96.12 315 SER A CA 1
ATOM 2439 C C . SER A 1 315 ? -10.217 -8.687 13.495 1.00 96.12 315 SER A C 1
ATOM 2441 O O . SER A 1 315 ? -9.755 -7.558 13.643 1.00 96.12 315 SER A O 1
ATOM 2443 N N . VAL A 1 316 ? -10.277 -9.596 14.469 1.00 95.94 316 VAL A N 1
ATOM 2444 C CA . VAL A 1 316 ? -9.767 -9.453 15.850 1.00 95.94 316 VAL A CA 1
ATOM 2445 C C . VAL A 1 316 ? -9.085 -10.759 16.295 1.00 95.94 316 VAL A C 1
ATOM 2447 O O . VAL A 1 316 ? -9.128 -11.145 17.462 1.00 95.94 316 VAL A O 1
ATOM 2450 N N . THR A 1 317 ? -8.481 -11.476 15.341 1.00 93.75 317 THR A N 1
ATOM 2451 C CA . THR A 1 317 ? -7.688 -12.692 15.587 1.00 93.75 317 THR A CA 1
ATOM 2452 C C . THR A 1 317 ? -6.605 -12.385 16.618 1.00 93.75 317 THR A C 1
ATOM 2454 O O . THR A 1 317 ? -5.958 -11.345 16.530 1.00 93.75 317 THR A O 1
ATOM 2457 N N . GLY A 1 318 ? -6.417 -13.254 17.610 1.00 89.56 318 GLY A N 1
ATOM 2458 C CA . GLY A 1 318 ? -5.398 -13.054 18.649 1.00 89.56 318 GLY A CA 1
ATOM 2459 C C . GLY A 1 318 ? -5.646 -11.879 19.609 1.00 89.56 318 GLY A C 1
ATOM 2460 O O . GLY A 1 318 ? -4.744 -11.524 20.362 1.00 89.56 318 GLY A O 1
ATOM 2461 N N . VAL A 1 319 ? -6.837 -11.265 19.613 1.00 92.94 319 VAL A N 1
ATOM 2462 C CA . VAL A 1 319 ? -7.239 -10.300 20.653 1.00 92.94 319 VAL A CA 1
ATOM 2463 C C . VAL A 1 319 ? -7.808 -11.080 21.849 1.00 92.94 319 VAL A C 1
ATOM 2465 O O . VAL A 1 319 ? -8.851 -11.724 21.691 1.00 92.94 319 VAL A O 1
ATOM 2468 N N . PRO A 1 320 ? -7.196 -11.028 23.052 1.00 91.81 320 PRO A N 1
ATOM 2469 C CA . PRO A 1 320 ? -7.577 -11.887 24.181 1.00 91.81 320 PRO A CA 1
ATOM 2470 C C . PRO A 1 320 ? -9.063 -11.814 24.564 1.00 91.81 320 PRO A C 1
ATOM 2472 O O . PRO A 1 320 ? -9.697 -12.842 24.806 1.00 91.81 320 PRO A O 1
ATOM 2475 N N . ALA A 1 321 ? -9.660 -10.616 24.530 1.00 90.25 321 ALA A N 1
ATOM 2476 C CA . ALA A 1 321 ? -11.079 -10.408 24.836 1.00 90.25 321 ALA A CA 1
ATOM 2477 C C . ALA A 1 321 ? -12.035 -11.188 23.903 1.00 90.25 321 ALA A C 1
ATOM 2479 O O . ALA A 1 321 ? -13.172 -11.484 24.275 1.00 90.25 321 ALA A O 1
ATOM 2480 N N . PHE A 1 322 ? -11.571 -11.569 22.708 1.00 92.00 322 PHE A N 1
ATOM 2481 C CA . PHE A 1 322 ? -12.347 -12.269 21.683 1.00 92.00 322 PHE A CA 1
ATOM 2482 C C . PHE A 1 322 ? -12.071 -13.775 21.593 1.00 92.00 322 PHE A C 1
ATOM 2484 O O . PHE A 1 322 ? -12.714 -14.469 20.801 1.00 92.00 322 PHE A O 1
ATOM 2491 N N . MET A 1 323 ? -11.187 -14.315 22.436 1.00 85.62 323 MET A N 1
ATOM 2492 C CA . MET A 1 323 ? -10.912 -15.759 22.495 1.00 85.62 323 MET A CA 1
ATOM 2493 C C . MET A 1 323 ? -12.009 -16.546 23.237 1.00 85.62 323 MET A C 1
ATOM 2495 O O . MET A 1 323 ? -12.037 -17.772 23.211 1.00 85.62 323 MET A O 1
ATOM 2499 N N . SER A 1 324 ? -12.966 -15.862 23.873 1.00 85.19 324 SER A N 1
ATOM 2500 C CA . SER A 1 324 ? -14.100 -16.505 24.543 1.00 85.19 324 SER A CA 1
ATOM 2501 C C . SER A 1 324 ? -15.100 -17.113 23.548 1.00 85.19 324 SER A C 1
ATOM 2503 O O . SER A 1 324 ? -15.528 -16.468 22.587 1.00 85.19 324 SER A O 1
ATOM 2505 N N . HIS A 1 325 ? -15.598 -18.316 23.862 1.00 86.00 325 HIS A N 1
ATOM 2506 C CA . HIS A 1 325 ? -16.614 -19.033 23.076 1.00 86.00 325 HIS A CA 1
ATOM 2507 C C . HIS A 1 325 ? -17.901 -18.213 22.830 1.00 86.00 325 HIS A C 1
ATOM 2509 O O . HIS A 1 325 ? -18.655 -18.476 21.888 1.00 86.00 325 HIS A O 1
ATOM 2515 N N . ARG A 1 326 ? -18.163 -17.182 23.649 1.00 89.88 326 ARG A N 1
ATOM 2516 C CA . ARG A 1 326 ? -19.325 -16.293 23.493 1.00 89.88 326 ARG A CA 1
ATOM 2517 C C . ARG A 1 326 ? -19.346 -15.553 22.147 1.00 89.88 326 ARG A C 1
ATOM 2519 O O . ARG A 1 326 ? -20.432 -15.333 21.614 1.00 89.88 326 ARG A O 1
ATOM 2526 N N . TYR A 1 327 ? -18.177 -15.196 21.606 1.00 91.75 327 TYR A N 1
ATOM 2527 C CA . TYR A 1 327 ? -18.045 -14.453 20.345 1.00 91.75 327 TYR A CA 1
ATOM 2528 C C . TYR A 1 327 ? -17.717 -15.370 19.166 1.00 91.75 327 TYR A C 1
ATOM 2530 O O . TYR A 1 327 ? -18.208 -15.145 18.062 1.00 91.75 327 TYR A O 1
ATOM 2538 N N . GLN A 1 328 ? -16.971 -16.448 19.420 1.00 89.88 328 GLN A N 1
ATOM 2539 C CA . GLN A 1 328 ? -16.512 -17.397 18.401 1.00 89.88 328 GLN A CA 1
ATOM 2540 C C . GLN A 1 328 ? -17.641 -18.007 17.557 1.00 89.88 328 GLN A C 1
ATOM 2542 O O . GLN A 1 328 ? -17.458 -18.286 16.377 1.00 89.88 328 GLN A O 1
ATOM 2547 N N . LYS A 1 329 ? -18.852 -18.133 18.109 1.00 92.50 329 LYS A N 1
ATOM 2548 C CA . LYS A 1 329 ? -20.032 -18.634 17.380 1.00 92.50 329 LYS A CA 1
ATOM 2549 C C . LYS A 1 329 ? -20.455 -17.786 16.167 1.00 92.50 329 LYS A C 1
ATOM 2551 O O . LYS A 1 329 ? -21.185 -18.290 15.320 1.00 92.50 329 LYS A O 1
ATOM 2556 N N . PHE A 1 330 ? -20.036 -16.519 16.089 1.00 94.56 330 PHE A N 1
ATOM 2557 C CA . PHE A 1 330 ? -20.321 -15.634 14.949 1.00 94.56 330 PHE A CA 1
ATOM 2558 C C . PHE A 1 330 ? -19.154 -15.543 13.956 1.00 94.56 330 PHE A C 1
ATOM 2560 O O . PHE A 1 330 ? -19.284 -14.902 12.906 1.00 94.56 330 PHE A O 1
ATOM 2567 N N . CYS A 1 331 ? -18.006 -16.135 14.298 1.00 92.31 331 CYS A N 1
ATOM 2568 C CA . CYS A 1 331 ? -16.825 -16.144 13.451 1.00 92.31 331 CYS A CA 1
ATOM 2569 C C . CYS A 1 331 ? -17.062 -16.980 12.196 1.00 92.31 331 CYS A C 1
ATOM 2571 O O . CYS A 1 331 ? -17.856 -17.922 12.165 1.00 92.31 331 CYS A O 1
ATOM 2573 N N . ARG A 1 332 ? -16.316 -16.655 11.144 1.00 90.69 332 ARG A N 1
ATOM 2574 C CA . ARG A 1 332 ? -16.162 -17.558 10.006 1.00 90.69 332 ARG A CA 1
ATOM 2575 C C . ARG A 1 332 ? -15.460 -18.839 10.457 1.00 90.69 332 ARG A C 1
ATOM 2577 O O . ARG A 1 332 ? -14.720 -18.845 11.436 1.00 90.69 332 ARG A O 1
ATOM 2584 N N . THR A 1 333 ? -15.637 -19.904 9.688 1.00 89.19 333 THR A N 1
ATOM 2585 C CA . THR A 1 333 ? -14.788 -21.087 9.815 1.00 89.19 333 THR A CA 1
ATOM 2586 C C . THR A 1 333 ? -13.348 -20.700 9.465 1.00 89.19 333 THR A C 1
ATOM 2588 O O . THR A 1 333 ? -13.153 -20.038 8.437 1.00 89.19 333 THR A O 1
ATOM 2591 N N . PRO A 1 334 ? -12.354 -21.065 10.292 1.00 87.69 334 PRO A N 1
ATOM 2592 C CA . PRO A 1 334 ? -10.965 -20.822 9.951 1.00 87.69 334 PRO A CA 1
ATOM 2593 C C . PRO A 1 334 ? -10.573 -21.645 8.712 1.00 87.69 334 PRO A C 1
ATOM 2595 O O . PRO A 1 334 ? -11.111 -22.741 8.517 1.00 87.69 334 PRO A O 1
ATOM 2598 N N . PRO A 1 335 ? -9.647 -21.149 7.879 1.00 86.69 335 PRO A N 1
ATOM 2599 C CA . PRO A 1 335 ? -9.153 -21.890 6.725 1.00 86.69 335 PRO A CA 1
ATOM 2600 C C . PRO A 1 335 ? -8.589 -23.276 7.083 1.00 86.69 335 PRO A C 1
ATOM 2602 O O . PRO A 1 335 ? -8.036 -23.505 8.165 1.00 86.69 335 PRO A O 1
ATOM 2605 N N . SER A 1 336 ? -8.741 -24.229 6.162 1.00 86.94 336 SER A N 1
ATOM 2606 C CA . SER A 1 336 ? -8.292 -25.621 6.334 1.00 86.94 336 SER A CA 1
ATOM 2607 C C . SER A 1 336 ? -6.771 -25.760 6.391 1.00 86.9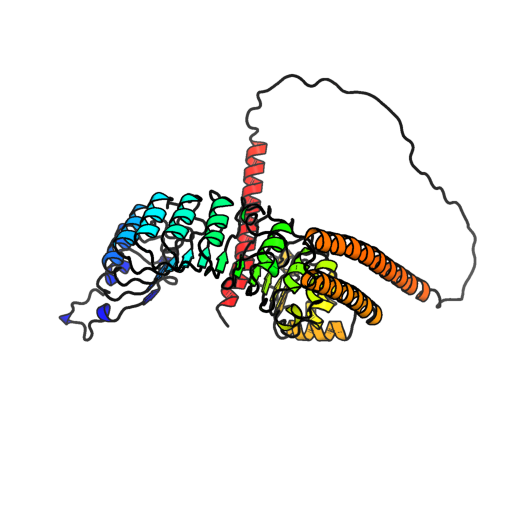4 336 SER A C 1
ATOM 2609 O O . SER A 1 336 ? -6.242 -26.632 7.078 1.00 86.94 336 SER A O 1
ATOM 2611 N N . GLU A 1 337 ? -6.086 -24.867 5.699 1.00 87.94 337 GLU A N 1
ATOM 2612 C CA . GLU A 1 337 ? -4.642 -24.747 5.561 1.00 87.94 337 GLU A CA 1
ATOM 2613 C C . GLU A 1 337 ? -3.964 -24.200 6.823 1.00 87.94 337 GLU A C 1
ATOM 2615 O O . GLU A 1 337 ? -2.761 -24.369 6.988 1.00 87.94 337 GLU A O 1
ATOM 2620 N N . PHE A 1 338 ? -4.723 -23.602 7.746 1.00 84.31 338 PHE A N 1
ATOM 2621 C CA . PHE A 1 338 ? -4.160 -23.041 8.972 1.00 84.31 338 PHE A CA 1
ATOM 2622 C C . PHE A 1 338 ? -3.588 -24.131 9.887 1.00 84.31 338 PHE A C 1
ATOM 2624 O O . PHE A 1 338 ? -4.009 -25.286 9.862 1.00 84.31 338 PHE A O 1
ATOM 2631 N N . THR A 1 339 ? -2.633 -23.783 10.739 1.00 89.50 339 THR A N 1
ATOM 2632 C CA . THR A 1 339 ? -2.145 -24.663 11.806 1.00 89.50 339 THR A CA 1
ATOM 2633 C C . THR A 1 339 ? -3.186 -24.795 12.922 1.00 89.50 339 THR A C 1
ATOM 2635 O O . THR A 1 339 ? -4.167 -24.050 12.986 1.00 89.50 339 THR A O 1
ATOM 2638 N N . ALA A 1 340 ? -3.002 -25.761 13.830 1.00 89.06 340 ALA A N 1
ATOM 2639 C CA . ALA A 1 340 ? -3.879 -25.898 14.997 1.00 89.06 340 ALA A CA 1
ATOM 2640 C C . ALA A 1 340 ? -3.918 -24.608 15.836 1.00 89.06 340 ALA A C 1
ATOM 2642 O O . ALA A 1 340 ? -5.000 -24.154 16.199 1.00 89.06 340 ALA A O 1
ATOM 2643 N N . HIS A 1 341 ? -2.758 -23.981 16.047 1.00 84.62 341 HIS A N 1
ATOM 2644 C CA . HIS A 1 341 ? -2.654 -22.721 16.775 1.00 84.62 341 HIS A CA 1
ATOM 2645 C C . HIS A 1 341 ? -3.327 -21.557 16.032 1.00 84.62 341 HIS A C 1
ATOM 2647 O O . HIS A 1 341 ? -4.119 -20.827 16.618 1.00 84.62 341 HIS A O 1
ATOM 2653 N N . GLN A 1 342 ? -3.103 -21.420 14.719 1.00 84.12 342 GLN A N 1
ATOM 2654 C CA . GLN A 1 342 ? -3.765 -20.387 13.909 1.00 84.12 342 GLN A CA 1
ATOM 2655 C C . GLN A 1 342 ? -5.294 -20.515 13.949 1.00 84.12 342 GLN A C 1
ATOM 2657 O O . GLN A 1 342 ? -5.999 -19.511 14.031 1.00 84.12 342 GLN A O 1
ATOM 2662 N N . ARG A 1 343 ? -5.822 -21.747 13.935 1.00 88.00 343 ARG A N 1
ATOM 2663 C CA . ARG A 1 343 ? -7.260 -22.008 14.097 1.00 88.00 343 ARG A CA 1
ATOM 2664 C C . ARG A 1 343 ? -7.780 -21.641 15.485 1.00 88.00 343 ARG A C 1
ATOM 2666 O O . ARG A 1 343 ? -8.909 -21.174 15.582 1.00 88.00 343 ARG A O 1
ATOM 2673 N N . GLU A 1 344 ? -6.984 -21.856 16.528 1.00 87.81 344 GLU A N 1
ATOM 2674 C CA . GLU A 1 344 ? -7.340 -21.540 17.915 1.00 87.81 344 GLU A CA 1
ATOM 2675 C C . GLU A 1 344 ? -7.487 -20.030 18.141 1.00 87.81 344 GLU A C 1
ATOM 2677 O O . GLU A 1 344 ? -8.424 -19.587 18.804 1.00 87.81 344 GLU A O 1
ATOM 2682 N N . VAL A 1 345 ? -6.594 -19.229 17.556 1.00 87.00 345 VAL A N 1
ATOM 2683 C CA . VAL A 1 345 ? -6.611 -17.765 17.714 1.00 87.00 345 VAL A CA 1
ATOM 2684 C C . VAL A 1 345 ? -7.502 -17.048 16.693 1.00 87.00 345 VAL A C 1
ATOM 2686 O O . VAL A 1 345 ? -7.731 -15.841 16.829 1.00 87.00 345 VAL A O 1
ATOM 2689 N N . PHE A 1 346 ? -8.004 -17.759 15.676 1.00 90.81 346 PHE A N 1
ATOM 2690 C CA . PHE A 1 346 ? -8.789 -17.199 14.576 1.00 90.81 346 PHE A CA 1
ATOM 2691 C C . PHE A 1 346 ? -10.064 -16.509 15.070 1.00 90.81 346 PHE A C 1
ATOM 2693 O O . PHE A 1 346 ? -10.908 -17.112 15.727 1.00 90.81 346 PHE A O 1
ATOM 2700 N N . CYS A 1 347 ? -10.243 -15.235 14.715 1.00 93.50 347 CYS A N 1
ATOM 2701 C CA . CYS A 1 347 ? -11.452 -14.496 15.063 1.00 93.50 347 CYS A CA 1
ATOM 2702 C C . CYS A 1 347 ? -11.767 -13.441 13.998 1.00 93.50 347 CYS A C 1
ATOM 2704 O O . CYS A 1 347 ? -11.284 -12.304 14.027 1.00 93.50 347 CYS A O 1
ATOM 2706 N N . VAL A 1 348 ? -12.567 -13.843 13.007 1.00 94.94 348 VAL A N 1
ATOM 2707 C CA . VAL A 1 348 ? -12.932 -12.997 11.865 1.00 94.94 348 VAL A CA 1
ATOM 2708 C C . VAL A 1 348 ? -14.429 -13.060 11.612 1.00 94.94 348 VAL A C 1
ATOM 2710 O O . VAL A 1 348 ? -14.997 -14.130 11.395 1.00 94.94 348 VAL A O 1
ATOM 2713 N N . PHE A 1 349 ? -15.055 -11.890 11.542 1.00 94.62 349 PHE A N 1
ATOM 2714 C CA . PHE A 1 349 ? -16.475 -11.707 11.275 1.00 94.62 349 PHE A CA 1
ATOM 2715 C C . PHE A 1 349 ? -16.672 -11.076 9.894 1.00 94.62 349 PHE A C 1
ATOM 2717 O O . PHE A 1 349 ? -16.006 -10.102 9.530 1.00 94.62 349 PHE A O 1
ATOM 2724 N N . SER A 1 350 ? -17.622 -11.589 9.110 1.00 92.94 350 SER A N 1
ATOM 2725 C CA . SER A 1 350 ? -17.986 -10.995 7.820 1.00 92.94 350 SER A CA 1
ATOM 2726 C C . SER A 1 350 ? -19.489 -11.038 7.552 1.00 92.94 350 SER A C 1
ATOM 2728 O O . SER A 1 350 ? -20.185 -11.979 7.934 1.00 92.94 350 SER A O 1
ATOM 2730 N N . GLY A 1 351 ? -20.003 -10.002 6.886 1.00 93.38 351 GLY A N 1
ATOM 2731 C CA . GLY A 1 351 ? -21.380 -9.908 6.405 1.00 93.38 351 GLY A CA 1
ATOM 2732 C C . GLY A 1 351 ? -22.421 -10.189 7.492 1.00 93.38 351 GLY A C 1
ATOM 2733 O O . GLY A 1 351 ? -22.723 -9.333 8.322 1.00 93.38 351 GLY A O 1
ATOM 2734 N N . LYS A 1 352 ? -23.003 -11.395 7.468 1.00 93.62 352 LYS A N 1
ATOM 2735 C CA . LYS A 1 352 ? -23.969 -11.856 8.476 1.00 93.62 352 LYS A CA 1
ATOM 2736 C C . LYS A 1 352 ? -23.353 -11.930 9.883 1.00 93.62 352 LYS A C 1
ATOM 2738 O O . LYS A 1 352 ? -23.974 -11.407 10.800 1.00 93.62 352 LYS A O 1
ATOM 2743 N N . GLY A 1 353 ? -22.128 -12.441 10.029 1.00 94.69 353 GLY A N 1
ATOM 2744 C CA . GLY A 1 353 ? -21.470 -12.581 11.335 1.00 94.69 353 GLY A CA 1
ATOM 2745 C C . GLY A 1 353 ? -21.252 -11.245 12.052 1.00 94.69 353 GLY A C 1
ATOM 2746 O O . GLY A 1 353 ? -21.468 -11.153 13.253 1.00 94.69 353 GLY A O 1
ATOM 2747 N N . VAL A 1 354 ? -20.938 -10.165 11.320 1.00 95.81 354 VAL A N 1
ATOM 2748 C CA . VAL A 1 354 ? -20.824 -8.812 11.913 1.00 95.81 354 VAL A CA 1
ATOM 2749 C C . VAL A 1 354 ? -22.176 -8.311 12.433 1.00 95.81 354 VAL A C 1
ATOM 2751 O O . VAL A 1 354 ? -22.234 -7.679 13.484 1.00 95.81 354 VAL A O 1
ATOM 2754 N N . ARG A 1 355 ? -23.274 -8.596 11.718 1.00 96.19 355 ARG A N 1
ATOM 2755 C CA . ARG A 1 355 ? -24.629 -8.197 12.138 1.00 96.19 355 ARG A CA 1
ATOM 2756 C C . ARG A 1 355 ? -25.084 -8.954 13.382 1.00 96.19 355 ARG A C 1
ATOM 2758 O O . ARG A 1 355 ? -25.631 -8.336 14.287 1.00 96.19 355 ARG A O 1
ATOM 2765 N N . GLU A 1 356 ? -24.832 -10.258 13.434 1.00 96.75 356 GLU A N 1
ATOM 2766 C CA . GLU A 1 356 ? -25.173 -11.092 14.592 1.00 96.75 356 GLU A CA 1
ATOM 2767 C C . GLU A 1 356 ? -24.324 -10.731 15.813 1.00 96.75 356 GLU A C 1
ATOM 2769 O O . GLU A 1 356 ? -24.869 -10.572 16.902 1.00 96.75 356 GLU A O 1
ATOM 2774 N N . LEU A 1 357 ? -23.020 -10.491 15.626 1.00 96.06 357 LEU A N 1
ATOM 2775 C CA . LEU A 1 357 ? -22.144 -9.987 16.685 1.00 96.06 357 LEU A CA 1
ATOM 2776 C C . LEU A 1 357 ? -22.645 -8.642 17.229 1.00 96.06 357 LEU A C 1
ATOM 2778 O O . LEU A 1 357 ? -22.736 -8.469 18.442 1.00 96.06 357 LEU A O 1
ATOM 2782 N N . ARG A 1 358 ? -23.006 -7.704 16.338 1.00 95.44 358 ARG A N 1
ATOM 2783 C CA . ARG A 1 358 ? -23.566 -6.397 16.715 1.00 95.44 358 ARG A CA 1
ATOM 2784 C C . ARG A 1 358 ? -24.799 -6.558 17.595 1.00 95.44 358 ARG A C 1
ATOM 2786 O O . ARG A 1 358 ? -24.865 -5.939 18.651 1.00 95.44 358 ARG A O 1
ATOM 2793 N N . GLN A 1 359 ? -25.758 -7.366 17.148 1.00 95.31 359 GLN A N 1
ATOM 2794 C CA . GLN A 1 359 ? -26.994 -7.611 17.884 1.00 95.31 359 GLN A CA 1
ATOM 2795 C C . GLN A 1 359 ? -26.698 -8.238 19.250 1.00 95.31 359 GLN A C 1
ATOM 2797 O O . GLN A 1 359 ? -27.171 -7.749 20.271 1.00 95.31 359 GLN A O 1
ATOM 2802 N N . TYR A 1 360 ? -25.843 -9.260 19.283 1.00 94.75 360 TYR A N 1
ATOM 2803 C CA . TYR A 1 360 ? -25.478 -9.940 20.519 1.00 94.75 360 TYR A CA 1
ATOM 2804 C C . TYR A 1 360 ? -24.837 -8.999 21.544 1.00 94.75 360 TYR A C 1
ATOM 2806 O O . TYR A 1 360 ? -25.229 -9.018 22.706 1.00 94.75 360 TYR A O 1
ATOM 2814 N N . MET A 1 361 ? -23.896 -8.150 21.120 1.00 92.06 361 MET A N 1
ATOM 2815 C CA . MET A 1 361 ? -23.237 -7.173 21.997 1.00 92.06 361 MET A CA 1
ATOM 2816 C C . MET A 1 361 ? -24.179 -6.059 22.475 1.00 92.06 361 MET A C 1
ATOM 2818 O O . MET A 1 361 ? -23.959 -5.494 23.542 1.00 92.06 361 MET A O 1
ATOM 2822 N N . GLN A 1 362 ? -25.225 -5.742 21.707 1.00 89.50 362 GLN A N 1
ATOM 2823 C CA . GLN A 1 362 ? -26.273 -4.808 22.130 1.00 89.50 362 GLN A CA 1
ATOM 2824 C C . GLN A 1 362 ? -27.205 -5.429 23.180 1.00 89.50 362 GLN A C 1
ATOM 2826 O O . GLN A 1 362 ? -27.613 -4.740 24.110 1.00 89.50 362 GLN A O 1
ATOM 2831 N N . GLU A 1 363 ? -27.523 -6.718 23.046 1.00 90.94 363 GLU A N 1
ATOM 2832 C CA . GLU A 1 363 ? -28.372 -7.463 23.987 1.00 90.94 363 GLU A CA 1
ATOM 2833 C C . GLU A 1 363 ? -27.623 -7.877 25.266 1.00 90.94 363 GLU A C 1
ATOM 2835 O O . GLU A 1 363 ? -28.230 -7.979 26.329 1.00 90.94 363 GLU A O 1
ATOM 2840 N N . HIS A 1 364 ? -26.306 -8.087 25.177 1.00 88.69 364 HIS A N 1
ATOM 2841 C CA . HIS A 1 364 ? -25.450 -8.568 26.267 1.00 88.69 364 HIS A CA 1
ATOM 2842 C C . HIS A 1 364 ? -24.250 -7.628 26.482 1.00 88.69 364 HIS A C 1
ATOM 2844 O O . HIS A 1 364 ? -23.107 -8.010 26.208 1.00 88.69 364 HIS A O 1
ATOM 2850 N N . PRO A 1 365 ? -24.478 -6.384 26.937 1.00 81.00 365 PRO A N 1
ATOM 2851 C CA . PRO A 1 365 ? -23.405 -5.415 27.104 1.00 81.00 365 PRO A CA 1
ATOM 2852 C C . PRO A 1 365 ? -22.447 -5.844 28.227 1.00 81.00 365 PRO A C 1
ATOM 2854 O O . PRO A 1 365 ? -22.877 -6.188 29.327 1.00 81.00 365 PRO A O 1
ATOM 2857 N N . THR A 1 366 ? -21.139 -5.802 27.962 1.00 75.69 366 THR A N 1
ATOM 2858 C CA . THR A 1 366 ? -20.097 -6.161 28.946 1.00 75.69 366 THR A CA 1
ATOM 2859 C C . THR A 1 366 ? -19.865 -5.087 30.006 1.00 75.69 366 THR A C 1
ATOM 2861 O O . THR A 1 366 ? -19.355 -5.378 31.083 1.00 75.69 366 THR A O 1
ATOM 2864 N N . VAL A 1 367 ? -20.305 -3.858 29.736 1.00 72.62 367 VAL A N 1
ATOM 2865 C CA . VAL A 1 367 ? -20.319 -2.726 30.672 1.00 72.62 367 VAL A CA 1
ATOM 2866 C C . VAL A 1 367 ? -21.711 -2.106 30.675 1.00 72.62 367 VAL A C 1
ATOM 2868 O O . VAL A 1 367 ? -22.353 -2.071 29.621 1.00 72.62 367 VAL A O 1
ATOM 2871 N N . PRO A 1 368 ? -22.188 -1.560 31.810 1.00 74.31 368 PRO A N 1
ATOM 2872 C CA . PRO A 1 368 ? -23.473 -0.878 31.861 1.00 74.31 368 PRO A CA 1
ATOM 2873 C C . PRO A 1 368 ? -23.586 0.190 30.770 1.00 74.31 368 PRO A C 1
ATOM 2875 O O . PRO A 1 368 ? -22.656 0.967 30.536 1.00 74.31 368 PRO A O 1
ATOM 2878 N N . SER A 1 369 ? -24.754 0.265 30.128 1.00 69.19 369 SER A N 1
ATOM 2879 C CA . SER A 1 369 ? -25.016 1.234 29.055 1.00 69.19 369 SER A CA 1
ATOM 2880 C C . SER A 1 369 ? -24.755 2.680 29.501 1.00 69.19 369 SER A C 1
ATOM 2882 O O . SER A 1 369 ? -24.266 3.488 28.712 1.00 69.19 369 SER A O 1
ATOM 2884 N N . SER A 1 370 ? -24.992 2.998 30.778 1.00 70.19 370 SER A N 1
ATOM 2885 C CA . SER A 1 370 ? -24.663 4.294 31.381 1.00 70.19 370 SER A CA 1
ATOM 2886 C C . SER A 1 370 ? -23.159 4.581 31.377 1.00 70.19 370 SER A C 1
ATOM 2888 O O . SER A 1 370 ? -22.760 5.679 31.001 1.00 70.19 370 SER A O 1
ATOM 2890 N N . THR A 1 371 ? -22.317 3.605 31.727 1.00 68.56 371 THR A N 1
ATOM 2891 C CA . THR A 1 371 ? -20.852 3.733 31.713 1.00 68.56 371 THR A CA 1
ATOM 2892 C C . THR A 1 371 ? -20.335 3.924 30.292 1.00 68.56 371 THR A C 1
ATOM 2894 O O . THR A 1 371 ? -19.578 4.859 30.044 1.00 68.56 371 THR A O 1
ATOM 2897 N N . LEU A 1 372 ? -20.803 3.115 29.337 1.00 68.50 372 LEU A N 1
ATOM 2898 C CA . LEU A 1 372 ? -20.426 3.266 27.930 1.00 68.50 372 LEU A CA 1
ATOM 2899 C C . LEU A 1 372 ? -20.871 4.626 27.370 1.00 68.50 372 LEU A C 1
ATOM 2901 O O . LEU A 1 372 ? -20.102 5.298 26.685 1.00 68.50 372 LEU A O 1
ATOM 2905 N N . SER A 1 373 ? -22.085 5.064 27.711 1.00 69.38 373 SER A N 1
ATOM 2906 C CA . SER A 1 373 ? -22.611 6.375 27.317 1.00 69.38 373 SER A CA 1
ATOM 2907 C C . SER A 1 373 ? -21.798 7.519 27.920 1.00 69.38 373 SER A C 1
ATOM 2909 O O . SER A 1 373 ? -21.544 8.506 27.234 1.00 69.38 373 SER A O 1
ATOM 2911 N N . SER A 1 374 ? -21.358 7.395 29.175 1.00 70.38 374 SER A N 1
ATOM 2912 C CA . SER A 1 374 ? -20.482 8.371 29.831 1.00 70.38 374 SER A CA 1
ATOM 2913 C C . SER A 1 374 ? -19.112 8.435 29.166 1.00 70.38 374 SER A C 1
ATOM 2915 O O . SER A 1 374 ? -18.661 9.529 28.844 1.00 70.38 374 SER A O 1
ATOM 2917 N N . ILE A 1 375 ? -18.493 7.287 28.871 1.00 67.88 375 ILE A N 1
ATOM 2918 C CA . ILE A 1 375 ? -17.224 7.210 28.132 1.00 67.88 375 ILE A CA 1
ATOM 2919 C C . ILE A 1 375 ? -17.377 7.904 26.774 1.00 67.88 375 ILE A C 1
ATOM 2921 O O . ILE A 1 375 ? -16.663 8.861 26.473 1.00 67.88 375 ILE A O 1
ATOM 2925 N N . GLN A 1 376 ? -18.374 7.502 25.984 1.00 68.12 376 GLN A N 1
ATOM 2926 C CA . GLN A 1 376 ? -18.654 8.096 24.676 1.00 68.12 376 GLN A CA 1
ATOM 2927 C C . GLN A 1 376 ? -18.955 9.596 24.764 1.00 68.12 376 GLN A C 1
ATOM 2929 O O . GLN A 1 376 ? -18.545 10.355 23.886 1.00 68.12 376 GLN A O 1
ATOM 2934 N N . ARG A 1 377 ? -19.652 10.048 25.813 1.00 70.88 377 ARG A N 1
ATOM 2935 C CA . ARG A 1 377 ? -19.938 11.467 26.046 1.00 70.88 377 ARG A CA 1
ATOM 2936 C C . ARG A 1 377 ? -18.670 12.247 26.374 1.00 70.88 377 ARG A C 1
ATOM 2938 O O . ARG A 1 377 ? -18.491 13.312 25.792 1.00 70.88 377 ARG A O 1
ATOM 2945 N N . SER A 1 378 ? -17.797 11.728 27.233 1.00 68.88 378 SER A N 1
ATOM 2946 C CA . SER A 1 378 ? -16.508 12.349 27.563 1.00 68.88 378 SER A CA 1
ATOM 2947 C C . SER A 1 378 ? -15.638 12.502 26.321 1.00 68.88 378 SER A C 1
ATOM 2949 O O . SER A 1 378 ? -15.173 13.600 26.022 1.00 68.88 378 SER A O 1
ATOM 2951 N N . TYR A 1 379 ? -15.526 11.440 25.521 1.00 67.38 379 TYR A N 1
ATOM 2952 C CA . TYR A 1 379 ? -14.825 11.497 24.244 1.00 67.38 379 TYR A CA 1
ATOM 2953 C C . TYR A 1 379 ? -15.495 12.455 23.255 1.00 67.38 379 TYR A C 1
ATOM 2955 O O . TYR A 1 379 ? -14.802 13.207 22.576 1.00 67.38 379 TYR A O 1
ATOM 2963 N N . ARG A 1 380 ? -16.834 12.508 23.200 1.00 68.06 380 ARG A N 1
ATOM 2964 C CA . ARG A 1 380 ? -17.560 13.455 22.339 1.00 68.06 380 ARG A CA 1
ATOM 2965 C C . ARG A 1 380 ? -17.313 14.909 22.729 1.00 68.06 380 ARG A C 1
ATOM 2967 O O . ARG A 1 380 ? -17.112 15.735 21.842 1.00 68.06 380 ARG A O 1
ATOM 2974 N N . ILE A 1 381 ? -17.305 15.213 24.026 1.00 67.00 381 ILE A N 1
ATOM 2975 C CA . ILE A 1 381 ? -16.948 16.541 24.537 1.00 67.00 381 ILE A CA 1
ATOM 2976 C C . ILE A 1 381 ? -15.510 16.864 24.121 1.00 67.00 381 ILE A C 1
ATOM 2978 O O . ILE A 1 381 ? -15.297 17.883 23.471 1.00 67.00 381 ILE A O 1
ATOM 2982 N N . MET A 1 382 ? -14.563 15.957 24.374 1.00 63.84 382 MET A N 1
ATOM 2983 C CA . MET A 1 382 ? -13.155 16.123 24.001 1.00 63.84 382 MET A CA 1
ATOM 2984 C C . MET A 1 382 ? -12.982 16.400 22.500 1.00 63.84 382 MET A C 1
ATOM 2986 O O . MET A 1 382 ? -12.360 17.390 22.122 1.00 63.84 382 MET A O 1
ATOM 2990 N N . GLY A 1 383 ? -13.597 15.601 21.624 1.00 61.91 383 GLY A N 1
ATOM 2991 C CA . GLY A 1 383 ? -13.497 15.827 20.182 1.00 61.91 383 GLY A CA 1
ATOM 2992 C C . GLY A 1 383 ? -14.238 17.075 19.698 1.00 61.91 383 GLY A C 1
ATOM 2993 O O . GLY A 1 383 ? -13.800 17.681 18.726 1.00 61.91 383 GLY A O 1
ATOM 2994 N N . SER A 1 384 ? -15.305 17.516 20.377 1.00 62.84 384 SER A N 1
ATOM 2995 C CA . SER A 1 384 ? -15.937 18.813 20.088 1.00 62.84 384 SER A CA 1
ATOM 2996 C C . SER A 1 384 ? -15.031 19.989 20.463 1.00 62.84 384 SER A C 1
ATOM 2998 O O . SER A 1 384 ? -14.920 20.941 19.690 1.00 62.84 384 SER A O 1
ATOM 3000 N N . THR A 1 385 ? -14.308 19.887 21.582 1.00 62.75 385 THR A N 1
ATOM 3001 C CA . THR A 1 385 ? -13.299 20.867 21.997 1.00 62.75 385 THR A CA 1
ATOM 3002 C C . THR A 1 385 ? -12.155 20.908 20.994 1.00 62.75 385 THR A C 1
ATOM 3004 O O . THR A 1 385 ? -11.805 21.982 20.517 1.00 62.75 385 THR A O 1
ATOM 3007 N N . VAL A 1 386 ? -11.642 19.748 20.579 1.00 56.41 386 VAL A N 1
ATOM 3008 C CA . VAL A 1 386 ? -10.596 19.641 19.550 1.00 56.41 386 VAL A CA 1
ATOM 3009 C C . VAL A 1 386 ? -11.068 20.221 18.219 1.00 56.41 386 VAL A C 1
ATOM 3011 O O . VAL A 1 386 ? -10.359 21.024 17.619 1.00 56.41 386 VAL A O 1
ATOM 3014 N N . ALA A 1 387 ? -12.282 19.892 17.772 1.00 57.22 387 ALA A N 1
ATOM 3015 C CA . ALA A 1 387 ? -12.858 20.456 16.553 1.00 57.22 387 ALA A CA 1
ATOM 3016 C C . ALA A 1 387 ? -13.014 21.985 16.642 1.00 57.22 387 ALA A C 1
ATOM 3018 O O . ALA A 1 387 ? -12.720 22.689 15.676 1.00 57.22 387 ALA A O 1
ATOM 3019 N N . SER A 1 388 ? -13.415 22.511 17.804 1.00 60.38 388 SER A N 1
ATOM 3020 C CA . SER A 1 388 ? -13.498 23.953 18.060 1.00 60.38 388 SER A CA 1
ATOM 3021 C C . SER A 1 388 ? -12.121 24.620 18.089 1.00 60.38 388 SER A C 1
ATOM 3023 O O . SER A 1 388 ? -11.967 25.719 17.561 1.00 60.38 388 SER A O 1
ATOM 3025 N N . MET A 1 389 ? -11.109 23.974 18.673 1.00 57.69 389 MET A N 1
ATOM 3026 C CA . MET A 1 389 ? -9.724 24.458 18.684 1.00 57.69 389 MET A CA 1
ATOM 3027 C C . MET A 1 389 ? -9.153 24.519 17.265 1.00 57.69 389 MET A C 1
ATOM 3029 O O . MET A 1 389 ? -8.548 25.521 16.885 1.00 57.69 389 MET A O 1
ATOM 3033 N N . VAL A 1 390 ? -9.420 23.490 16.455 1.00 51.03 390 VAL A N 1
ATOM 3034 C CA . VAL A 1 390 ? -9.078 23.451 15.027 1.00 51.03 390 VAL A CA 1
ATOM 3035 C C . VAL A 1 390 ? -9.780 24.578 14.262 1.00 51.03 390 VAL A C 1
ATOM 3037 O O . VAL A 1 390 ? -9.130 25.287 13.496 1.00 51.03 390 VAL A O 1
ATOM 3040 N N . ALA A 1 391 ? -11.083 24.785 14.483 1.00 52.91 391 ALA A N 1
ATOM 3041 C CA . ALA A 1 391 ? -11.849 25.854 13.837 1.00 52.91 391 ALA A CA 1
ATOM 3042 C C . ALA A 1 391 ? -11.394 27.264 14.265 1.00 52.91 391 ALA A C 1
ATOM 3044 O O . ALA A 1 391 ? -11.443 28.194 13.464 1.00 52.91 391 ALA A O 1
ATOM 3045 N N . GLY A 1 392 ? -10.916 27.413 15.503 1.00 54.53 392 GLY A N 1
ATOM 3046 C CA . GLY A 1 392 ? -10.376 28.655 16.061 1.00 54.53 392 GLY A CA 1
ATOM 3047 C C . GLY A 1 392 ? -8.917 28.949 15.697 1.00 54.53 392 GLY A C 1
ATOM 3048 O O . GLY A 1 392 ? -8.350 29.901 16.226 1.00 54.53 392 GLY A O 1
ATOM 3049 N N . GLY A 1 393 ? -8.290 28.142 14.832 1.00 50.38 393 GLY A N 1
ATOM 3050 C CA . GLY A 1 393 ? -6.915 28.363 14.374 1.00 50.38 393 GLY A CA 1
ATOM 3051 C C . GLY A 1 393 ? -5.831 28.041 15.409 1.00 50.38 393 GLY A C 1
ATOM 3052 O O . GLY A 1 393 ? -4.699 28.494 15.254 1.00 50.38 393 GLY A O 1
ATOM 3053 N N . GLN A 1 394 ? -6.148 27.273 16.458 1.00 53.59 394 GLN A N 1
ATOM 3054 C CA . GLN A 1 394 ? -5.156 26.839 17.446 1.00 53.59 394 GLN A CA 1
ATOM 3055 C C . GLN A 1 394 ? -4.160 25.839 16.830 1.00 53.59 394 GLN A C 1
ATOM 3057 O O . GLN A 1 394 ? -4.508 25.029 15.967 1.00 53.59 394 GLN A O 1
ATOM 3062 N N . HIS A 1 395 ? -2.902 25.900 17.272 1.00 50.44 395 HIS A N 1
ATOM 3063 C CA . HIS A 1 395 ? -1.811 25.094 16.720 1.00 50.44 395 HIS A CA 1
ATOM 3064 C C . HIS A 1 395 ? -1.824 23.640 17.214 1.00 50.44 395 HIS A C 1
ATOM 3066 O O . HIS A 1 395 ? -2.347 23.315 18.281 1.00 50.44 395 HIS A O 1
ATOM 3072 N N . SER A 1 396 ? -1.172 22.768 16.442 1.00 43.53 396 SER A N 1
ATOM 3073 C CA . SER A 1 396 ? -1.034 21.332 16.707 1.00 43.53 396 SER A CA 1
ATOM 3074 C C . SER A 1 396 ? -0.453 21.013 18.080 1.00 43.53 396 SER A C 1
ATOM 3076 O O . SER A 1 396 ? -0.941 20.092 18.715 1.00 43.53 396 SER A O 1
ATOM 3078 N N . SER A 1 397 ? 0.517 21.781 18.586 1.00 42.12 397 SER A N 1
ATOM 3079 C CA . SER A 1 397 ? 1.085 21.558 19.923 1.00 42.12 397 SER A CA 1
ATOM 3080 C C . SER A 1 397 ? 0.078 21.802 21.048 1.00 42.12 397 SER A C 1
ATOM 3082 O O . SER A 1 397 ? 0.067 21.048 22.011 1.00 42.12 397 SER A O 1
ATOM 3084 N N . ALA A 1 398 ? -0.805 22.797 20.919 1.00 46.12 398 ALA A N 1
ATOM 3085 C CA . ALA A 1 398 ? -1.855 23.079 21.898 1.00 46.12 398 ALA A CA 1
ATOM 3086 C C . ALA A 1 398 ? -2.978 22.035 21.834 1.00 46.12 398 ALA A C 1
ATOM 3088 O O . ALA A 1 398 ? -3.474 21.608 22.871 1.00 46.12 398 ALA A O 1
ATOM 3089 N N . ILE A 1 399 ? -3.333 21.578 20.629 1.00 50.25 399 ILE A N 1
ATOM 3090 C CA . ILE A 1 399 ? -4.313 20.502 20.428 1.00 50.25 399 ILE A CA 1
ATOM 3091 C C . ILE A 1 399 ? -3.764 19.170 20.946 1.00 50.25 399 ILE A C 1
ATOM 3093 O O . ILE A 1 399 ? -4.469 18.481 21.668 1.00 50.25 399 ILE A O 1
ATOM 3097 N N . LEU A 1 400 ? -2.510 18.825 20.637 1.00 46.09 400 LEU A N 1
ATOM 3098 C CA . LEU A 1 400 ? -1.839 17.611 21.114 1.00 46.09 400 LEU A CA 1
ATOM 3099 C C . LEU A 1 400 ? -1.577 17.655 22.622 1.00 46.09 400 LEU A C 1
ATOM 3101 O O . LEU A 1 400 ? -1.743 16.638 23.280 1.00 46.09 400 LEU A O 1
ATOM 3105 N N . ALA A 1 401 ? -1.226 18.812 23.191 1.00 49.09 401 ALA A N 1
ATOM 3106 C CA . ALA A 1 401 ? -1.092 18.974 24.638 1.00 49.09 401 ALA A CA 1
ATOM 3107 C C . ALA A 1 401 ? -2.451 18.910 25.344 1.00 49.09 401 ALA A C 1
ATOM 3109 O O . ALA A 1 401 ? -2.556 18.289 26.397 1.00 49.09 401 ALA A O 1
ATOM 3110 N N . HIS A 1 402 ? -3.502 19.504 24.765 1.00 54.16 402 HIS A N 1
ATOM 3111 C CA . HIS A 1 402 ? -4.854 19.417 25.308 1.00 54.16 402 HIS A CA 1
ATOM 3112 C C . HIS A 1 402 ? -5.397 17.996 25.203 1.00 54.16 402 HIS A C 1
ATOM 3114 O O . HIS A 1 402 ? -5.924 17.503 26.189 1.00 54.16 402 HIS A O 1
ATOM 3120 N N . LEU A 1 403 ? -5.208 17.315 24.069 1.00 53.16 403 LEU A N 1
ATOM 3121 C CA . LEU A 1 403 ? -5.510 15.895 23.892 1.00 53.16 403 LEU A CA 1
ATOM 3122 C C . LEU A 1 403 ? -4.709 15.044 24.871 1.00 53.16 403 LEU A C 1
ATOM 3124 O O . LEU A 1 403 ? -5.308 14.253 25.568 1.00 53.16 403 LEU A O 1
ATOM 3128 N N . GLY A 1 404 ? -3.397 15.239 25.008 1.00 46.84 404 GLY A N 1
ATOM 3129 C CA . GLY A 1 404 ? -2.572 14.496 25.965 1.00 46.84 404 GLY A CA 1
ATOM 3130 C C . GLY A 1 404 ? -2.990 14.720 27.423 1.00 46.84 404 GLY A C 1
ATOM 3131 O O . GLY A 1 404 ? -3.061 13.771 28.197 1.00 46.84 404 GLY A O 1
ATOM 3132 N N . PHE A 1 405 ? -3.330 15.956 27.801 1.00 48.59 405 PHE A N 1
ATOM 3133 C CA . PHE A 1 405 ? -3.825 16.294 29.139 1.00 48.59 405 PHE A CA 1
ATOM 3134 C C . PHE A 1 405 ? -5.230 15.730 29.394 1.00 48.59 405 PHE A C 1
ATOM 3136 O O . PHE A 1 405 ? -5.463 15.096 30.419 1.00 48.59 405 PHE A O 1
ATOM 3143 N N . THR A 1 406 ? -6.156 15.910 28.451 1.00 49.62 406 THR A N 1
ATOM 3144 C CA . THR A 1 406 ? -7.531 15.407 28.580 1.00 49.62 406 THR A CA 1
ATOM 3145 C C . THR A 1 406 ? -7.602 13.894 28.466 1.00 49.62 406 THR A C 1
ATOM 3147 O O . THR A 1 406 ? -8.380 13.313 29.207 1.00 49.62 406 THR A O 1
ATOM 3150 N N . LEU A 1 407 ? -6.770 13.249 27.640 1.00 49.53 407 LEU A N 1
ATOM 3151 C CA . LEU A 1 407 ? -6.602 11.793 27.600 1.00 49.53 407 LEU A CA 1
ATOM 3152 C C . LEU A 1 407 ? -6.206 11.280 28.985 1.00 49.53 407 LEU A C 1
ATOM 3154 O O . LEU A 1 407 ? -6.887 10.395 29.494 1.00 49.53 407 LEU A O 1
ATOM 3158 N N . ARG A 1 408 ? -5.229 11.923 29.639 1.00 52.16 408 ARG A N 1
ATOM 3159 C CA . ARG A 1 408 ? -4.785 11.606 31.006 1.00 52.16 408 ARG A CA 1
ATOM 3160 C C . ARG A 1 408 ? -5.855 11.864 32.079 1.00 52.16 408 ARG A C 1
ATOM 3162 O O . ARG A 1 408 ? -5.974 11.112 33.043 1.00 52.16 408 ARG A O 1
ATOM 3169 N N . GLU A 1 409 ? -6.686 12.894 31.923 1.00 51.00 409 GLU A N 1
ATOM 3170 C CA . GLU A 1 409 ? -7.849 13.106 32.799 1.00 51.00 409 GLU A CA 1
ATOM 3171 C C . GLU A 1 409 ? -8.963 12.074 32.557 1.00 51.00 409 GLU A C 1
ATOM 3173 O O . GLU A 1 409 ? -9.559 11.579 33.518 1.00 51.00 409 GLU A O 1
ATOM 3178 N N . THR A 1 410 ? -9.230 11.689 31.303 1.00 51.31 410 THR A N 1
ATOM 3179 C CA . THR A 1 410 ? -10.142 10.577 30.998 1.00 51.31 410 THR A CA 1
ATOM 3180 C C . THR A 1 410 ? -9.595 9.236 31.459 1.00 51.31 410 THR A C 1
ATOM 3182 O O . THR A 1 410 ? -10.401 8.426 31.893 1.00 51.31 410 THR A O 1
ATOM 3185 N N . GLU A 1 411 ? -8.281 8.991 31.429 1.00 52.16 411 GLU A N 1
ATOM 3186 C CA . GLU A 1 411 ? -7.648 7.807 32.030 1.00 52.16 411 GLU A CA 1
ATOM 3187 C C . GLU A 1 411 ? -7.984 7.732 33.516 1.00 52.16 411 GLU A C 1
ATOM 3189 O O . GLU A 1 411 ? -8.539 6.731 33.966 1.00 52.16 411 GLU A O 1
ATOM 3194 N N . ASN A 1 412 ? -7.765 8.824 34.254 1.00 53.59 412 ASN A N 1
ATOM 3195 C CA . ASN A 1 412 ? -8.130 8.896 35.666 1.00 53.59 412 ASN A CA 1
ATOM 3196 C C . ASN A 1 412 ? -9.638 8.670 35.865 1.00 53.59 412 ASN A C 1
ATOM 3198 O O . ASN A 1 412 ? -10.047 7.963 36.782 1.00 53.59 412 ASN A O 1
ATOM 3202 N N . HIS A 1 413 ? -10.494 9.228 35.004 1.00 52.59 413 HIS A N 1
ATOM 3203 C CA . HIS A 1 413 ? -11.944 9.059 35.119 1.00 52.59 413 HIS A CA 1
ATOM 3204 C C . HIS A 1 413 ? -12.418 7.633 34.783 1.00 52.59 413 HIS A C 1
ATOM 3206 O O . HIS A 1 413 ? -13.265 7.090 35.490 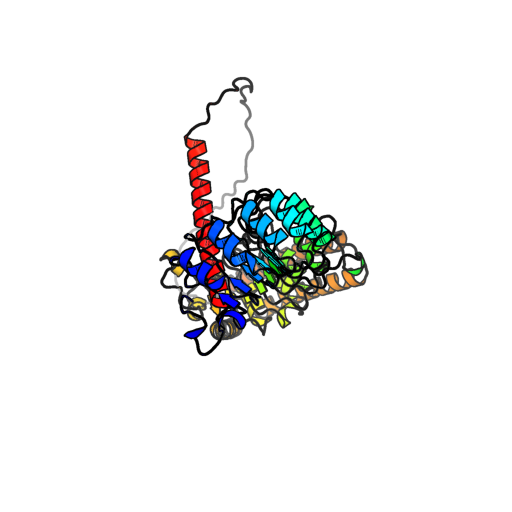1.00 52.59 413 HIS A O 1
ATOM 3212 N N . ILE A 1 414 ? -11.863 7.005 33.744 1.00 53.06 414 ILE A N 1
ATOM 3213 C CA . ILE A 1 414 ? -12.177 5.633 33.321 1.00 53.06 414 ILE A CA 1
ATOM 3214 C C . ILE A 1 414 ? -11.653 4.631 34.350 1.00 53.06 414 ILE A C 1
ATOM 3216 O O . ILE A 1 414 ? -12.404 3.739 34.739 1.00 53.06 414 ILE A O 1
ATOM 3220 N N . GLN A 1 415 ? -10.424 4.801 34.851 1.00 55.94 415 GLN A N 1
ATOM 3221 C CA . GLN A 1 415 ? -9.879 3.976 35.933 1.00 55.94 415 GLN A CA 1
ATOM 3222 C C . GLN A 1 415 ? -10.730 4.094 37.201 1.00 55.94 415 GLN A C 1
ATOM 3224 O O . GLN A 1 415 ? -11.063 3.078 37.808 1.00 55.94 415 GLN A O 1
ATOM 3229 N N . ASN A 1 416 ? -11.176 5.304 37.552 1.00 54.62 416 ASN A N 1
ATOM 3230 C CA . ASN A 1 416 ? -12.075 5.514 38.687 1.00 54.62 416 ASN A CA 1
ATOM 3231 C C . ASN A 1 416 ? -13.453 4.860 38.482 1.00 54.62 416 ASN A C 1
ATOM 3233 O O . ASN A 1 416 ? -13.982 4.266 39.419 1.00 54.62 416 ASN A O 1
ATOM 3237 N N . LEU A 1 417 ? -14.027 4.916 37.274 1.00 51.03 417 LEU A N 1
ATOM 3238 C CA . LEU A 1 417 ? -15.300 4.259 36.941 1.00 51.03 417 LEU A CA 1
ATOM 3239 C C . LEU A 1 417 ? -15.183 2.726 36.928 1.00 51.03 417 LEU A C 1
ATOM 3241 O O . LEU A 1 417 ? -16.085 2.040 37.411 1.00 51.03 417 LEU A O 1
ATOM 3245 N N . ALA A 1 418 ? -14.079 2.186 36.408 1.00 48.88 418 ALA A N 1
ATOM 3246 C CA . ALA A 1 418 ? -13.789 0.755 36.422 1.00 48.88 418 ALA A CA 1
ATOM 3247 C C . ALA A 1 418 ? -13.570 0.241 37.856 1.00 48.88 418 ALA A C 1
ATOM 3249 O O . ALA A 1 418 ? -14.127 -0.793 38.221 1.00 48.88 418 ALA A O 1
ATOM 3250 N N . ALA A 1 419 ? -12.850 0.997 38.693 1.00 51.91 419 ALA A N 1
ATOM 3251 C CA . ALA A 1 419 ? -12.639 0.681 40.105 1.00 51.91 419 ALA A CA 1
ATOM 3252 C C . ALA A 1 419 ? -13.940 0.755 40.928 1.00 51.91 419 ALA A C 1
ATOM 3254 O O . ALA A 1 419 ? -14.212 -0.145 41.721 1.00 51.91 419 ALA A O 1
ATOM 3255 N N . HIS A 1 420 ? -14.784 1.773 40.707 1.00 49.19 420 HIS A N 1
ATOM 3256 C CA . HIS A 1 420 ? -16.096 1.877 41.363 1.00 49.19 420 HIS A CA 1
ATOM 3257 C C . HIS A 1 420 ? -17.036 0.728 40.976 1.00 49.19 420 HIS A C 1
ATOM 3259 O O . HIS A 1 420 ? -17.739 0.198 41.834 1.00 49.19 420 HIS A O 1
ATOM 3265 N N . ASN A 1 421 ? -17.037 0.307 39.709 1.00 46.81 421 ASN A N 1
ATOM 3266 C CA . ASN A 1 421 ? -17.881 -0.801 39.259 1.00 46.81 421 ASN A CA 1
ATOM 3267 C C . ASN A 1 421 ? -17.357 -2.170 39.724 1.00 46.81 421 ASN A C 1
ATOM 3269 O O . ASN A 1 421 ? -18.164 -3.021 40.088 1.00 46.81 421 ASN A O 1
ATOM 3273 N N . ALA A 1 422 ? -16.038 -2.381 39.786 1.00 44.28 422 ALA A N 1
ATOM 3274 C CA . ALA A 1 422 ? -15.461 -3.584 40.392 1.00 44.28 422 ALA A CA 1
ATOM 3275 C C . ALA A 1 422 ? -15.812 -3.686 41.891 1.00 44.28 422 ALA A C 1
ATOM 3277 O O . ALA A 1 422 ? -16.176 -4.759 42.370 1.00 44.28 422 ALA A O 1
ATOM 3278 N N . ALA A 1 423 ? -15.806 -2.557 42.610 1.00 42.09 423 ALA A N 1
ATOM 3279 C CA . ALA A 1 423 ? -16.248 -2.482 44.003 1.00 42.09 423 ALA A CA 1
ATOM 3280 C C . ALA A 1 423 ? -17.772 -2.688 44.169 1.00 42.09 423 ALA A C 1
ATOM 3282 O O . ALA A 1 423 ? -18.207 -3.305 45.141 1.00 42.09 423 ALA A O 1
ATOM 3283 N N . ALA A 1 424 ? -18.595 -2.235 43.216 1.00 39.50 424 ALA A N 1
ATOM 3284 C CA . ALA A 1 424 ? -20.048 -2.451 43.213 1.00 39.50 424 ALA A CA 1
ATOM 3285 C C . ALA A 1 424 ? -20.440 -3.922 42.950 1.00 39.50 424 ALA A C 1
ATOM 3287 O O . ALA A 1 424 ? -21.427 -4.421 43.491 1.00 39.50 424 ALA A O 1
ATOM 3288 N N . VAL A 1 425 ? -19.651 -4.640 42.144 1.00 39.81 425 VAL A N 1
ATOM 3289 C CA . VAL A 1 425 ? -19.829 -6.083 41.907 1.00 39.81 425 VAL A CA 1
ATOM 3290 C C . VAL A 1 425 ? -19.355 -6.905 43.113 1.00 39.81 425 VAL A C 1
ATOM 3292 O O . VAL A 1 425 ? -20.011 -7.877 43.473 1.00 39.81 425 VAL A O 1
ATOM 3295 N N . ALA A 1 426 ? -18.291 -6.483 43.805 1.00 37.03 426 ALA A N 1
ATOM 3296 C CA . ALA A 1 426 ? -17.868 -7.120 45.057 1.00 37.03 426 ALA A CA 1
ATOM 3297 C C . ALA A 1 426 ? -18.906 -6.929 46.185 1.00 37.03 426 ALA A C 1
ATOM 3299 O O . ALA A 1 426 ? -19.270 -7.883 46.866 1.00 37.03 426 ALA A O 1
ATOM 3300 N N . THR A 1 427 ? -19.477 -5.728 46.323 1.00 37.97 427 THR A N 1
ATOM 3301 C CA . THR A 1 427 ? -20.471 -5.412 47.374 1.00 37.97 427 THR A CA 1
ATOM 3302 C C . THR A 1 427 ? -21.869 -5.989 47.128 1.00 37.97 427 THR A C 1
ATOM 3304 O O . THR A 1 427 ? -22.677 -6.041 48.052 1.00 37.97 427 THR A O 1
ATOM 3307 N N . THR A 1 428 ? -22.168 -6.478 45.920 1.00 34.28 428 THR A N 1
ATOM 3308 C CA . THR A 1 428 ? -23.420 -7.202 45.621 1.00 34.28 428 THR A CA 1
ATOM 3309 C C . THR A 1 428 ? -23.307 -8.720 45.794 1.00 34.28 428 THR A C 1
ATOM 3311 O O . THR A 1 428 ? -24.320 -9.412 45.688 1.00 34.28 428 THR A O 1
ATOM 3314 N N . SER A 1 429 ? -22.119 -9.238 46.135 1.00 33.69 429 SER A N 1
ATOM 3315 C CA . SER A 1 429 ? -21.912 -10.654 46.479 1.00 33.69 429 SER A CA 1
ATOM 3316 C C . SER A 1 429 ? -22.046 -10.985 47.977 1.00 33.69 429 SER A C 1
ATOM 3318 O O . SER A 1 429 ? -22.124 -12.160 48.318 1.00 33.69 429 SER A O 1
ATOM 3320 N N . ASP A 1 430 ? -22.209 -9.983 48.854 1.00 30.89 430 ASP A N 1
ATOM 3321 C CA . ASP A 1 430 ? -22.243 -10.166 50.322 1.00 30.89 430 ASP A CA 1
ATOM 3322 C C . ASP A 1 430 ? -23.646 -10.129 50.968 1.00 30.89 430 ASP A C 1
ATOM 3324 O O . ASP A 1 430 ? -23.783 -9.987 52.183 1.00 30.89 430 ASP A O 1
ATOM 3328 N N . VAL A 1 431 ? -24.728 -10.308 50.197 1.00 34.81 431 VAL A N 1
ATOM 3329 C CA . VAL A 1 431 ? -26.088 -10.455 50.765 1.00 34.81 431 VAL A CA 1
ATOM 3330 C C . VAL A 1 431 ? -26.759 -11.740 50.284 1.00 34.81 431 VAL A C 1
ATOM 3332 O O . VAL A 1 431 ? -27.857 -11.719 49.738 1.00 34.81 431 VAL A O 1
ATOM 3335 N N . ALA A 1 432 ? -26.101 -12.882 50.485 1.00 32.56 432 ALA A N 1
ATOM 3336 C CA . ALA A 1 432 ? -26.763 -14.187 50.500 1.00 32.56 432 ALA A CA 1
ATOM 3337 C C . ALA A 1 432 ? -25.876 -15.267 51.138 1.00 32.56 432 ALA A C 1
ATOM 3339 O O . ALA A 1 432 ? -25.327 -16.086 50.418 1.00 32.56 432 ALA A O 1
ATOM 3340 N N . THR A 1 433 ? -25.773 -15.281 52.474 1.00 30.77 433 THR A N 1
ATOM 3341 C CA . THR A 1 433 ? -25.767 -16.502 53.318 1.00 30.77 433 THR A CA 1
ATOM 3342 C C . THR A 1 433 ? -25.539 -16.123 54.781 1.00 30.77 433 THR A C 1
ATOM 3344 O O . THR A 1 433 ? -24.410 -16.028 55.249 1.00 30.77 433 THR A O 1
ATOM 3347 N N . ALA A 1 434 ? -26.630 -15.936 55.522 1.00 27.34 434 ALA A N 1
ATOM 3348 C CA . ALA A 1 434 ? -26.623 -16.028 56.975 1.00 27.34 434 ALA A CA 1
ATOM 3349 C C . ALA A 1 434 ? -27.118 -17.428 57.363 1.00 27.34 434 ALA A C 1
ATOM 3351 O O . ALA A 1 434 ? -28.309 -17.698 57.226 1.00 27.34 434 ALA A O 1
ATOM 3352 N N . ALA A 1 435 ? -26.206 -18.305 57.797 1.00 27.30 435 ALA A N 1
ATOM 3353 C CA . ALA A 1 435 ? -26.421 -19.350 58.808 1.00 27.30 435 ALA A CA 1
ATOM 3354 C C . ALA A 1 435 ? -25.166 -20.237 58.939 1.00 27.30 435 ALA A C 1
ATOM 3356 O O . ALA A 1 435 ? -24.836 -20.959 58.003 1.00 27.30 435 ALA A O 1
ATOM 3357 N N . GLY A 1 436 ? -24.540 -20.250 60.123 1.00 26.44 436 GLY A N 1
ATOM 3358 C CA . GLY A 1 436 ? -23.762 -21.408 60.587 1.00 26.44 436 GLY A CA 1
ATOM 3359 C C . GLY A 1 436 ? -22.324 -21.155 61.053 1.00 26.44 436 GLY A C 1
ATOM 3360 O O . GLY A 1 436 ? -21.399 -21.288 60.268 1.00 26.44 436 GLY A O 1
ATOM 3361 N N . THR A 1 437 ? -22.190 -20.922 62.365 1.00 29.06 437 THR A N 1
ATOM 3362 C CA . THR A 1 437 ? -21.136 -21.426 63.283 1.00 29.06 437 THR A CA 1
ATOM 3363 C C . THR A 1 437 ? -19.671 -20.970 63.139 1.00 29.06 437 THR A C 1
ATOM 3365 O O . THR A 1 437 ? -18.938 -21.443 62.281 1.00 29.06 437 THR A O 1
ATOM 3368 N N . GLU A 1 438 ? -19.278 -20.098 64.082 1.00 28.64 438 GLU A N 1
ATOM 3369 C CA . GLU A 1 438 ? -18.091 -20.133 64.973 1.00 28.64 438 GLU A CA 1
ATOM 3370 C C . GLU A 1 438 ? -16.829 -20.906 64.522 1.00 28.64 438 GLU A C 1
ATOM 3372 O O . GLU A 1 438 ? -16.855 -22.133 64.456 1.00 28.64 438 GLU A O 1
ATOM 3377 N N . ASN A 1 439 ? -15.686 -20.217 64.347 1.00 29.64 439 ASN A N 1
ATOM 3378 C CA . ASN A 1 439 ? -14.607 -20.171 65.360 1.00 29.64 439 ASN A CA 1
ATOM 3379 C C . ASN A 1 439 ? -13.403 -19.286 64.942 1.00 29.64 439 ASN A C 1
ATOM 3381 O O . ASN A 1 439 ? -12.880 -19.420 63.841 1.00 29.64 439 ASN A O 1
ATOM 3385 N N . ASP A 1 440 ? -12.994 -18.427 65.881 1.00 27.61 440 ASP A N 1
ATOM 3386 C CA . ASP A 1 440 ? -11.666 -17.887 66.237 1.00 27.61 440 ASP A CA 1
ATOM 3387 C C . ASP A 1 440 ? -10.527 -17.697 65.208 1.00 27.61 440 ASP A C 1
ATOM 3389 O O . ASP A 1 440 ? -9.976 -18.651 64.661 1.00 27.61 440 ASP A O 1
ATOM 3393 N N . GLY A 1 441 ? -10.022 -16.451 65.140 1.00 27.45 441 GLY A N 1
ATOM 3394 C CA . GLY A 1 441 ? -8.613 -16.159 64.826 1.00 27.45 441 GLY A CA 1
ATOM 3395 C C . GLY A 1 441 ? -8.343 -14.892 64.001 1.00 27.45 441 GLY A C 1
ATOM 3396 O O . GLY A 1 441 ? -8.120 -14.974 62.800 1.00 27.45 441 GLY A O 1
ATOM 3397 N N . GLU A 1 442 ? -8.260 -13.729 64.647 1.00 25.58 442 GLU A N 1
ATOM 3398 C CA . GLU A 1 442 ? -7.575 -12.521 64.140 1.00 25.58 442 GLU A CA 1
ATOM 3399 C C . GLU A 1 442 ? -6.305 -12.267 64.991 1.00 25.58 442 GLU A C 1
ATOM 3401 O O . GLU A 1 442 ? -6.229 -12.771 66.115 1.00 25.58 442 GLU A O 1
ATOM 3406 N N . PRO A 1 443 ? -5.379 -11.358 64.617 1.00 38.16 443 PRO A N 1
ATOM 3407 C CA . PRO A 1 443 ? -4.819 -11.071 63.290 1.00 38.16 443 PRO A CA 1
ATOM 3408 C C . PRO A 1 443 ? -3.278 -10.889 63.362 1.00 38.16 443 PRO A C 1
ATOM 3410 O O . PRO A 1 443 ? -2.707 -10.711 64.438 1.00 38.16 443 PRO A O 1
ATOM 3413 N N . THR A 1 444 ? -2.560 -10.820 62.233 1.00 28.27 444 THR A N 1
ATOM 3414 C CA . THR A 1 444 ? -1.350 -9.964 62.164 1.00 28.27 444 THR A CA 1
ATOM 3415 C C . THR A 1 444 ? -0.943 -9.630 60.732 1.00 28.27 444 THR A C 1
ATOM 3417 O O . THR A 1 444 ? -0.538 -10.486 59.951 1.00 28.27 444 THR A O 1
ATOM 3420 N N . ALA A 1 445 ? -1.032 -8.339 60.413 1.00 25.48 445 ALA A N 1
ATOM 3421 C CA . ALA A 1 445 ? -0.426 -7.706 59.254 1.00 25.48 445 ALA A CA 1
ATOM 3422 C C . ALA A 1 445 ? 1.055 -7.412 59.537 1.00 25.48 445 ALA A C 1
ATOM 3424 O O . ALA A 1 445 ? 1.381 -6.914 60.614 1.00 25.48 445 ALA A O 1
ATOM 3425 N N . ILE A 1 446 ? 1.936 -7.644 58.561 1.00 27.48 446 ILE A N 1
ATOM 3426 C CA . ILE A 1 446 ? 3.285 -7.066 58.556 1.00 27.48 446 ILE A CA 1
ATOM 3427 C C . ILE A 1 446 ? 3.546 -6.451 57.178 1.00 27.48 446 ILE A C 1
ATOM 3429 O O . ILE A 1 446 ? 3.770 -7.137 56.185 1.00 27.48 446 ILE A O 1
ATOM 3433 N N . LEU A 1 447 ? 3.486 -5.120 57.169 1.00 24.34 447 LEU A N 1
ATOM 3434 C CA . LEU A 1 447 ? 4.123 -4.219 56.214 1.00 24.34 447 LEU A CA 1
ATOM 3435 C C . LEU A 1 447 ? 5.645 -4.366 56.311 1.00 24.34 447 LEU A C 1
ATOM 3437 O O . LEU A 1 447 ? 6.158 -4.316 57.423 1.00 24.34 447 LEU A O 1
ATOM 3441 N N . TYR A 1 448 ? 6.365 -4.392 55.188 1.00 25.42 448 TYR A N 1
ATOM 3442 C CA . TYR A 1 448 ? 7.716 -3.823 55.142 1.00 25.42 448 TYR A CA 1
ATOM 3443 C C . TYR A 1 448 ? 8.001 -3.168 53.787 1.00 25.42 448 TYR A C 1
ATOM 3445 O O . TYR A 1 448 ? 7.879 -3.775 52.726 1.00 25.42 448 TYR A O 1
ATOM 3453 N N . ALA A 1 449 ? 8.354 -1.887 53.884 1.00 25.58 449 ALA A N 1
ATOM 3454 C CA . ALA A 1 449 ? 8.943 -1.037 52.859 1.00 25.58 449 ALA A CA 1
ATOM 3455 C C . ALA A 1 449 ? 10.486 -1.242 52.826 1.00 25.58 449 ALA A C 1
ATOM 3457 O O . ALA A 1 449 ? 11.015 -1.955 53.682 1.00 25.58 449 ALA A O 1
ATOM 3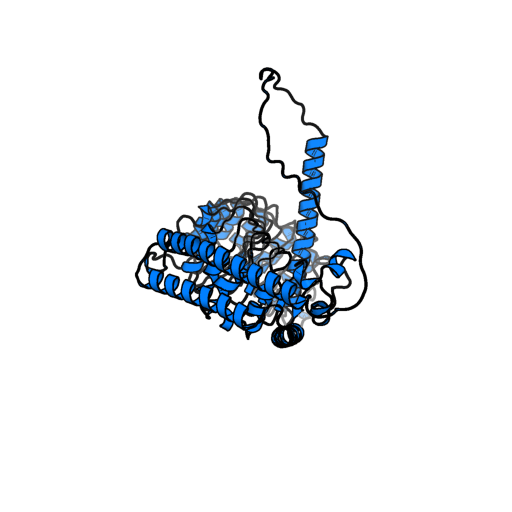458 N N . PRO A 1 450 ? 11.213 -0.652 51.857 1.00 30.03 450 PRO A N 1
ATOM 3459 C CA . PRO A 1 450 ? 12.548 -1.087 51.446 1.00 30.03 450 PRO A CA 1
ATOM 3460 C C . PRO A 1 450 ? 13.678 -0.435 52.259 1.00 30.03 450 PRO A C 1
ATOM 3462 O O . PRO A 1 450 ? 13.539 0.688 52.741 1.00 30.03 450 PRO A O 1
ATOM 3465 N N . SER A 1 451 ? 14.827 -1.110 52.341 1.00 26.69 451 SER A N 1
ATOM 3466 C CA . SER A 1 451 ? 16.078 -0.559 52.877 1.00 26.69 451 SER A CA 1
ATOM 3467 C C . SER A 1 451 ? 17.178 -0.554 51.816 1.00 26.69 451 SER A C 1
ATOM 3469 O O . SER A 1 451 ? 17.380 -1.543 51.112 1.00 26.69 451 SER A O 1
ATOM 3471 N N . ALA A 1 452 ? 17.854 0.589 51.731 1.00 27.75 452 ALA A N 1
ATOM 3472 C CA . ALA A 1 452 ? 19.024 0.880 50.916 1.00 27.75 452 ALA A CA 1
ATOM 3473 C C . ALA A 1 452 ? 20.328 0.313 51.519 1.00 27.75 452 ALA A C 1
ATOM 3475 O O . ALA A 1 452 ? 20.328 -0.190 52.641 1.00 27.75 452 ALA A O 1
ATOM 3476 N N . ASP A 1 453 ? 21.407 0.507 50.754 1.00 26.62 453 ASP A N 1
ATOM 3477 C CA . ASP A 1 453 ? 22.839 0.342 51.054 1.00 26.62 453 ASP A CA 1
ATOM 3478 C C . ASP A 1 453 ? 23.449 -1.065 50.907 1.00 26.62 453 ASP A C 1
ATOM 3480 O O . ASP A 1 453 ? 23.302 -1.941 51.754 1.00 26.62 453 ASP A O 1
ATOM 3484 N N . ASN A 1 454 ? 24.264 -1.258 49.860 1.00 29.23 454 ASN A N 1
ATOM 3485 C CA . ASN A 1 454 ? 25.705 -1.033 50.014 1.00 29.23 454 ASN A CA 1
ATOM 3486 C C . ASN A 1 454 ? 26.488 -1.061 48.687 1.00 29.23 454 ASN A C 1
ATOM 3488 O O . ASN A 1 454 ? 26.205 -1.808 47.754 1.00 29.23 454 ASN A O 1
ATOM 3492 N N . SER A 1 455 ? 27.473 -0.173 48.703 1.00 27.50 455 SER A N 1
ATOM 3493 C CA . SER A 1 455 ? 28.622 0.128 47.853 1.00 27.50 455 SER A CA 1
ATOM 3494 C C . SER A 1 455 ? 29.471 -1.025 47.291 1.00 27.50 455 SER A C 1
ATOM 3496 O O . SER A 1 455 ? 29.622 -2.061 47.928 1.00 27.50 455 SER A O 1
ATOM 3498 N N . GLU A 1 456 ? 30.160 -0.663 46.196 1.00 30.36 456 GLU A N 1
ATOM 3499 C CA . GLU A 1 456 ? 31.518 -1.074 45.776 1.00 30.36 456 GLU A CA 1
ATOM 3500 C C . GLU A 1 456 ? 31.711 -2.464 45.142 1.00 30.36 456 GLU A C 1
ATOM 3502 O O . GLU A 1 456 ? 31.741 -3.484 45.812 1.00 30.36 456 GLU A O 1
ATOM 3507 N N . ASP A 1 457 ? 31.890 -2.488 43.812 1.00 28.23 457 ASP A N 1
ATOM 3508 C CA . ASP A 1 457 ? 33.203 -2.757 43.195 1.00 28.23 457 ASP A CA 1
ATOM 3509 C C . ASP A 1 457 ? 33.122 -2.706 41.654 1.00 28.23 457 ASP A C 1
ATOM 3511 O O . ASP A 1 457 ? 32.337 -3.403 41.011 1.00 28.23 457 ASP A O 1
ATOM 3515 N N . LEU A 1 458 ? 33.958 -1.861 41.048 1.00 29.39 458 LEU A N 1
ATOM 3516 C CA . LEU A 1 458 ? 34.152 -1.714 39.600 1.00 29.39 458 LEU A CA 1
ATOM 3517 C C . LEU A 1 458 ? 35.605 -2.078 39.274 1.00 29.39 458 LEU A C 1
ATOM 3519 O O . LEU A 1 458 ? 36.504 -1.428 39.809 1.00 29.39 458 LEU A O 1
ATOM 3523 N N . PRO A 1 459 ? 35.872 -2.997 38.329 1.00 30.03 459 PRO A N 1
ATOM 3524 C CA . PRO A 1 459 ? 37.160 -3.042 37.663 1.00 30.03 459 PRO A CA 1
ATOM 3525 C C . PRO A 1 459 ? 37.071 -2.492 36.232 1.00 30.03 459 PRO A C 1
ATOM 3527 O O . PRO A 1 459 ? 36.337 -2.987 35.382 1.00 30.03 459 PRO A O 1
ATOM 3530 N N . ASN A 1 460 ? 37.861 -1.437 36.031 1.00 26.98 460 ASN A N 1
ATOM 3531 C CA . ASN A 1 460 ? 38.617 -1.031 34.844 1.00 26.98 460 ASN A CA 1
ATOM 3532 C C . ASN A 1 460 ? 38.196 -1.559 33.457 1.00 26.98 460 ASN A C 1
ATOM 3534 O O . ASN A 1 460 ? 38.410 -2.717 33.100 1.00 26.98 460 ASN A O 1
ATOM 3538 N N . ILE A 1 461 ? 37.763 -0.611 32.622 1.00 33.66 461 ILE A N 1
ATOM 3539 C CA . ILE A 1 461 ? 37.737 -0.694 31.162 1.00 33.66 461 ILE A CA 1
ATOM 3540 C C . ILE A 1 461 ? 39.128 -0.305 30.657 1.00 33.66 461 ILE A C 1
ATOM 3542 O O . ILE A 1 461 ? 39.511 0.845 30.821 1.00 33.66 461 ILE A O 1
ATOM 3546 N N . GLU A 1 462 ? 39.856 -1.244 30.051 1.00 29.38 462 GLU A N 1
ATOM 3547 C CA . GLU A 1 462 ? 40.681 -1.039 28.847 1.00 29.38 462 GLU A CA 1
ATOM 3548 C C . GLU A 1 462 ? 41.486 -2.308 28.531 1.00 29.38 462 GLU A C 1
ATOM 3550 O O . GLU A 1 462 ? 42.369 -2.695 29.291 1.00 29.38 462 GLU A O 1
ATOM 3555 N N . ALA A 1 463 ? 41.160 -2.919 27.386 1.00 26.97 463 ALA A N 1
ATOM 3556 C CA . ALA A 1 463 ? 42.020 -3.686 26.472 1.00 26.97 463 ALA A CA 1
ATOM 3557 C C . ALA A 1 463 ? 41.300 -4.938 25.952 1.00 26.97 463 ALA A C 1
ATOM 3559 O O . ALA A 1 463 ? 41.160 -5.924 26.667 1.00 26.97 463 ALA A O 1
ATOM 3560 N N . LEU A 1 464 ? 40.887 -4.881 24.680 1.00 27.58 464 LEU A N 1
ATOM 3561 C CA . LEU A 1 464 ? 41.147 -5.873 23.621 1.00 27.58 464 LEU A CA 1
ATOM 3562 C C . LEU A 1 464 ? 40.088 -5.739 22.520 1.00 27.58 464 LEU A C 1
ATOM 3564 O O . LEU A 1 464 ? 39.084 -6.443 22.463 1.00 27.58 464 LEU A O 1
ATOM 3568 N N . SER A 1 465 ? 40.360 -4.819 21.596 1.00 32.53 465 SER A N 1
ATOM 3569 C CA . SER A 1 465 ? 39.916 -4.945 20.217 1.00 32.53 465 SER A CA 1
ATOM 3570 C C . SER A 1 465 ? 40.644 -6.133 19.587 1.00 32.53 465 SER A C 1
ATOM 3572 O O . SER A 1 465 ? 41.864 -6.117 19.455 1.00 32.53 465 SER A O 1
ATOM 3574 N N . THR A 1 466 ? 39.897 -7.186 19.262 1.00 39.00 466 THR A N 1
ATOM 3575 C CA . THR A 1 466 ? 40.072 -8.130 18.135 1.00 39.00 466 THR A CA 1
ATOM 3576 C C . THR A 1 466 ? 39.196 -9.354 18.413 1.00 39.00 466 THR A C 1
ATOM 3578 O O . THR A 1 466 ? 39.653 -10.363 18.935 1.00 39.00 466 THR A O 1
ATOM 3581 N N . SER A 1 467 ? 37.906 -9.266 18.078 1.00 33.50 467 SER A N 1
ATOM 3582 C CA . SER A 1 467 ? 37.021 -10.433 18.060 1.00 33.50 467 SER A CA 1
ATOM 3583 C C . SER A 1 467 ? 36.745 -10.812 16.617 1.00 33.50 467 SER A C 1
ATOM 3585 O O . SER A 1 467 ? 36.076 -10.090 15.881 1.00 33.50 467 SER A O 1
ATOM 3587 N N . VAL A 1 468 ? 37.288 -11.964 16.246 1.00 35.44 468 VAL A N 1
ATOM 3588 C CA . VAL A 1 468 ? 36.821 -12.836 15.170 1.00 35.44 468 VAL A CA 1
ATOM 3589 C C . VAL A 1 468 ? 35.286 -12.886 15.197 1.00 35.44 468 VAL A C 1
ATOM 3591 O O . VAL A 1 468 ? 34.699 -12.947 16.278 1.00 35.44 468 VAL A O 1
ATOM 3594 N N . ALA A 1 469 ? 34.644 -12.807 14.027 1.00 41.47 469 ALA A N 1
ATOM 3595 C CA . ALA A 1 469 ? 33.197 -12.957 13.902 1.00 41.47 469 ALA A CA 1
ATOM 3596 C C . ALA A 1 469 ? 32.789 -14.318 14.481 1.00 41.47 469 ALA A C 1
ATOM 3598 O O . ALA A 1 469 ? 33.189 -15.360 13.962 1.00 41.47 469 ALA A O 1
ATOM 3599 N N . ASP A 1 470 ? 32.061 -14.293 15.595 1.00 40.97 470 ASP A N 1
ATOM 3600 C CA . ASP A 1 470 ? 31.543 -15.485 16.252 1.00 40.97 470 ASP A CA 1
ATOM 3601 C C . ASP A 1 470 ? 30.491 -16.125 15.325 1.00 40.97 470 ASP A C 1
ATOM 3603 O O . ASP A 1 470 ? 29.461 -15.494 15.052 1.00 40.97 470 ASP A O 1
ATOM 3607 N N . PRO A 1 471 ? 30.714 -17.356 14.825 1.00 40.25 471 PRO A N 1
ATOM 3608 C CA . PRO A 1 471 ? 29.768 -18.046 13.950 1.00 40.25 471 PRO A CA 1
ATOM 3609 C C . PRO A 1 471 ? 28.376 -18.178 14.576 1.00 40.25 471 PRO A C 1
ATOM 3611 O O . PRO A 1 471 ? 27.388 -18.257 13.854 1.00 40.25 471 PRO A O 1
ATOM 3614 N N . SER A 1 472 ? 28.272 -18.147 15.910 1.00 43.88 472 SER A N 1
ATOM 3615 C CA . SER A 1 472 ? 26.993 -18.203 16.618 1.00 43.88 472 SER A CA 1
ATOM 3616 C C . SER A 1 472 ? 26.186 -16.904 16.526 1.00 43.88 472 SER A C 1
ATOM 3618 O O . SER A 1 472 ? 24.960 -16.955 16.579 1.00 43.88 472 SER A O 1
ATOM 3620 N N . ILE A 1 473 ? 26.836 -15.749 16.337 1.00 46.03 473 ILE A N 1
ATOM 3621 C CA . ILE A 1 473 ? 26.160 -14.462 16.112 1.00 46.03 473 ILE A CA 1
ATOM 3622 C C . ILE A 1 473 ? 25.659 -14.393 14.673 1.00 46.03 473 ILE A C 1
ATOM 3624 O O . ILE A 1 473 ? 24.518 -14.005 14.447 1.00 46.03 473 ILE A O 1
ATOM 3628 N N . GLN A 1 474 ? 26.473 -14.832 13.712 1.00 43.38 474 GLN A N 1
ATOM 3629 C CA . GLN A 1 474 ? 26.073 -14.866 12.307 1.00 43.38 474 GLN A CA 1
ATOM 3630 C C . GLN A 1 474 ? 24.951 -15.883 12.064 1.00 43.38 474 GLN A C 1
ATOM 3632 O O . GLN A 1 474 ? 23.986 -15.572 11.379 1.00 43.38 474 GLN A O 1
ATOM 3637 N N . GLN A 1 475 ? 24.998 -17.039 12.729 1.00 41.75 475 GLN A N 1
ATOM 3638 C CA . GLN A 1 475 ? 23.931 -18.035 12.674 1.00 41.75 475 GLN A CA 1
ATOM 3639 C C . GLN A 1 475 ? 22.663 -17.599 13.426 1.00 41.75 475 GLN A C 1
ATOM 3641 O O . GLN A 1 475 ? 21.561 -17.949 13.018 1.00 41.75 475 GLN A O 1
ATOM 3646 N N . ARG A 1 476 ? 22.781 -16.796 14.494 1.00 45.47 476 ARG A N 1
ATOM 3647 C CA . ARG A 1 476 ? 21.618 -16.137 15.118 1.00 45.47 476 ARG A CA 1
ATOM 3648 C C . ARG A 1 476 ? 20.997 -15.094 14.197 1.00 45.47 476 ARG A C 1
ATOM 3650 O O . ARG A 1 476 ? 19.783 -15.072 14.086 1.00 45.47 476 ARG A O 1
ATOM 3657 N N . GLN A 1 477 ? 21.808 -14.293 13.509 1.00 42.0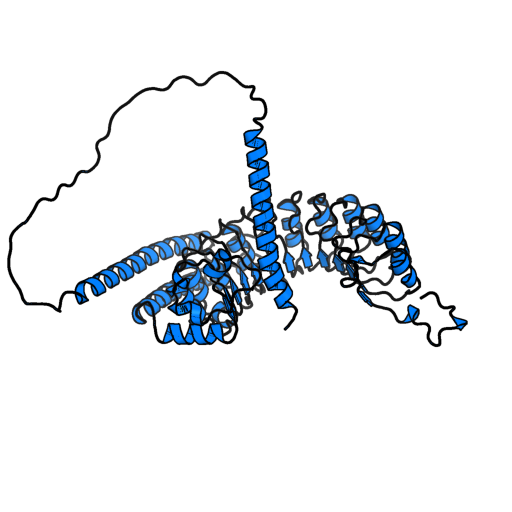6 477 GLN A N 1
ATOM 3658 C CA . GLN A 1 477 ? 21.324 -13.309 12.537 1.00 42.06 477 GLN A CA 1
ATOM 3659 C C . GLN A 1 477 ? 20.693 -13.971 11.305 1.00 42.06 477 GLN A C 1
ATOM 3661 O O . GLN A 1 477 ? 19.682 -13.485 10.812 1.00 42.06 477 GLN A O 1
ATOM 3666 N N . GLU A 1 478 ? 21.235 -15.097 10.834 1.00 43.34 478 GLU A N 1
ATOM 3667 C CA . GLU A 1 478 ? 20.634 -15.902 9.762 1.00 43.34 478 GLU A CA 1
ATOM 3668 C C . GLU A 1 478 ? 19.330 -16.570 10.215 1.00 43.34 478 GLU A C 1
ATOM 3670 O O . GLU A 1 478 ? 18.361 -16.555 9.465 1.00 43.34 478 GLU A O 1
ATOM 3675 N N . ASN A 1 479 ? 19.258 -17.084 11.447 1.00 42.69 479 ASN A N 1
ATOM 3676 C CA . ASN A 1 479 ? 18.021 -17.645 11.997 1.00 42.69 479 ASN A CA 1
ATOM 3677 C C . ASN A 1 479 ? 16.950 -16.567 12.240 1.00 42.69 479 ASN A C 1
ATOM 3679 O O . ASN A 1 479 ? 15.787 -16.806 11.939 1.00 42.69 479 ASN A O 1
ATOM 3683 N N . GLU A 1 480 ? 17.324 -15.379 12.727 1.00 44.88 480 GLU A N 1
ATOM 3684 C CA . GLU A 1 480 ? 16.413 -14.233 12.862 1.00 44.88 480 GLU A CA 1
ATOM 3685 C C . GLU A 1 480 ? 15.930 -13.739 11.490 1.00 44.88 480 GLU A C 1
ATOM 3687 O O . GLU A 1 480 ? 14.757 -13.406 11.336 1.00 44.88 480 GLU A O 1
ATOM 3692 N N . ALA A 1 481 ? 16.799 -13.733 10.472 1.00 39.56 481 ALA A N 1
ATOM 3693 C CA . ALA A 1 481 ? 16.412 -13.413 9.100 1.00 39.56 481 ALA A CA 1
ATOM 3694 C C . ALA A 1 481 ? 15.454 -14.463 8.515 1.00 39.56 481 ALA A C 1
ATOM 3696 O O . ALA A 1 481 ? 14.473 -14.083 7.885 1.00 39.56 481 ALA A O 1
ATOM 3697 N N . LEU A 1 482 ? 15.685 -15.755 8.777 1.00 40.47 482 LEU A N 1
ATOM 3698 C CA . LEU A 1 482 ? 14.822 -16.853 8.330 1.00 40.47 482 LEU A CA 1
ATOM 3699 C C . LEU A 1 482 ? 13.460 -16.852 9.050 1.00 40.47 482 LEU A C 1
ATOM 3701 O O . LEU A 1 482 ? 12.434 -17.118 8.431 1.00 40.47 482 LEU A O 1
ATOM 3705 N N . GLU A 1 483 ? 13.430 -16.516 10.345 1.00 43.38 483 GLU A N 1
ATOM 3706 C CA . GLU A 1 483 ? 12.189 -16.320 11.106 1.00 43.38 483 GLU A CA 1
ATOM 3707 C C . GLU A 1 483 ? 11.416 -15.090 10.616 1.00 43.38 483 GLU A C 1
ATOM 3709 O O . GLU A 1 483 ? 10.191 -15.139 10.507 1.00 43.38 483 GLU A O 1
ATOM 3714 N N . LEU A 1 484 ? 12.105 -13.996 10.277 1.00 42.19 484 LEU A N 1
ATOM 3715 C CA . LEU A 1 484 ? 11.487 -12.824 9.656 1.00 42.19 484 LEU A CA 1
ATOM 3716 C C . LEU A 1 484 ? 10.958 -13.139 8.252 1.00 42.19 484 LEU A C 1
ATOM 3718 O O . LEU A 1 484 ? 9.873 -12.675 7.914 1.00 42.19 484 LEU A O 1
ATOM 3722 N N . GLU A 1 485 ? 11.671 -13.949 7.470 1.00 39.25 485 GLU A N 1
ATOM 3723 C CA . GLU A 1 485 ? 11.260 -14.407 6.140 1.00 39.25 485 GLU A CA 1
ATOM 3724 C C . GLU A 1 485 ? 10.029 -15.325 6.225 1.00 39.25 485 GLU A C 1
ATOM 3726 O O . GLU A 1 485 ? 9.046 -15.077 5.531 1.00 39.25 485 GLU A O 1
ATOM 3731 N N . GLN A 1 486 ? 9.982 -16.266 7.178 1.00 38.22 486 GLN A N 1
ATOM 3732 C CA . GLN A 1 486 ? 8.775 -17.056 7.472 1.00 38.22 486 GLN A CA 1
ATOM 3733 C C . GLN A 1 486 ? 7.608 -16.189 7.958 1.00 38.22 486 GLN A C 1
ATOM 3735 O O . GLN A 1 486 ? 6.482 -16.353 7.499 1.00 38.22 486 GLN A O 1
ATOM 3740 N N . GLN A 1 487 ? 7.849 -15.215 8.838 1.00 41.09 487 GLN A N 1
ATOM 3741 C CA . GLN A 1 487 ? 6.808 -14.288 9.302 1.00 41.09 487 GLN A CA 1
ATOM 3742 C C . GLN A 1 487 ? 6.365 -13.276 8.231 1.00 41.09 487 GLN A C 1
ATOM 3744 O O . GLN A 1 487 ? 5.325 -12.618 8.397 1.00 41.09 487 GLN A O 1
ATOM 3749 N N . MET A 1 488 ? 7.170 -13.090 7.183 1.00 39.44 488 MET A N 1
ATOM 3750 C CA . MET A 1 488 ? 6.841 -12.329 5.982 1.00 39.44 488 MET A CA 1
ATOM 3751 C C . MET A 1 488 ? 6.027 -13.183 5.014 1.00 39.44 488 MET A C 1
ATOM 3753 O O . MET A 1 488 ? 4.985 -12.709 4.585 1.00 39.44 488 MET A O 1
ATOM 3757 N N . GLU A 1 489 ? 6.386 -14.448 4.785 1.00 39.53 489 GLU A N 1
ATOM 3758 C CA . GLU A 1 489 ? 5.564 -15.403 4.028 1.00 39.53 489 GLU A CA 1
ATOM 3759 C C . GLU A 1 489 ? 4.198 -15.645 4.694 1.00 39.53 489 GLU A C 1
ATOM 3761 O O . GLU A 1 489 ? 3.179 -15.699 4.014 1.00 39.53 489 GLU A O 1
ATOM 3766 N N . GLU A 1 490 ? 4.132 -15.710 6.028 1.00 45.44 490 GLU A N 1
ATOM 3767 C CA . GLU A 1 490 ? 2.875 -15.794 6.790 1.00 45.44 490 GLU A CA 1
ATOM 3768 C C . GLU A 1 490 ? 2.019 -14.522 6.660 1.00 45.44 490 GLU A C 1
ATOM 3770 O O . GLU A 1 490 ? 0.788 -14.578 6.677 1.00 45.44 490 GLU A O 1
ATOM 3775 N N . MET A 1 491 ? 2.668 -13.362 6.531 1.00 43.00 491 MET A N 1
ATOM 3776 C CA . MET A 1 491 ? 2.012 -12.063 6.378 1.00 43.00 491 MET A CA 1
ATOM 3777 C C . MET A 1 491 ? 1.527 -11.843 4.946 1.00 43.00 491 MET A C 1
ATOM 3779 O O . MET A 1 491 ? 0.418 -11.342 4.767 1.00 43.00 491 MET A O 1
ATOM 3783 N N . ASP A 1 492 ? 2.320 -12.255 3.961 1.00 41.19 492 ASP A N 1
ATOM 3784 C CA . ASP A 1 492 ? 1.950 -12.267 2.552 1.00 41.19 492 ASP A CA 1
ATOM 3785 C C . ASP A 1 492 ? 0.847 -13.301 2.324 1.00 41.19 492 ASP A C 1
ATOM 3787 O O . ASP A 1 492 ? -0.118 -12.985 1.659 1.00 41.19 492 ASP A O 1
ATOM 3791 N N . GLN A 1 493 ? 0.830 -14.458 2.995 1.00 38.97 493 GLN A N 1
ATOM 3792 C CA . GLN A 1 493 ? -0.299 -15.395 2.903 1.00 38.97 493 GLN A CA 1
ATOM 3793 C C . GLN A 1 493 ? -1.584 -14.877 3.568 1.00 38.97 493 GLN A C 1
ATOM 3795 O O . GLN A 1 493 ? -2.659 -15.051 3.000 1.00 38.97 493 GLN A O 1
ATOM 3800 N N . GLU A 1 494 ? -1.539 -14.217 4.733 1.00 44.81 494 GLU A N 1
ATOM 3801 C CA . GLU A 1 494 ? -2.747 -13.610 5.324 1.00 44.81 494 GLU A CA 1
ATOM 3802 C C . GLU A 1 494 ? -3.244 -12.392 4.523 1.00 44.81 494 GLU A C 1
ATOM 3804 O O . GLU A 1 494 ? -4.459 -12.183 4.406 1.00 44.81 494 GLU A O 1
ATOM 3809 N N . PHE A 1 495 ? -2.329 -11.596 3.960 1.00 41.22 495 PHE A N 1
ATOM 3810 C CA . PHE A 1 495 ? -2.648 -10.417 3.157 1.00 41.22 495 PHE A CA 1
ATOM 3811 C C . PHE A 1 495 ? -3.078 -10.792 1.732 1.00 41.22 495 PHE A C 1
ATOM 3813 O O . PHE A 1 495 ? -4.125 -10.319 1.301 1.00 41.22 495 PHE A O 1
ATOM 3820 N N . ASP A 1 496 ? -2.380 -11.706 1.057 1.00 37.44 496 ASP A N 1
ATOM 3821 C CA . ASP A 1 496 ? -2.724 -12.260 -0.259 1.00 37.44 496 ASP A CA 1
ATOM 3822 C C . ASP A 1 496 ? -3.969 -13.133 -0.181 1.00 37.44 496 ASP A C 1
ATOM 3824 O O . ASP A 1 496 ? -4.794 -13.071 -1.077 1.00 37.44 496 ASP A O 1
ATOM 3828 N N . TYR A 1 497 ? -4.223 -13.892 0.889 1.00 38.44 497 TYR A N 1
ATOM 3829 C CA . TYR A 1 497 ? -5.514 -14.579 1.031 1.00 38.44 497 TYR A CA 1
ATOM 3830 C C . TYR A 1 497 ? -6.655 -13.579 1.262 1.00 38.44 497 TYR A C 1
ATOM 3832 O O . TYR A 1 497 ? -7.765 -13.751 0.745 1.00 38.44 497 TYR A O 1
ATOM 3840 N N . ALA A 1 498 ? -6.401 -12.491 1.998 1.00 36.09 498 ALA A N 1
ATOM 3841 C CA . ALA A 1 498 ? -7.361 -11.405 2.136 1.00 36.09 498 ALA A CA 1
ATOM 3842 C C . ALA A 1 498 ? -7.561 -10.635 0.816 1.00 36.09 498 ALA A C 1
ATOM 3844 O O . ALA A 1 498 ? -8.697 -10.263 0.530 1.00 36.09 498 ALA A O 1
ATOM 3845 N N . GLU A 1 499 ? -6.519 -10.430 0.006 1.00 36.59 499 GLU A N 1
ATOM 3846 C CA . GLU A 1 499 ? -6.515 -9.662 -1.249 1.00 36.59 499 GLU A CA 1
ATOM 3847 C C . GLU A 1 499 ? -6.961 -10.474 -2.473 1.00 36.59 499 GLU A C 1
ATOM 3849 O O . GLU A 1 499 ? -7.798 -10.009 -3.246 1.00 36.59 499 GLU A O 1
ATOM 3854 N N . MET A 1 500 ? -6.579 -11.742 -2.576 1.00 30.20 500 MET A N 1
ATOM 3855 C CA . MET A 1 500 ? -7.068 -12.699 -3.574 1.00 30.20 500 MET A CA 1
ATOM 3856 C C . MET A 1 500 ? -8.576 -12.961 -3.407 1.00 30.20 500 MET A C 1
ATOM 3858 O O . MET A 1 500 ? -9.302 -13.107 -4.391 1.00 30.20 500 MET A O 1
ATOM 3862 N N . MET A 1 501 ? -9.097 -12.910 -2.174 1.00 33.97 501 MET A N 1
ATOM 3863 C CA . MET A 1 501 ? -10.545 -12.934 -1.905 1.00 33.97 501 MET A CA 1
ATOM 3864 C C . MET A 1 501 ? -11.221 -11.555 -2.047 1.00 33.97 501 MET A C 1
ATOM 3866 O O . MET A 1 501 ? -12.453 -11.477 -2.003 1.00 33.97 501 MET A O 1
ATOM 3870 N N . MET A 1 502 ? -10.461 -10.463 -2.228 1.00 35.75 502 MET A N 1
ATOM 3871 C CA . MET A 1 502 ? -10.992 -9.129 -2.554 1.00 35.75 502 MET A CA 1
ATOM 3872 C C . MET A 1 502 ? -11.337 -8.965 -4.044 1.00 35.75 502 MET A C 1
ATOM 3874 O O . MET A 1 502 ? -12.121 -8.069 -4.355 1.00 35.75 502 MET A O 1
ATOM 3878 N N . GLU A 1 503 ? -10.827 -9.810 -4.949 1.00 27.67 503 GLU A N 1
ATOM 3879 C CA . GLU A 1 503 ? -11.089 -9.701 -6.398 1.00 27.67 503 GLU A CA 1
ATOM 3880 C C . GLU A 1 503 ? -12.272 -10.543 -6.910 1.00 27.67 503 GLU A C 1
ATOM 3882 O O . GLU A 1 503 ? -12.685 -10.381 -8.059 1.00 27.67 503 GLU A O 1
ATOM 3887 N N . GLN A 1 504 ? -12.865 -11.411 -6.082 1.00 26.55 504 GLN A N 1
ATOM 3888 C CA . GLN A 1 504 ? -13.919 -12.329 -6.536 1.00 26.55 504 GLN A CA 1
ATOM 3889 C C . GLN A 1 504 ? -15.370 -11.902 -6.253 1.00 26.55 504 GLN A C 1
ATOM 3891 O O . GLN A 1 504 ? -16.270 -12.621 -6.692 1.00 26.55 504 GLN A O 1
ATOM 3896 N N . HIS A 1 505 ? -15.649 -10.758 -5.610 1.00 28.56 505 HIS A N 1
ATOM 3897 C CA . HIS A 1 505 ? -17.024 -10.272 -5.361 1.00 28.56 505 HIS A CA 1
ATOM 3898 C C . HIS A 1 505 ? -17.232 -8.784 -5.657 1.00 28.56 505 HIS A C 1
ATOM 3900 O O . HIS A 1 505 ? -16.504 -7.949 -5.073 1.00 28.56 505 HIS A O 1
#

Organism: NCBI:txid101097

Secondary structure (DSSP, 8-state):
--S-GGG-SS-GGGT--EEE-GGGGGG--HHHHGGGTT-TT--EEE-TT-TT--HHHHHHHHTTGGG--EEE-TT-TT--HHHHHHHHHH-TT--EEE-TT-TT--HHHHHHHHHH-TT--EEE-TT-TT--HHHHHHHHHH-TT--EEE-TT-TT--HHHHHHHHHH-TT--EEE-TT-TT--GGGGTTS-SS-GGG-----TT--EEE-TT-TT--HHHHHHHHHH-TT--EEE-TT-TT--GGGGGGGG-TT--EEE-TT-TT--HHHHHHHHTTSSGGGT--EEE-TT-TT--HHHHHHHHHH-TT--EEE-TT-GGG-SHHHHTTSPPPPTTS-HHHHHH--EEETHHHHHHHHHHHHS-SS-HHHHHHHHHHHHHHHHHHHHHHHTT--HHHHHHHHHHHHHHHHHHHHHHHHHHHHHHHHTSSSS--------------------------------------HHHHHHHHHHHHHHHHHHHHHHHHHHHHHHTTS--

pLDDT: mean 78.6, std 23.82, range [24.34, 98.81]